Protein 5QIF (pdb70)

Structure (mmCIF, N/CA/C/O backbone):
data_5QIF
#
_entry.id   5QIF
#
_cell.length_a   97.780
_cell.length_b   97.780
_cell.length_c   81.268
_cell.angle_alpha   90.000
_cell.angle_beta   90.000
_cell.angle_gamma   90.000
#
_symmetry.space_group_name_H-M   'I 4'
#
loop_
_entity.id
_entity.type
_entity.pdbx_description
1 polymer 'Hydroxyacid oxidase 1'
2 non-polymer 'FLAVIN MONONUCLEOTIDE'
3 non-polymer 2-cyclohexyl-~{N}-pyridin-3-yl-ethanamide
4 water water
#
loop_
_atom_site.group_PDB
_atom_site.id
_atom_site.type_symbol
_atom_site.label_atom_id
_atom_site.label_alt_id
_atom_site.label_comp_id
_atom_site.label_asym_id
_atom_site.label_entity_id
_atom_site.label_seq_id
_atom_site.pdbx_PDB_ins_code
_atom_site.Cartn_x
_atom_site.Cartn_y
_atom_site.Cartn_z
_atom_site.occupancy
_atom_site.B_iso_or_equiv
_atom_site.auth_seq_id
_atom_site.auth_comp_id
_atom_site.auth_asym_id
_atom_site.auth_atom_id
_atom_site.pdbx_PDB_model_num
ATOM 1 N N . ARG A 1 5 ? 25.879 12.064 36.450 1.00 32.95 4 ARG A N 1
ATOM 2 C CA . ARG A 1 5 ? 24.406 12.232 36.445 1.00 25.08 4 ARG A CA 1
ATOM 3 C C . ARG A 1 5 ? 23.699 12.296 35.063 1.00 18.31 4 ARG A C 1
ATOM 4 O O . ARG A 1 5 ? 22.994 11.367 34.767 1.00 21.64 4 ARG A O 1
ATOM 7 N N . LEU A 1 6 ? 23.805 13.382 34.294 1.00 15.75 5 LEU A N 1
ATOM 8 C CA . LEU A 1 6 ? 22.913 13.626 33.124 1.00 13.64 5 LEU A CA 1
ATOM 9 C C . LEU A 1 6 ? 23.689 13.372 31.852 1.00 13.25 5 LEU A C 1
ATOM 10 O O . LEU A 1 6 ? 24.649 14.063 31.563 1.00 15.93 5 LEU A O 1
ATOM 15 N N . ILE A 1 7 ? 23.278 12.340 31.102 1.00 12.10 6 ILE A N 1
ATOM 16 C CA . ILE A 1 7 ? 24.122 11.857 29.978 1.00 12.49 6 ILE A CA 1
ATOM 17 C C . ILE A 1 7 ? 23.430 11.899 28.626 1.00 11.13 6 ILE A C 1
ATOM 18 O O . ILE A 1 7 ? 24.049 11.629 27.616 1.00 12.22 6 ILE A O 1
ATOM 23 N N . CYS A 1 8 ? 22.156 12.247 28.608 1.00 11.03 7 CYS A N 1
ATOM 24 C CA . CYS A 1 8 ? 21.355 12.346 27.360 1.00 10.58 7 CYS A CA 1
ATOM 25 C C . CYS A 1 8 ? 20.335 13.444 27.576 1.00 10.08 7 CYS A C 1
ATOM 26 O O . CYS A 1 8 ? 20.092 13.908 28.718 1.00 10.75 7 CYS A O 1
ATOM 29 N N . ILE A 1 9 ? 19.687 13.878 26.500 1.00 10.15 8 ILE A N 1
ATOM 30 C CA . ILE A 1 9 ? 18.742 15.000 26.595 1.00 10.28 8 ILE A CA 1
ATOM 31 C C . ILE A 1 9 ? 17.549 14.654 27.486 1.00 10.02 8 ILE A C 1
ATOM 32 O O . ILE A 1 9 ? 17.110 15.506 28.281 1.00 11.06 8 ILE A O 1
ATOM 37 N N . ASN A 1 10 ? 17.056 13.437 27.403 1.00 10.30 9 ASN A N 1
ATOM 38 C CA . ASN A 1 10 ? 15.931 13.029 28.287 1.00 11.64 9 ASN A CA 1
ATOM 39 C C . ASN A 1 10 ? 16.255 13.226 29.772 1.00 11.99 9 ASN A C 1
ATOM 40 O O . ASN A 1 10 ? 15.388 13.619 30.574 1.00 12.72 9 ASN A O 1
ATOM 45 N N . ASP A 1 11 ? 17.494 12.958 30.154 1.00 11.23 10 ASP A N 1
ATOM 46 C CA . ASP A 1 11 ? 17.889 13.165 31.580 1.00 11.04 10 ASP A CA 1
ATOM 47 C C . ASP A 1 11 ? 17.748 14.614 31.997 1.00 11.93 10 ASP A C 1
ATOM 48 O O . ASP A 1 11 ? 17.348 14.911 33.142 1.00 12.86 10 ASP A O 1
ATOM 53 N N . TYR A 1 12 ? 18.091 15.537 31.096 1.00 11.23 11 TYR A N 1
ATOM 54 C CA . TYR A 1 12 ? 17.942 16.971 31.372 1.00 12.95 11 TYR A CA 1
ATOM 55 C C . TYR A 1 12 ? 16.469 17.359 31.568 1.00 12.59 11 TYR A C 1
ATOM 56 O O . TYR A 1 12 ? 16.145 18.150 32.478 1.00 13.38 11 TYR A O 1
ATOM 65 N N . GLU A 1 13 ? 15.565 16.809 30.777 1.00 12.52 12 GLU A N 1
ATOM 66 C CA . GLU A 1 13 ? 14.173 17.114 30.981 1.00 13.62 12 GLU A CA 1
ATOM 67 C C . GLU A 1 13 ? 13.718 16.612 32.361 1.00 14.25 12 GLU A C 1
ATOM 68 O O . GLU A 1 13 ? 13.004 17.325 33.093 1.00 15.16 12 GLU A O 1
ATOM 74 N N . GLN A 1 14 ? 14.080 15.370 32.682 1.00 14.40 13 GLN A N 1
ATOM 75 C CA . GLN A 1 14 ? 13.682 14.807 33.983 1.00 14.99 13 GLN A CA 1
ATOM 76 C C . GLN A 1 14 ? 14.203 15.645 35.138 1.00 14.81 13 GLN A C 1
ATOM 77 O O . GLN A 1 14 ? 13.455 15.920 36.088 1.00 15.75 13 GLN A O 1
ATOM 83 N N . HIS A 1 15 ? 15.442 16.097 35.077 1.00 14.41 14 HIS A N 1
ATOM 84 C CA . HIS A 1 15 ? 15.988 16.994 36.099 1.00 15.80 14 HIS A CA 1
ATOM 85 C C . HIS A 1 15 ? 15.234 18.313 36.169 1.00 16.21 14 HIS A C 1
ATOM 86 O O . HIS A 1 15 ? 14.906 18.810 37.253 1.00 15.06 14 HIS A O 1
ATOM 93 N N . ALA A 1 16 ? 14.898 18.878 35.017 1.00 14.83 15 ALA A N 1
ATOM 94 C CA . ALA A 1 16 ? 14.153 20.129 34.977 1.00 14.45 15 ALA A CA 1
ATOM 95 C C . ALA A 1 16 ? 12.799 20.024 35.654 1.00 15.06 15 ALA A C 1
ATOM 96 O O . ALA A 1 16 ? 12.434 20.916 36.442 1.00 16.35 15 ALA A O 1
ATOM 98 N N . LYS A 1 17 ? 12.085 18.933 35.406 1.00 14.41 16 LYS A N 1
ATOM 99 C CA . LYS A 1 17 ? 10.788 18.704 36.049 1.00 16.72 16 LYS A CA 1
ATOM 100 C C . LYS A 1 17 ? 10.964 18.690 37.583 1.00 17.79 16 LYS A C 1
ATOM 101 O O . LYS A 1 17 ? 10.116 19.207 38.308 1.00 20.07 16 LYS A O 1
ATOM 107 N N . SER A 1 18 ? 12.087 18.169 38.072 1.00 17.82 17 SER A N 1
ATOM 108 C CA . SER A 1 18 ? 12.321 18.042 39.527 1.00 18.75 17 SER A CA 1
ATOM 109 C C . SER A 1 18 ? 12.656 19.376 40.182 1.00 19.12 17 SER A C 1
ATOM 110 O O . SER A 1 18 ? 12.410 19.538 41.399 1.00 26.31 17 SER A O 1
ATOM 113 N N . VAL A 1 19 ? 13.209 20.340 39.446 1.00 18.46 18 VAL A N 1
ATOM 114 C CA . VAL A 1 19 ? 13.622 21.628 40.029 1.00 19.98 18 VAL A CA 1
ATOM 115 C C . VAL A 1 19 ? 12.771 22.847 39.688 1.00 20.49 18 VAL A C 1
ATOM 116 O O . VAL A 1 19 ? 12.784 23.807 40.449 1.00 22.47 18 VAL A O 1
ATOM 120 N N . LEU A 1 20 ? 12.053 22.848 38.558 1.00 15.96 19 LEU A N 1
ATOM 121 C CA . LEU A 1 20 ? 11.280 24.015 38.194 1.00 16.12 19 LEU A CA 1
ATOM 122 C C . LEU A 1 20 ? 9.908 24.066 38.839 1.00 15.84 19 LEU A C 1
ATOM 123 O O . LEU A 1 20 ? 9.279 23.027 38.998 1.00 17.27 19 LEU A O 1
ATOM 128 N N . PRO A 1 21 ? 9.412 25.283 39.157 1.00 15.48 20 PRO A N 1
ATOM 129 C CA . PRO A 1 21 ? 7.993 25.382 39.544 1.00 16.90 20 PRO A CA 1
ATOM 130 C C . PRO A 1 21 ? 7.074 24.770 38.473 1.00 16.33 20 PRO A C 1
ATOM 131 O O . PRO A 1 21 ? 7.369 24.872 37.272 1.00 15.46 20 PRO A O 1
ATOM 135 N N . LYS A 1 22 ? 5.994 24.127 38.885 1.00 17.17 21 LYS A N 1
ATOM 136 C CA . LYS A 1 22 ? 5.087 23.459 37.960 1.00 17.53 21 LYS A CA 1
ATOM 137 C C . LYS A 1 22 ? 4.649 24.334 36.814 1.00 15.68 21 LYS A C 1
ATOM 138 O O . LYS A 1 22 ? 4.680 23.899 35.631 1.00 16.64 21 LYS A O 1
ATOM 144 N N . SER A 1 23 ? 4.200 25.550 37.084 1.00 15.61 22 SER A N 1
ATOM 145 C CA . SER A 1 23 ? 3.685 26.425 36.023 1.00 16.75 22 SER A CA 1
ATOM 146 C C . SER A 1 23 ? 4.734 26.709 34.938 1.00 16.46 22 SER A C 1
ATOM 147 O O . SER A 1 23 ? 4.390 26.853 33.756 1.00 15.62 22 SER A O 1
ATOM 150 N N . ILE A 1 24 ? 6.001 26.806 35.357 1.00 13.93 23 ILE A N 1
ATOM 151 C CA . ILE A 1 24 ? 7.098 27.079 34.428 1.00 14.56 23 ILE A CA 1
ATOM 152 C C . ILE A 1 24 ? 7.419 25.826 33.629 1.00 13.31 23 ILE A C 1
ATOM 153 O O . ILE A 1 24 ? 7.523 25.905 32.400 1.00 13.36 23 ILE A O 1
ATOM 158 N N . TYR A 1 25 ? 7.569 24.688 34.307 1.00 12.64 24 TYR A N 1
ATOM 159 C CA . TYR A 1 25 ? 7.837 23.424 33.587 1.00 13.41 24 TYR A CA 1
ATOM 160 C C . TYR A 1 25 ? 6.702 23.174 32.589 1.00 13.38 24 TYR A C 1
ATOM 161 O O . TYR A 1 25 ? 6.964 22.827 31.436 1.00 12.80 24 TYR A O 1
ATOM 170 N N . ASP A 1 26 ? 5.458 23.327 33.017 1.00 13.00 25 ASP A N 1
ATOM 171 C CA . ASP A 1 26 ? 4.310 23.070 32.135 1.00 13.08 25 ASP A CA 1
ATOM 172 C C . ASP A 1 26 ? 4.304 24.011 30.938 1.00 12.80 25 ASP A C 1
ATOM 173 O O . ASP A 1 26 ? 3.993 23.572 29.813 1.00 12.75 25 ASP A O 1
ATOM 178 N N . TYR A 1 27 ? 4.601 25.287 31.123 1.00 12.19 26 TYR A N 1
ATOM 179 C CA . TYR A 1 27 ? 4.678 26.245 30.001 1.00 12.12 26 TYR A CA 1
ATOM 180 C C . TYR A 1 27 ? 5.686 25.758 28.973 1.00 11.07 26 TYR A C 1
ATOM 181 O O . TYR A 1 27 ? 5.421 25.757 27.777 1.00 11.46 26 TYR A O 1
ATOM 190 N N . TYR A 1 28 ? 6.855 25.328 29.437 1.00 11.77 27 TYR A N 1
ATOM 191 C CA . TYR A 1 28 ? 7.914 24.904 28.543 1.00 11.34 27 TYR A CA 1
ATOM 192 C C . TYR A 1 28 ? 7.583 23.547 27.881 1.00 10.88 27 TYR A C 1
ATOM 193 O O . TYR A 1 28 ? 7.873 23.362 26.689 1.00 11.24 27 TYR A O 1
ATOM 202 N N . ARG A 1 29 ? 7.026 22.603 28.616 1.00 9.64 28 ARG A N 1
ATOM 203 C CA . ARG A 1 29 ? 6.780 21.241 28.114 1.00 10.41 28 ARG A CA 1
ATOM 204 C C . ARG A 1 29 ? 5.621 21.196 27.130 1.00 10.22 28 ARG A C 1
ATOM 205 O O . ARG A 1 29 ? 5.665 20.385 26.188 1.00 10.68 28 ARG A O 1
ATOM 213 N N . SER A 1 30 ? 4.583 21.979 27.379 1.00 10.02 29 SER A N 1
ATOM 214 C CA . SER A 1 30 ? 3.275 21.748 26.768 1.00 10.50 29 SER A CA 1
ATOM 215 C C . SER A 1 30 ? 3.270 21.843 25.258 1.00 10.02 29 SER A C 1
ATOM 216 O O . SER A 1 30 ? 4.012 22.596 24.660 1.00 9.99 29 SER A O 1
ATOM 219 N N . GLY A 1 31 ? 2.351 21.061 24.695 1.00 9.92 30 GLY A N 1
ATOM 220 C CA . GLY A 1 31 ? 1.852 21.251 23.336 1.00 9.56 30 GLY A CA 1
ATOM 221 C C . GLY A 1 31 ? 0.426 21.772 23.357 1.00 9.25 30 GLY A C 1
ATOM 222 O O . GLY A 1 31 ? -0.144 22.054 24.420 1.00 11.16 30 GLY A O 1
ATOM 223 N N . ALA A 1 32 ? -0.157 21.933 22.177 1.00 9.21 31 ALA A N 1
ATOM 224 C CA . ALA A 1 32 ? -1.558 22.380 22.044 1.00 9.49 31 ALA A CA 1
ATOM 225 C C . ALA A 1 32 ? -2.547 21.237 22.283 1.00 8.75 31 ALA A C 1
ATOM 226 O O . ALA A 1 32 ? -2.365 20.128 21.814 1.00 8.90 31 ALA A O 1
ATOM 228 N N . ASN A 1 33 ? -3.657 21.584 22.953 1.00 9.13 32 ASN A N 1
ATOM 229 C CA . ASN A 1 33 ? -4.820 20.695 23.026 1.00 8.85 32 ASN A CA 1
ATOM 230 C C . ASN A 1 33 ? -4.428 19.315 23.554 1.00 9.38 32 ASN A C 1
ATOM 231 O O . ASN A 1 33 ? -3.799 19.236 24.613 1.00 10.08 32 ASN A O 1
ATOM 236 N N . ASP A 1 34 ? -4.781 18.224 22.874 1.00 9.02 33 ASP A N 1
ATOM 237 C CA . ASP A 1 34 ? -4.477 16.893 23.385 1.00 9.16 33 ASP A CA 1
ATOM 238 C C . ASP A 1 34 ? -3.058 16.428 23.072 1.00 9.75 33 ASP A C 1
ATOM 239 O O . ASP A 1 34 ? -2.674 15.303 23.403 1.00 10.99 33 ASP A O 1
ATOM 244 N N . GLU A 1 35 ? -2.230 17.299 22.476 1.00 8.99 34 GLU A N 1
ATOM 245 C CA . GLU A 1 35 ? -0.795 17.050 22.367 1.00 9.38 34 GLU A CA 1
ATOM 246 C C . GLU A 1 35 ? -0.468 15.855 21.475 1.00 8.70 34 GLU A C 1
ATOM 247 O O . GLU A 1 35 ? 0.519 15.126 21.669 1.00 9.88 34 GLU A O 1
ATOM 253 N N . GLU A 1 36 ? -1.299 15.664 20.444 1.00 9.03 35 GLU A N 1
ATOM 254 C CA . GLU A 1 36 ? -1.063 14.601 19.464 1.00 9.85 35 GLU A CA 1
ATOM 255 C C . GLU A 1 36 ? 0.204 14.867 18.637 1.00 9.33 35 GLU A C 1
ATOM 256 O O . GLU A 1 36 ? 1.049 13.957 18.464 1.00 10.36 35 GLU A O 1
ATOM 262 N N . THR A 1 37 ? 0.377 16.078 18.142 1.00 9.07 36 THR A N 1
ATOM 263 C CA . THR A 1 37 ? 1.552 16.399 17.359 1.00 8.98 36 THR A CA 1
ATOM 264 C C . THR A 1 37 ? 2.795 16.377 18.269 1.00 8.66 36 THR A C 1
ATOM 265 O O . THR A 1 37 ? 3.872 15.999 17.800 1.00 8.95 36 THR A O 1
ATOM 269 N N . LEU A 1 38 ? 2.668 16.778 19.542 1.00 8.70 37 LEU A N 1
ATOM 270 C CA . LEU A 1 38 ? 3.819 16.765 20.447 1.00 9.32 37 LEU A CA 1
ATOM 271 C C . LEU A 1 38 ? 4.444 15.379 20.529 1.00 9.70 37 LEU A C 1
ATOM 272 O O . LEU A 1 38 ? 5.664 15.191 20.409 1.00 10.49 37 LEU A O 1
ATOM 277 N N . ALA A 1 39 ? 3.586 14.377 20.673 1.00 9.73 38 ALA A N 1
ATOM 278 C CA . ALA A 1 39 ? 4.071 12.984 20.706 1.00 10.06 38 ALA A CA 1
ATOM 279 C C . ALA A 1 39 ? 4.621 12.567 19.353 1.00 9.62 38 ALA A C 1
ATOM 280 O O . ALA A 1 39 ? 5.663 11.861 19.292 1.00 10.25 38 ALA A O 1
ATOM 282 N N . ASP A 1 40 ? 3.958 12.966 18.274 1.00 9.61 39 ASP A N 1
ATOM 283 C CA . ASP A 1 40 ? 4.371 12.547 16.923 1.00 10.18 39 ASP A CA 1
ATOM 284 C C . ASP A 1 40 ? 5.703 13.169 16.486 1.00 9.32 39 ASP A C 1
ATOM 285 O O . ASP A 1 40 ? 6.454 12.526 15.762 1.00 9.27 39 ASP A O 1
ATOM 290 N N . ASN A 1 41 ? 6.023 14.381 16.932 1.00 9.20 40 ASN A N 1
ATOM 291 C CA . ASN A 1 41 ? 7.307 14.963 16.554 1.00 9.43 40 ASN A CA 1
ATOM 292 C C . ASN A 1 41 ? 8.460 14.054 16.952 1.00 9.57 40 ASN A C 1
ATOM 293 O O . ASN A 1 41 ? 9.472 13.990 16.235 1.00 11.45 40 ASN A O 1
ATOM 298 N N . ILE A 1 42 ? 8.312 13.358 18.091 1.00 9.67 41 ILE A N 1
ATOM 299 C CA . ILE A 1 42 ? 9.302 12.380 18.551 1.00 10.79 41 ILE A CA 1
ATOM 300 C C . ILE A 1 42 ? 9.104 11.015 17.880 1.00 10.64 41 ILE A C 1
ATOM 301 O O . ILE A 1 42 ? 10.049 10.414 17.337 1.00 10.80 41 ILE A O 1
ATOM 306 N N . ALA A 1 43 ? 7.889 10.493 17.890 1.00 10.09 42 ALA A N 1
ATOM 307 C CA . ALA A 1 43 ? 7.611 9.140 17.354 1.00 10.27 42 ALA A CA 1
ATOM 308 C C . ALA A 1 43 ? 7.960 9.044 15.869 1.00 10.12 42 ALA A C 1
ATOM 309 O O . ALA A 1 43 ? 8.416 7.995 15.393 1.00 10.68 42 ALA A O 1
ATOM 311 N N . ALA A 1 44 ? 7.757 10.117 15.111 1.00 9.58 43 ALA A N 1
ATOM 312 C CA . ALA A 1 44 ? 8.015 10.088 13.691 1.00 9.24 43 ALA A CA 1
ATOM 313 C C . ALA A 1 44 ? 9.490 9.828 13.409 1.00 9.44 43 ALA A C 1
ATOM 314 O O . ALA A 1 44 ? 9.817 9.149 12.413 1.00 10.16 43 ALA A O 1
ATOM 316 N N . PHE A 1 45 ? 10.404 10.399 14.199 1.00 9.49 44 PHE A N 1
ATOM 317 C CA . PHE A 1 45 ? 11.824 10.125 13.972 1.00 9.88 44 PHE A CA 1
ATOM 318 C C . PHE A 1 45 ? 12.094 8.639 14.086 1.00 10.75 44 PHE A C 1
ATOM 319 O O . PHE A 1 45 ? 12.940 8.121 13.354 1.00 10.73 44 PHE A O 1
ATOM 327 N N . SER A 1 46 ? 11.428 7.963 15.027 1.00 11.18 45 SER A N 1
ATOM 328 C CA . SER A 1 46 ? 11.708 6.539 15.237 1.00 12.00 45 SER A CA 1
ATOM 329 C C . SER A 1 46 ? 11.236 5.691 14.044 1.00 11.92 45 SER A C 1
ATOM 330 O O . SER A 1 46 ? 11.773 4.604 13.785 1.00 14.05 45 SER A O 1
ATOM 333 N N . ARG A 1 47 ? 10.238 6.153 13.267 1.00 12.03 46 ARG A N 1
ATOM 334 C CA . ARG A 1 47 ? 9.780 5.388 12.102 1.00 11.75 46 ARG A CA 1
ATOM 335 C C . ARG A 1 47 ? 10.704 5.456 10.906 1.00 13.09 46 ARG A C 1
ATOM 336 O O . ARG A 1 47 ? 10.647 4.589 10.026 1.00 15.58 46 ARG A O 1
ATOM 344 N N . TRP A 1 48 ? 11.532 6.490 10.844 1.00 10.57 47 TRP A N 1
ATOM 345 C CA . TRP A 1 48 ? 12.562 6.604 9.801 1.00 10.89 47 TRP A CA 1
ATOM 346 C C . TRP A 1 48 ? 13.758 5.739 10.214 1.00 10.63 47 TRP A C 1
ATOM 347 O O . TRP A 1 48 ? 14.407 6.029 11.208 1.00 13.03 47 TRP A O 1
ATOM 358 N N . LYS A 1 49 ? 14.019 4.689 9.467 1.00 10.52 48 LYS A N 1
ATOM 359 C CA . LYS A 1 49 ? 15.087 3.761 9.789 1.00 10.26 48 LYS A CA 1
ATOM 360 C C . LYS A 1 49 ? 16.374 4.078 9.033 1.00 9.81 48 LYS A C 1
ATOM 361 O O . LYS A 1 49 ? 16.352 4.588 7.915 1.00 11.42 48 LYS A O 1
ATOM 367 N N . LEU A 1 50 ? 17.502 3.771 9.643 1.00 10.54 49 LEU A N 1
ATOM 368 C CA . LEU A 1 50 ? 18.838 4.053 9.135 1.00 10.10 49 LEU A CA 1
ATOM 369 C C . LEU A 1 50 ? 19.468 2.819 8.472 1.00 9.50 49 LEU A C 1
ATOM 370 O O . LEU A 1 50 ? 19.393 1.700 8.974 1.00 10.12 49 LEU A O 1
ATOM 375 N N . TYR A 1 51 ? 20.149 3.093 7.367 1.00 9.08 50 TYR A N 1
ATOM 376 C CA . TYR A 1 51 ? 20.791 2.075 6.504 1.00 9.34 50 TYR A CA 1
ATOM 377 C C . TYR A 1 51 ? 22.254 2.421 6.379 1.00 9.68 50 TYR A C 1
ATOM 378 O O . TYR A 1 51 ? 22.686 3.040 5.380 1.00 10.70 50 TYR A O 1
ATOM 387 N N . PRO A 1 52 ? 23.055 2.102 7.397 1.00 9.68 51 PRO A N 1
ATOM 388 C CA . PRO A 1 52 ? 24.444 2.586 7.482 1.00 9.17 51 PRO A CA 1
ATOM 389 C C . PRO A 1 52 ? 25.388 1.902 6.511 1.00 9.61 51 PRO A C 1
ATOM 390 O O . PRO A 1 52 ? 25.265 0.683 6.279 1.00 10.47 51 PRO A O 1
ATOM 394 N N . ARG A 1 53 ? 26.328 2.670 5.959 1.00 9.79 52 ARG A N 1
ATOM 395 C CA . ARG A 1 53 ? 27.454 2.092 5.194 1.00 10.14 52 ARG A CA 1
ATOM 396 C C . ARG A 1 53 ? 28.611 1.787 6.120 1.00 10.38 52 ARG A C 1
ATOM 397 O O . ARG A 1 53 ? 28.895 2.553 7.064 1.00 11.36 52 ARG A O 1
ATOM 405 N N . MET A 1 54 ? 29.268 0.660 5.861 1.00 9.98 53 MET A N 1
ATOM 406 C CA . MET A 1 54 ? 30.411 0.192 6.621 1.00 10.61 53 MET A CA 1
ATOM 407 C C . MET A 1 54 ? 31.713 0.486 5.862 1.00 9.56 53 MET A C 1
ATOM 408 O O . MET A 1 54 ? 31.726 0.655 4.621 1.00 11.16 53 MET A O 1
ATOM 413 N N . LEU A 1 55 ? 32.805 0.570 6.592 1.00 9.95 54 LEU A N 1
ATOM 414 C CA . LEU A 1 55 ? 34.152 0.511 5.986 1.00 10.80 54 LEU A CA 1
ATOM 415 C C . LEU A 1 55 ? 34.455 1.730 5.120 1.00 11.47 54 LEU A C 1
ATOM 416 O O . LEU A 1 55 ? 35.040 1.611 4.019 1.00 13.41 54 LEU A O 1
ATOM 421 N N . ARG A 1 56 ? 34.045 2.919 5.577 1.00 11.42 55 ARG A N 1
ATOM 422 C CA . ARG A 1 56 ? 34.195 4.168 4.807 1.00 11.88 55 ARG A CA 1
ATOM 423 C C . ARG A 1 56 ? 35.338 5.069 5.261 1.00 12.49 55 ARG A C 1
ATOM 424 O O . ARG A 1 56 ? 35.610 6.092 4.602 1.00 15.94 55 ARG A O 1
ATOM 432 N N . ASN A 1 57 ? 36.027 4.693 6.329 1.00 11.99 56 ASN A N 1
ATOM 433 C CA . ASN A 1 57 ? 37.062 5.512 6.978 1.00 12.92 56 ASN A CA 1
ATOM 434 C C . ASN A 1 57 ? 36.463 6.735 7.662 1.00 12.78 56 ASN A C 1
ATOM 435 O O . ASN A 1 57 ? 36.304 7.778 7.060 1.00 14.29 56 ASN A O 1
ATOM 440 N N . VAL A 1 58 ? 36.153 6.588 8.957 1.00 11.72 57 VAL A N 1
ATOM 441 C CA . VAL A 1 58 ? 35.520 7.644 9.743 1.00 11.64 57 VAL A CA 1
ATOM 442 C C . VAL A 1 58 ? 36.428 8.072 10.921 1.00 11.80 57 VAL A C 1
ATOM 443 O O . VAL A 1 58 ? 35.942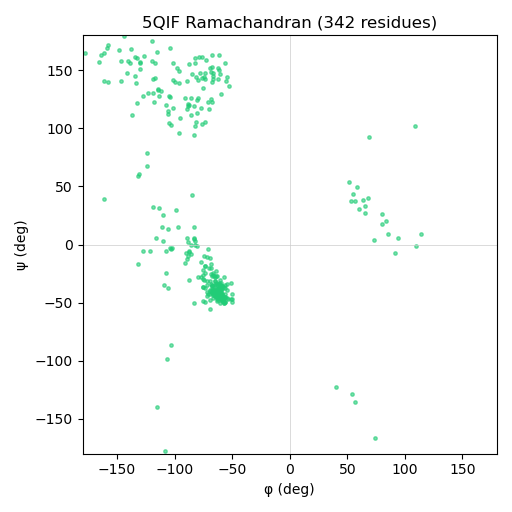 8.546 11.964 1.00 13.22 57 VAL A O 1
ATOM 447 N N . ALA A 1 59 ? 37.745 8.011 10.731 1.00 12.34 58 ALA A N 1
ATOM 448 C CA . ALA A 1 59 ? 38.702 8.492 11.727 1.00 13.40 58 ALA A CA 1
ATOM 449 C C . ALA A 1 59 ? 38.585 9.980 11.915 1.00 14.60 58 ALA A C 1
ATOM 450 O O . ALA A 1 59 ? 38.826 10.472 13.046 1.00 15.91 58 ALA A O 1
ATOM 452 N N . GLU A 1 60 ? 38.209 10.701 10.842 1.00 13.16 59 GLU A N 1
ATOM 453 C CA . GLU A 1 60 ? 38.175 12.194 10.879 1.00 16.29 59 GLU A CA 1
ATOM 454 C C . GLU A 1 60 ? 36.890 12.913 10.538 1.00 23.53 59 GLU A C 1
ATOM 455 O O . GLU A 1 60 ? 36.844 13.735 9.596 1.00 31.09 59 GLU A O 1
ATOM 457 N N . THR A 1 61 ? 35.896 12.772 11.382 1.00 18.87 60 THR A N 1
ATOM 458 C CA . THR A 1 61 ? 34.560 13.227 11.046 1.00 17.64 60 THR A CA 1
ATOM 459 C C . THR A 1 61 ? 34.456 14.730 11.240 1.00 17.08 60 THR A C 1
ATOM 460 O O . THR A 1 61 ? 34.782 15.234 12.308 1.00 21.86 60 THR A O 1
ATOM 464 N N . ASP A 1 62 ? 34.023 15.428 10.193 1.00 14.46 61 ASP A N 1
ATOM 465 C CA . ASP A 1 62 ? 33.912 16.887 10.148 1.00 13.33 61 ASP A CA 1
ATOM 466 C C . ASP A 1 62 ? 32.422 17.215 10.242 1.00 12.12 61 ASP A C 1
ATOM 467 O O . ASP A 1 62 ? 31.673 16.892 9.325 1.00 12.55 61 ASP A O 1
ATOM 472 N N . LEU A 1 63 ? 32.010 17.831 11.352 1.00 11.26 62 LEU A N 1
ATOM 473 C CA . LEU A 1 63 ? 30.565 18.157 11.560 1.00 11.09 62 LEU A CA 1
ATOM 474 C C . LEU A 1 63 ? 30.201 19.538 11.027 1.00 11.13 62 LEU A C 1
ATOM 475 O O . LEU A 1 63 ? 29.030 19.941 11.057 1.00 12.42 62 LEU A O 1
ATOM 480 N N . SER A 1 64 ? 31.192 20.307 10.596 1.00 10.51 63 SER A N 1
ATOM 481 C CA . SER A 1 64 ? 30.930 21.704 10.248 1.00 11.97 63 SER A CA 1
ATOM 482 C C . SER A 1 64 ? 30.045 21.867 9.021 1.00 12.27 63 SER A C 1
ATOM 483 O O . SER A 1 64 ? 29.993 21.022 8.136 1.00 12.91 63 SER A O 1
ATOM 486 N N . THR A 1 65 ? 29.323 22.985 8.986 1.00 12.87 64 THR A N 1
ATOM 487 C CA . THR A 1 65 ? 28.502 23.305 7.832 1.00 12.06 64 THR A CA 1
ATOM 488 C C . THR A 1 65 ? 28.314 24.824 7.815 1.00 12.21 64 THR A C 1
ATOM 489 O O . THR A 1 65 ? 29.050 25.545 8.457 1.00 13.32 64 THR A O 1
ATOM 493 N N A SER A 1 66 ? 27.333 25.282 7.040 0.25 13.35 65 SER A N 1
ATOM 494 N N B SER A 1 66 ? 27.324 25.293 7.079 0.25 12.24 65 SER A N 1
ATOM 495 N N C SER A 1 66 ? 27.333 25.282 7.040 0.25 13.35 65 SER A N 1
ATOM 496 N N D SER A 1 66 ? 27.324 25.293 7.079 0.25 12.24 65 SER A N 1
ATOM 497 C CA A SER A 1 66 ? 27.019 26.708 6.908 0.25 14.26 65 SER A CA 1
ATOM 498 C CA B SER A 1 66 ? 26.991 26.700 7.119 0.25 11.96 65 SER A CA 1
ATOM 499 C CA C SER A 1 66 ? 27.019 26.708 6.908 0.25 14.26 65 SER A CA 1
ATOM 500 C CA D SER A 1 66 ? 26.991 26.700 7.119 0.25 11.96 65 SER A CA 1
ATOM 501 C C A SER A 1 66 ? 25.503 26.932 6.955 0.25 13.42 65 SER A C 1
ATOM 502 C C B SER A 1 66 ? 25.489 26.867 7.122 0.25 12.30 65 SER A C 1
ATOM 503 C C C SER A 1 66 ? 25.503 26.932 6.955 0.25 13.42 65 SER A C 1
ATOM 504 C C D SER A 1 66 ? 25.489 26.867 7.122 0.25 12.30 65 SER A C 1
ATOM 505 O O A SER A 1 66 ? 24.752 26.117 6.420 0.25 13.97 65 SER A O 1
ATOM 506 O O B SER A 1 66 ? 24.740 25.952 6.771 0.25 13.65 65 SER A O 1
ATOM 507 O O C SER A 1 66 ? 24.752 26.117 6.420 0.25 13.97 65 SER A O 1
ATOM 508 O O D SER A 1 66 ? 24.740 25.952 6.771 0.25 13.65 65 SER A O 1
ATOM 517 N N . VAL A 1 67 ? 25.069 28.035 7.574 1.00 12.08 66 VAL A N 1
ATOM 518 C CA . VAL A 1 67 ? 23.623 28.407 7.672 1.00 12.27 66 VAL A CA 1
ATOM 519 C C . VAL A 1 67 ? 23.568 29.806 7.053 1.00 12.22 66 VAL A C 1
ATOM 520 O O . VAL A 1 67 ? 24.170 30.749 7.581 1.00 12.97 66 VAL A O 1
ATOM 524 N N . LEU A 1 68 ? 22.902 29.910 5.910 1.00 12.16 67 LEU A N 1
ATOM 525 C CA . LEU A 1 68 ? 22.746 31.202 5.205 1.00 13.83 67 LEU A CA 1
ATOM 526 C C . LEU A 1 68 ? 24.096 31.913 4.945 1.00 15.51 67 LEU A C 1
ATOM 527 O O . LEU A 1 68 ? 24.190 33.149 5.048 1.00 18.55 67 LEU A O 1
ATOM 532 N N . GLY A 1 69 ? 25.117 31.123 4.637 1.00 15.50 68 GLY A N 1
ATOM 533 C CA . GLY A 1 69 ? 26.453 31.634 4.328 1.00 16.25 68 GLY A CA 1
ATOM 534 C C . GLY A 1 69 ? 27.410 31.748 5.496 1.00 16.85 68 GLY A C 1
ATOM 535 O O . GLY A 1 69 ? 28.564 32.064 5.292 1.00 19.93 68 GLY A O 1
ATOM 536 N N . GLN A 1 70 ? 26.964 31.521 6.731 1.00 13.85 69 GLN A N 1
ATOM 537 C CA . GLN A 1 70 ? 27.779 31.701 7.927 1.00 13.94 69 GLN A CA 1
ATOM 538 C C . GLN A 1 70 ? 28.181 30.329 8.434 1.00 13.65 69 GLN A C 1
ATOM 539 O O . GLN A 1 70 ? 27.313 29.460 8.628 1.00 14.66 69 GLN A O 1
ATOM 545 N N . ARG A 1 71 ? 29.471 30.100 8.661 1.00 14.41 70 ARG A N 1
ATOM 546 C CA . ARG A 1 71 ? 29.966 28.824 9.138 1.00 14.92 70 ARG A CA 1
ATOM 547 C C . ARG A 1 71 ? 29.503 28.555 10.568 1.00 14.35 70 ARG A C 1
ATOM 548 O O . ARG A 1 71 ? 29.466 29.437 11.436 1.00 16.33 70 ARG A O 1
ATOM 556 N N . VAL A 1 72 ? 29.150 27.300 10.800 1.00 12.53 71 VAL A N 1
ATOM 557 C CA . VAL A 1 72 ? 28.841 26.771 12.136 1.00 12.16 71 VAL A CA 1
ATOM 558 C C . VAL A 1 72 ? 29.634 25.472 12.347 1.00 11.75 71 VAL A C 1
ATOM 559 O O . VAL A 1 72 ? 29.997 24.779 11.395 1.00 12.86 71 VAL A O 1
ATOM 563 N N . SER A 1 73 ? 29.843 25.146 13.619 1.00 10.80 72 SER A N 1
ATOM 564 C CA . SER A 1 73 ? 30.637 23.966 13.984 1.00 11.10 72 SER A CA 1
ATOM 565 C C . SER A 1 73 ? 29.874 22.656 13.818 1.00 10.45 72 SER A C 1
ATOM 566 O O . SER A 1 73 ? 30.483 21.577 13.794 1.00 11.42 72 SER A O 1
ATOM 569 N N . MET A 1 74 ? 28.540 22.724 13.669 1.00 10.30 73 MET A N 1
ATOM 570 C CA . MET A 1 74 ? 27.681 21.529 13.576 1.00 10.26 73 MET A CA 1
ATOM 571 C C . MET A 1 74 ? 26.331 21.992 13.054 1.00 9.87 73 MET A C 1
ATOM 572 O O . MET A 1 74 ? 25.968 23.156 13.243 1.00 10.19 73 MET A O 1
ATOM 577 N N . PRO A 1 75 ? 25.562 21.083 12.444 1.00 9.75 74 PRO A N 1
ATOM 578 C CA . PRO A 1 75 ? 24.263 21.470 11.886 1.00 10.05 74 PRO A CA 1
ATOM 579 C C . PRO A 1 75 ? 23.131 21.445 12.924 1.00 9.41 74 PRO A C 1
ATOM 580 O O . PRO A 1 75 ? 22.028 20.942 12.672 1.00 9.67 74 PRO A O 1
ATOM 584 N N . ILE A 1 76 ? 23.441 21.955 14.105 1.00 10.03 75 ILE A N 1
ATOM 585 C CA . ILE A 1 76 ? 22.588 21.895 15.300 1.00 9.07 75 ILE A CA 1
ATOM 586 C C . ILE A 1 76 ? 22.665 23.275 15.939 1.00 9.01 75 ILE A C 1
ATOM 587 O O . ILE A 1 76 ? 23.740 23.672 16.365 1.00 9.97 75 ILE A O 1
ATOM 592 N N . CYS A 1 77 ? 21.548 24.010 15.897 1.00 8.69 76 CYS A N 1
ATOM 593 C CA . CYS A 1 77 ? 21.509 25.406 16.317 1.00 8.93 76 CYS A CA 1
ATOM 594 C C . CYS A 1 77 ? 20.401 25.602 17.341 1.00 8.61 76 CYS A C 1
ATOM 595 O O . CYS A 1 77 ? 19.506 24.737 17.487 1.00 9.53 76 CYS A O 1
ATOM 598 N N . VAL A 1 78 ? 20.471 26.704 18.085 1.00 9.13 77 VAL A N 1
ATOM 599 C CA . VAL A 1 78 ? 19.501 27.002 19.149 1.00 9.08 77 VAL A CA 1
ATOM 600 C C . VAL A 1 78 ? 18.303 27.742 18.560 1.00 9.35 77 VAL A C 1
ATOM 601 O O . VAL A 1 78 ? 18.448 28.826 17.989 1.00 10.14 77 VAL A O 1
ATOM 605 N N . GLY A 1 79 ? 17.120 27.134 18.697 1.00 9.57 78 GLY A N 1
ATOM 606 C CA . GLY A 1 79 ? 15.869 27.790 18.278 1.00 10.01 78 GLY A CA 1
ATOM 607 C C . GLY A 1 79 ? 15.326 28.757 19.317 1.00 9.86 78 GLY A C 1
ATOM 608 O O . GLY A 1 79 ? 15.651 28.676 20.520 1.00 10.43 78 GLY A O 1
ATOM 609 N N . ALA A 1 80 ? 14.457 29.665 18.862 1.00 10.14 79 ALA A N 1
ATOM 610 C CA . ALA A 1 80 ? 13.843 30.685 19.740 1.00 10.37 79 ALA A CA 1
ATOM 611 C C . ALA A 1 80 ? 12.905 30.028 20.746 1.00 10.78 79 ALA A C 1
ATOM 612 O O . ALA A 1 80 ? 11.988 29.281 20.378 1.00 12.39 79 ALA A O 1
ATOM 614 N N . THR A 1 81 ? 13.158 30.254 22.029 1.00 10.95 80 THR A N 1
ATOM 615 C CA . THR A 1 81 ? 12.243 29.865 23.099 1.00 10.89 80 THR A CA 1
ATOM 616 C C . THR A 1 81 ? 12.107 31.063 24.010 1.00 11.44 80 THR A C 1
ATOM 617 O O . THR A 1 81 ? 13.099 31.587 24.520 1.00 12.97 80 THR A O 1
ATOM 621 N N . ALA A 1 82 ? 10.879 31.532 24.175 1.00 11.89 81 ALA A N 1
ATOM 622 C CA . ALA A 1 82 ? 10.601 32.707 24.935 1.00 11.53 81 ALA A CA 1
ATOM 623 C C . ALA A 1 82 ? 10.988 32.607 26.414 1.00 12.15 81 ALA A C 1
ATOM 624 O O . ALA A 1 82 ? 10.980 31.560 27.021 1.00 12.95 81 ALA A O 1
ATOM 626 N N . MET A 1 83 ? 11.296 33.767 26.985 1.00 12.12 82 MET A N 1
ATOM 627 C CA . MET A 1 83 ? 11.285 33.921 28.443 1.00 14.17 82 MET A CA 1
ATOM 628 C C . MET A 1 83 ? 12.203 32.971 29.184 1.00 14.94 82 MET A C 1
ATOM 629 O O . MET A 1 83 ? 11.809 32.330 30.166 1.00 15.72 82 MET A O 1
ATOM 634 N N . GLN A 1 84 ? 13.446 32.909 28.716 1.00 13.29 83 GLN A N 1
ATOM 635 C CA . GLN A 1 84 ? 14.415 31.966 29.260 1.00 13.29 83 GLN A CA 1
ATOM 636 C C . GLN A 1 84 ? 14.867 32.259 30.716 1.00 13.60 83 GLN A C 1
ATOM 637 O O . GLN A 1 84 ? 15.309 31.337 31.394 1.00 13.32 83 GLN A O 1
ATOM 643 N N . ARG A 1 85 ? 14.695 33.504 31.201 1.00 12.55 84 ARG A N 1
ATOM 644 C CA . ARG A 1 85 ? 15.050 33.784 32.600 1.00 13.54 84 ARG A CA 1
ATOM 645 C C . ARG A 1 85 ? 14.111 33.098 33.591 1.00 13.26 84 ARG A C 1
ATOM 646 O O . ARG A 1 85 ? 14.426 33.036 34.790 1.00 15.21 84 ARG A O 1
ATOM 654 N N . MET A 1 86 ? 12.975 32.546 33.149 1.00 13.39 85 MET A N 1
ATOM 655 C CA . MET A 1 86 ? 12.188 31.682 34.049 1.00 13.80 85 MET A CA 1
ATOM 656 C C . MET A 1 86 ? 12.921 30.411 34.431 1.00 14.12 85 MET A C 1
ATOM 657 O O . MET A 1 86 ? 12.676 29.833 35.473 1.00 15.24 85 MET A O 1
ATOM 662 N N . ALA A 1 87 ? 13.814 29.928 33.558 1.00 13.52 86 ALA A N 1
ATOM 663 C CA . ALA A 1 87 ? 14.524 28.672 33.781 1.00 14.07 86 ALA A CA 1
ATOM 664 C C . ALA A 1 87 ? 15.793 28.847 34.586 1.00 14.52 86 ALA A C 1
ATOM 665 O O . ALA A 1 87 ? 16.214 27.911 35.274 1.00 17.08 86 ALA A O 1
ATOM 667 N N . HIS A 1 88 ? 16.403 30.009 34.442 1.00 13.80 87 HIS A N 1
ATOM 668 C CA . HIS A 1 88 ? 17.699 30.296 35.075 1.00 14.65 87 HIS A CA 1
ATOM 669 C C . HIS A 1 88 ? 17.864 31.786 35.105 1.00 14.47 87 HIS A C 1
ATOM 670 O O . HIS A 1 88 ? 17.549 32.480 34.146 1.00 14.24 87 HIS A O 1
ATOM 677 N N . VAL A 1 89 ? 18.418 32.296 36.214 1.00 16.33 88 VAL A N 1
ATOM 678 C CA . VAL A 1 89 ? 18.567 33.744 36.363 1.00 16.61 88 VAL A CA 1
ATOM 679 C C . VAL A 1 89 ? 19.242 34.448 35.182 1.00 14.92 88 VAL A C 1
ATOM 680 O O . VAL A 1 89 ? 18.895 35.562 34.837 1.00 16.78 88 VAL A O 1
ATOM 684 N N . ASP A 1 90 ? 20.189 33.781 34.512 1.00 14.52 89 ASP A N 1
ATOM 685 C CA . ASP A 1 90 ? 20.949 34.416 33.415 1.00 15.60 89 ASP A CA 1
ATOM 686 C C . ASP A 1 90 ? 20.256 34.246 32.029 1.00 14.52 89 ASP A C 1
ATOM 687 O O . ASP A 1 90 ? 20.650 34.919 31.073 1.00 15.86 89 ASP A O 1
ATOM 692 N N . GLY A 1 91 ? 19.243 33.368 31.945 1.00 14.94 90 GLY A N 1
ATOM 693 C CA . GLY A 1 91 ? 18.434 33.198 30.739 1.00 14.66 90 GLY A CA 1
ATOM 694 C C . GLY A 1 91 ? 19.177 33.243 29.419 1.00 13.46 90 GLY A C 1
ATOM 695 O O . GLY A 1 91 ? 20.137 32.489 29.214 1.00 13.22 90 GLY A O 1
ATOM 696 N N . GLU A 1 92 ? 18.761 34.164 28.571 1.00 12.31 91 GLU A N 1
ATOM 697 C CA . GLU A 1 92 ? 19.270 34.276 27.205 1.00 12.60 91 GLU A CA 1
ATOM 698 C C . GLU A 1 92 ? 20.774 34.632 27.163 1.00 13.68 91 GLU A C 1
ATOM 699 O O . GLU A 1 92 ? 21.458 34.324 26.187 1.00 13.06 91 GLU A O 1
ATOM 705 N N . LEU A 1 93 ? 21.278 35.310 28.190 1.00 13.25 92 LEU A N 1
ATOM 706 C CA . LEU A 1 93 ? 22.721 35.609 28.256 1.00 13.21 92 LEU A CA 1
ATOM 707 C C . LEU A 1 93 ? 23.556 34.344 28.425 1.00 12.55 92 LEU A C 1
ATOM 708 O O . LEU A 1 93 ? 24.632 34.203 27.808 1.00 14.13 92 LEU A O 1
ATOM 713 N N . ALA A 1 94 ? 23.085 33.458 29.260 1.00 12.40 93 ALA A N 1
ATOM 714 C CA . ALA A 1 94 ? 23.709 32.152 29.421 1.00 11.78 93 ALA A CA 1
ATOM 715 C C . ALA A 1 94 ? 23.663 31.387 28.086 1.00 12.19 93 ALA A C 1
ATOM 716 O O . ALA A 1 94 ? 24.664 30.807 27.659 1.00 12.57 93 ALA A O 1
ATOM 718 N N . THR A 1 95 ? 22.512 31.392 27.408 1.00 11.60 94 THR A N 1
ATOM 719 C CA . THR A 1 95 ? 22.385 30.663 26.133 1.00 11.24 94 THR A CA 1
ATOM 720 C C . THR A 1 95 ? 23.344 31.174 25.086 1.00 11.31 94 THR A C 1
ATOM 721 O O . THR A 1 95 ? 24.002 30.357 24.401 1.00 11.43 94 THR A O 1
ATOM 725 N N . VAL A 1 96 ? 23.443 32.503 24.933 1.00 11.19 95 VAL A N 1
ATOM 726 C CA . VAL A 1 96 ? 24.300 33.025 23.889 1.00 11.29 95 VAL A CA 1
ATOM 727 C C . VAL A 1 96 ? 25.800 32.755 24.152 1.00 11.89 95 VAL A C 1
ATOM 728 O O . VAL A 1 96 ? 26.565 32.470 23.204 1.00 12.79 95 VAL A O 1
ATOM 732 N N . ARG A 1 97 ? 26.166 32.792 25.425 1.00 12.22 96 ARG A N 1
ATOM 733 C CA . ARG A 1 97 ? 27.543 32.478 25.796 1.00 12.61 96 ARG A CA 1
ATOM 734 C C . ARG A 1 97 ? 27.887 31.026 25.447 1.00 12.16 96 ARG A C 1
ATOM 735 O O . ARG A 1 97 ? 28.974 30.716 24.933 1.00 12.83 96 ARG A O 1
ATOM 743 N N . ALA A 1 98 ? 26.966 30.098 25.707 1.00 11.86 97 ALA A N 1
ATOM 744 C CA . ALA A 1 98 ? 27.177 28.707 25.344 1.00 11.47 97 ALA A CA 1
ATOM 745 C C . ALA A 1 98 ? 27.283 28.510 23.823 1.00 11.38 97 ALA A C 1
ATOM 746 O O . ALA A 1 98 ? 28.094 27.722 23.325 1.00 13.14 97 ALA A O 1
ATOM 748 N N . CYS A 1 99 ? 26.431 29.208 23.077 1.00 11.08 98 CYS A N 1
ATOM 749 C CA . CYS A 1 99 ? 26.501 29.142 21.621 1.00 11.51 98 CYS A CA 1
ATOM 750 C C . CYS A 1 99 ? 27.860 29.641 21.106 1.00 11.99 98 CYS A C 1
ATOM 751 O O . CYS A 1 99 ? 28.461 29.043 20.197 1.00 12.81 98 CYS A O 1
ATOM 754 N N . GLN A 1 100 ? 28.372 30.714 21.705 1.00 12.16 99 GLN A N 1
ATOM 755 C CA . GLN A 1 100 ? 29.694 31.249 21.333 1.00 13.25 99 GLN A CA 1
ATOM 756 C C . GLN A 1 100 ? 30.767 30.176 21.592 1.00 12.80 99 GLN A C 1
ATOM 757 O O . GLN A 1 100 ? 31.612 29.931 20.724 1.00 15.79 99 GLN A O 1
ATOM 763 N N . SER A 1 101 ? 30.706 29.525 22.732 1.00 12.62 100 SER A N 1
ATOM 764 C CA . SER A 1 101 ? 31.704 28.481 23.082 1.00 13.59 100 SER A CA 1
ATOM 765 C C . SER A 1 101 ? 31.647 27.330 22.078 1.00 14.30 100 SER A C 1
ATOM 766 O O . SER A 1 101 ? 32.677 26.810 21.652 1.00 15.53 100 SER A O 1
ATOM 769 N N . LEU A 1 102 ? 30.433 26.903 21.707 1.00 13.68 101 LEU A N 1
ATOM 770 C CA . LEU A 1 102 ? 30.246 25.793 20.784 1.00 13.44 101 LEU A CA 1
ATOM 771 C C . LEU A 1 102 ? 30.567 26.133 19.342 1.00 12.95 101 LEU A C 1
ATOM 772 O O . LEU A 1 102 ? 30.797 25.213 18.556 1.00 14.18 101 LEU A O 1
ATOM 777 N N . GLY A 1 103 ? 30.494 27.390 18.933 1.00 12.02 102 GLY A N 1
ATOM 778 C CA . GLY A 1 103 ? 30.613 27.727 17.522 1.00 12.39 102 GLY A CA 1
ATOM 779 C C . GLY A 1 103 ? 29.338 27.505 16.731 1.00 11.23 102 GLY A C 1
ATOM 780 O O . GLY A 1 103 ? 29.404 27.326 15.508 1.00 11.79 102 GLY A O 1
ATOM 781 N N . THR A 1 104 ? 28.183 27.578 17.403 1.00 11.23 103 THR A N 1
ATOM 782 C CA . THR A 1 104 ? 26.909 27.466 16.717 1.00 11.21 103 THR A CA 1
ATOM 783 C C . THR A 1 104 ? 26.076 28.736 16.909 1.00 11.54 103 THR A C 1
ATOM 784 O O . THR A 1 104 ? 26.458 29.633 17.654 1.00 12.99 103 THR A O 1
ATOM 788 N N . GLY A 1 105 ? 24.937 28.792 16.244 1.00 10.53 104 GLY A N 1
ATOM 789 C CA . GLY A 1 105 ? 24.102 29.974 16.229 1.00 11.02 104 GLY A CA 1
ATOM 790 C C . GLY A 1 105 ? 22.950 29.931 17.203 1.00 10.14 104 GLY A C 1
ATOM 791 O O . GLY A 1 105 ? 22.401 28.846 17.520 1.00 11.19 104 GLY A O 1
ATOM 792 N N . MET A 1 106 ? 22.537 31.119 17.639 1.00 10.53 105 MET A N 1
ATOM 793 C CA . MET A 1 106 ? 21.369 31.309 18.526 1.00 10.79 105 MET A CA 1
ATOM 794 C C . MET A 1 106 ? 20.309 32.157 17.833 1.00 10.48 105 MET A C 1
ATOM 795 O O . MET A 1 106 ? 20.591 33.296 17.436 1.00 11.24 105 MET A O 1
ATOM 800 N N . MET A 1 107 ? 19.101 31.596 17.711 1.00 9.95 106 MET A N 1
ATOM 801 C CA . MET A 1 107 ? 17.943 32.350 17.287 1.00 9.72 106 MET A CA 1
ATOM 802 C C . MET A 1 107 ? 17.276 32.957 18.526 1.00 10.73 106 MET A C 1
ATOM 803 O O . MET A 1 107 ? 16.816 32.227 19.404 1.00 11.25 106 MET A O 1
ATOM 808 N N . LEU A 1 108 ? 17.245 34.293 18.617 1.00 10.92 107 LEU A N 1
ATOM 809 C CA . LEU A 1 108 ? 16.707 34.999 19.778 1.00 11.03 107 LEU A CA 1
ATOM 810 C C . LEU A 1 108 ? 15.204 35.286 19.589 1.00 10.55 107 LEU A C 1
ATOM 811 O O . LEU A 1 108 ? 14.807 35.909 18.612 1.00 10.82 107 LEU A O 1
ATOM 816 N N . SER A 1 109 ? 14.406 34.865 20.558 1.00 10.28 108 SER A N 1
ATOM 817 C CA . SER A 1 109 ? 12.976 35.166 20.570 1.00 10.93 108 SER A CA 1
ATOM 818 C C . SER A 1 109 ? 12.660 36.646 20.644 1.00 11.15 108 SER A C 1
ATOM 819 O O . SER A 1 109 ? 13.264 37.357 21.455 1.00 11.96 108 SER A O 1
ATOM 822 N N . SER A 1 110 ? 11.621 37.072 19.935 1.00 11.47 109 SER A N 1
ATOM 823 C CA . SER A 1 110 ? 11.109 38.459 20.157 1.00 12.50 109 SER A CA 1
ATOM 824 C C . SER A 1 110 ? 10.566 38.622 21.575 1.00 12.54 109 SER A C 1
ATOM 825 O O . SER A 1 110 ? 10.447 39.755 22.076 1.00 13.78 109 SER A O 1
ATOM 828 N N . TRP A 1 111 ? 10.179 37.523 22.210 1.00 11.38 110 TRP A N 1
ATOM 829 C CA . TRP A 1 111 ? 9.619 37.455 23.588 1.00 12.10 110 TRP A CA 1
ATOM 830 C C . TRP A 1 111 ? 10.678 37.050 24.630 1.00 11.86 110 TRP A C 1
ATOM 831 O O . TRP A 1 111 ? 10.374 36.489 25.658 1.00 13.32 110 TRP A O 1
ATOM 842 N N . ALA A 1 112 ? 11.929 37.416 24.346 1.00 13.00 111 ALA A N 1
ATOM 843 C CA . ALA A 1 112 ? 13.007 37.163 25.284 1.00 13.52 111 ALA A CA 1
ATOM 844 C C . ALA A 1 112 ? 12.899 38.003 26.553 1.00 13.51 111 ALA A C 1
ATOM 845 O O . ALA A 1 112 ? 12.431 39.141 26.549 1.00 14.01 111 ALA A O 1
ATOM 847 N N . THR A 1 113 ? 13.368 37.420 27.653 1.00 13.71 112 THR A N 1
ATOM 848 C CA . THR A 1 113 ? 13.586 38.142 28.924 1.00 14.27 112 THR A CA 1
ATOM 849 C C . THR A 1 113 ? 14.927 38.905 29.007 1.00 14.86 112 THR A C 1
ATOM 850 O O . THR A 1 113 ? 15.316 39.355 30.079 1.00 16.15 112 THR A O 1
ATOM 854 N N . SER A 1 114 ? 15.582 39.095 27.864 1.00 14.59 113 SER A N 1
ATOM 855 C CA . SER A 1 114 ? 16.787 39.890 27.732 1.00 14.37 113 SER A CA 1
ATOM 856 C C . SER A 1 114 ? 16.691 40.647 26.412 1.00 16.12 113 SER A C 1
ATOM 857 O O . SER A 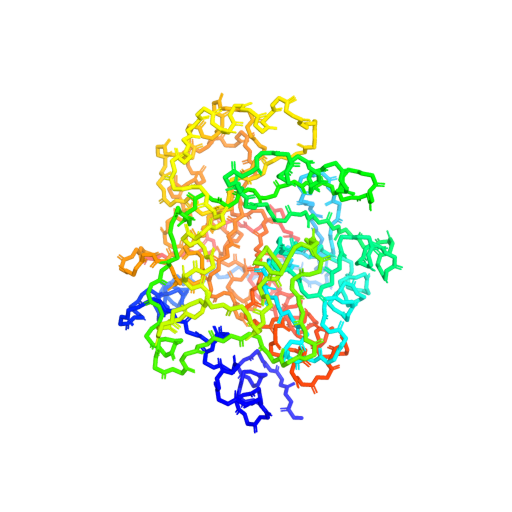1 114 ? 16.107 40.133 25.451 1.00 17.29 113 SER A O 1
ATOM 860 N N . SER A 1 115 ? 17.243 41.860 26.327 1.00 16.01 114 SER A N 1
ATOM 861 C CA . SER A 1 115 ? 17.083 42.645 25.091 1.00 16.99 114 SER A CA 1
ATOM 862 C C . SER A 1 115 ? 18.036 42.193 23.993 1.00 16.42 114 SER A C 1
ATOM 863 O O . SER A 1 115 ? 19.069 41.554 24.255 1.00 15.63 114 SER A O 1
ATOM 866 N N . ILE A 1 116 ? 17.702 42.578 22.772 1.00 14.89 115 ILE A N 1
ATOM 867 C CA . ILE A 1 116 ? 18.565 42.378 21.588 1.00 15.04 115 ILE A CA 1
ATOM 868 C C . ILE A 1 116 ? 19.996 42.875 21.874 1.00 15.71 115 ILE A C 1
ATOM 869 O O . ILE A 1 116 ? 20.989 42.178 21.601 1.00 16.10 115 ILE A O 1
ATOM 874 N N . GLU A 1 117 ? 20.112 44.070 22.435 1.00 17.66 116 GLU A N 1
ATOM 875 C CA . GLU A 1 117 ? 21.434 44.615 22.743 1.00 18.32 116 GLU A CA 1
ATOM 876 C C . GLU A 1 117 ? 22.148 43.834 23.861 1.00 16.11 116 GLU A C 1
ATOM 877 O O . GLU A 1 117 ? 23.339 43.566 23.747 1.00 17.19 116 GLU A O 1
ATOM 883 N N . GLU A 1 118 ? 21.432 43.455 24.917 1.00 16.57 117 GLU A N 1
ATOM 884 C CA . GLU A 1 118 ? 22.030 42.730 26.039 1.00 17.64 117 GLU A CA 1
ATOM 885 C C . GLU A 1 118 ? 22.609 41.387 25.530 1.00 17.34 117 GLU A C 1
ATOM 886 O O . GLU A 1 118 ? 23.707 40.979 25.925 1.00 17.39 117 GLU A O 1
ATOM 892 N N . VAL A 1 119 ? 21.865 40.717 24.635 1.00 15.68 118 VAL A N 1
ATOM 893 C CA . VAL A 1 119 ? 22.318 39.434 24.106 1.00 14.71 118 VAL A CA 1
ATOM 894 C C . VAL A 1 119 ? 23.533 39.619 23.207 1.00 14.89 118 VAL A C 1
ATOM 895 O O . VAL A 1 119 ? 24.486 38.824 23.300 1.00 16.50 118 VAL A O 1
ATOM 899 N N . ALA A 1 120 ? 23.531 40.641 22.358 1.00 15.62 119 ALA A N 1
ATOM 900 C CA . ALA A 1 120 ? 24.726 40.933 21.548 1.00 16.54 119 ALA A CA 1
ATOM 901 C C . ALA A 1 120 ? 25.974 41.246 22.397 1.00 17.59 119 ALA A C 1
ATOM 902 O O . ALA A 1 120 ? 27.083 40.842 22.045 1.00 18.30 119 ALA A O 1
ATOM 904 N N . GLU A 1 121 ? 25.781 41.933 23.515 1.00 17.57 120 GLU A N 1
ATOM 905 C CA . GLU A 1 121 ? 26.906 42.311 24.390 1.00 18.69 120 GLU A CA 1
ATOM 906 C C . GLU A 1 121 ? 27.449 41.081 25.106 1.00 18.64 120 GLU A C 1
ATOM 907 O O . GLU A 1 121 ? 28.651 41.001 25.383 1.00 20.41 120 GLU A O 1
ATOM 909 N N . ALA A 1 122 ? 26.575 40.139 25.453 1.00 17.75 121 ALA A N 1
ATOM 910 C CA . ALA A 1 122 ? 27.019 38.911 26.120 1.00 16.24 121 ALA A CA 1
ATOM 911 C C . ALA A 1 122 ? 27.699 37.913 25.162 1.00 16.80 121 ALA A C 1
ATOM 912 O O . ALA A 1 122 ? 28.574 37.149 25.603 1.00 18.99 121 ALA A O 1
ATOM 914 N N . GLY A 1 123 ? 27.299 37.930 23.882 1.00 17.05 122 GLY A N 1
ATOM 915 C CA . GLY A 1 123 ? 27.828 37.040 22.839 1.00 17.18 122 GLY A CA 1
ATOM 916 C C . GLY A 1 123 ? 28.248 37.750 21.586 1.00 19.54 122 GLY A C 1
ATOM 917 O O . GLY A 1 123 ? 27.768 37.437 20.503 1.00 22.40 122 GLY A O 1
ATOM 918 N N . PRO A 1 124 ? 29.215 38.669 21.700 1.00 20.54 123 PRO A N 1
ATOM 919 C CA . PRO A 1 124 ? 29.558 39.490 20.530 1.00 23.70 123 PRO A CA 1
ATOM 920 C C . PRO A 1 124 ? 30.071 38.653 19.347 1.00 26.07 123 PRO A C 1
ATOM 921 O O . PRO A 1 124 ? 29.722 38.926 18.203 1.00 30.72 123 PRO A O 1
ATOM 925 N N . GLU A 1 125 ? 30.824 37.602 19.642 1.00 22.73 124 GLU A N 1
ATOM 926 C CA . GLU A 1 125 ? 31.356 36.705 18.620 1.00 24.36 124 GLU A CA 1
ATOM 927 C C . GLU A 1 125 ? 30.456 35.561 18.221 1.00 23.36 124 GLU A C 1
ATOM 928 O O . GLU A 1 125 ? 30.773 34.831 17.299 1.00 26.37 124 GLU A O 1
ATOM 934 N N . ALA A 1 126 ? 29.334 35.392 18.906 1.00 19.31 125 ALA A N 1
ATOM 935 C CA . ALA A 1 126 ? 28.384 34.349 18.546 1.00 17.99 125 ALA A CA 1
ATOM 936 C C . ALA A 1 126 ? 27.597 34.709 17.294 1.00 16.22 125 ALA A C 1
ATOM 937 O O . ALA A 1 126 ? 27.268 35.892 17.077 1.00 17.09 125 ALA A O 1
ATOM 939 N N . LEU A 1 127 ? 27.306 33.702 16.475 1.00 14.00 126 LEU A N 1
ATOM 940 C CA . LEU A 1 127 ? 26.362 33.833 15.370 1.00 13.55 126 LEU A CA 1
ATOM 941 C C . LEU A 1 127 ? 24.957 33.941 15.979 1.00 12.63 126 LEU A C 1
ATOM 942 O O . LEU A 1 127 ? 24.518 33.101 16.757 1.00 12.37 126 LEU A O 1
ATOM 947 N N . ARG A 1 128 ? 24.263 35.037 15.645 1.00 11.58 127 ARG A N 1
ATOM 948 C CA . ARG A 1 128 ? 22.965 35.372 16.254 1.00 12.53 127 ARG A CA 1
ATOM 949 C C . ARG A 1 128 ? 21.972 35.776 15.197 1.00 11.61 127 ARG A C 1
ATOM 950 O O . ARG A 1 128 ? 22.333 36.495 14.257 1.00 12.32 127 ARG A O 1
ATOM 958 N N . TRP A 1 129 ? 20.726 35.315 15.335 1.00 11.51 128 TRP A N 1
ATOM 959 C CA . TRP A 1 129 ? 19.646 35.706 14.448 1.00 10.93 128 TRP A CA 1
ATOM 960 C C . TRP A 1 129 ? 18.459 36.134 15.312 1.00 10.55 128 TRP A C 1
ATOM 961 O O . TRP A 1 129 ? 18.358 35.743 16.455 1.00 11.55 128 TRP A O 1
ATOM 972 N N . LEU A 1 130 ? 17.574 36.966 14.742 1.00 10.70 129 LEU A N 1
ATOM 973 C CA . LEU A 1 130 ? 16.366 37.389 15.451 1.00 10.68 129 LEU A CA 1
ATOM 974 C C . LEU A 1 130 ? 15.141 36.667 14.931 1.00 10.76 129 LEU A C 1
ATOM 975 O O . LEU A 1 130 ? 14.870 36.685 13.738 1.00 11.82 129 LEU A O 1
ATOM 980 N N . GLN A 1 131 ? 14.382 36.054 15.847 1.00 10.62 130 GLN A N 1
ATOM 981 C CA . GLN A 1 131 ? 13.020 35.567 15.520 1.00 10.72 130 GLN A CA 1
ATOM 982 C C . GLN A 1 131 ? 12.076 36.758 15.734 1.00 11.04 130 GLN A C 1
ATOM 983 O O . GLN A 1 131 ? 12.096 37.409 16.792 1.00 12.86 130 GLN A O 1
ATOM 989 N N . LEU A 1 132 ? 11.315 37.040 14.675 1.00 10.89 131 LEU A N 1
ATOM 990 C CA . LEU A 1 132 ? 10.391 38.171 14.603 1.00 11.54 131 LEU A CA 1
ATOM 991 C C . LEU A 1 132 ? 8.932 37.742 14.578 1.00 11.08 131 LEU A C 1
ATOM 992 O O . LEU A 1 132 ? 8.556 36.880 13.782 1.00 10.80 131 LEU A O 1
ATOM 997 N N . TYR A 1 133 ? 8.138 38.390 15.432 1.00 11.20 132 TYR A N 1
ATOM 998 C CA . TYR A 1 133 ? 6.687 38.415 15.284 1.00 13.01 132 TYR A CA 1
ATOM 999 C C . TYR A 1 133 ? 6.278 39.759 14.685 1.00 14.71 132 TYR A C 1
ATOM 1000 O O . TYR A 1 133 ? 6.881 40.786 15.010 1.00 14.69 132 TYR A O 1
ATOM 1009 N N . ILE A 1 134 ? 5.305 39.720 13.802 1.00 13.70 133 ILE A N 1
ATOM 1010 C CA . ILE A 1 134 ? 4.699 40.920 13.275 1.00 13.75 133 ILE A CA 1
ATOM 1011 C C . ILE A 1 134 ? 3.629 41.450 14.246 1.00 13.80 133 ILE A C 1
ATOM 1012 O O . ILE A 1 134 ? 2.535 40.904 14.402 1.00 14.28 133 ILE A O 1
ATOM 1017 N N . TYR A 1 135 ? 4.008 42.491 14.988 1.00 12.94 134 TYR A N 1
ATOM 1018 C CA . TYR A 1 135 ? 3.099 43.208 15.902 1.00 13.43 134 TYR A CA 1
ATOM 1019 C C . TYR A 1 135 ? 2.114 44.063 15.125 1.00 12.56 134 TYR A C 1
ATOM 1020 O O . TYR A 1 135 ? 2.395 44.534 14.014 1.00 12.88 134 TYR A O 1
ATOM 1029 N N . LYS A 1 136 ? 0.908 44.208 15.687 1.00 12.41 135 LYS A N 1
ATOM 1030 C CA . LYS A 1 136 ? -0.078 45.171 15.110 1.00 12.59 135 LYS A CA 1
ATOM 1031 C C . LYS A 1 136 ? 0.608 46.531 14.910 1.00 12.43 135 LYS A C 1
ATOM 1032 O O . LYS A 1 136 ? 0.413 47.155 13.867 1.00 12.76 135 LYS A O 1
ATOM 1038 N N . ASP A 1 137 ? 1.407 46.935 15.899 1.00 11.97 136 ASP A N 1
ATOM 1039 C CA . ASP A 1 137 ? 2.253 48.135 15.789 1.00 12.06 136 ASP A CA 1
ATOM 1040 C C . ASP A 1 137 ? 3.470 47.829 14.902 1.00 12.98 136 ASP A C 1
ATOM 1041 O O . ASP A 1 137 ? 4.398 47.145 15.330 1.00 12.74 136 ASP A O 1
ATOM 1046 N N . ARG A 1 138 ? 3.438 48.298 13.663 1.00 11.89 137 ARG A N 1
ATOM 1047 C CA . ARG A 1 138 ? 4.560 48.131 12.722 1.00 13.48 137 ARG A CA 1
ATOM 1048 C C . ARG A 1 138 ? 5.775 48.951 13.062 1.00 14.67 137 ARG A C 1
ATOM 1049 O O . ARG A 1 138 ? 6.876 48.629 12.589 1.00 15.66 137 ARG A O 1
ATOM 1057 N N . GLU A 1 139 ? 5.600 50.003 13.858 1.00 13.22 138 GLU A N 1
ATOM 1058 C CA . GLU A 1 139 ? 6.746 50.788 14.307 1.00 15.79 138 GLU A CA 1
ATOM 1059 C C . GLU A 1 139 ? 7.569 49.964 15.318 1.00 15.34 138 GLU A C 1
ATOM 1060 O O . GLU A 1 139 ? 8.828 49.944 15.242 1.00 17.26 138 GLU A O 1
ATOM 1066 N N . VAL A 1 140 ? 6.910 49.262 16.240 1.00 15.99 139 VAL A N 1
ATOM 1067 C CA . VAL A 1 140 ? 7.546 48.294 17.184 1.00 16.92 139 VAL A CA 1
ATOM 1068 C C . VAL A 1 140 ? 8.297 47.262 16.334 1.00 15.80 139 VAL A C 1
ATOM 1069 O O . VAL A 1 140 ? 9.461 46.896 16.612 1.00 16.62 139 VAL A O 1
ATOM 1073 N N . THR A 1 141 ? 7.611 46.711 15.341 1.00 14.40 140 THR A N 1
ATOM 1074 C CA . THR A 1 141 ? 8.182 45.611 14.570 1.00 14.82 140 THR A CA 1
ATOM 1075 C C . THR A 1 141 ? 9.446 46.078 13.847 1.00 14.03 140 THR A C 1
ATOM 1076 O O . THR A 1 141 ? 10.484 45.416 13.861 1.00 15.70 140 THR A O 1
ATOM 1080 N N . LYS A 1 142 ? 9.357 47.220 13.198 1.00 14.61 141 LYS A N 1
ATOM 1081 C CA . LYS A 1 142 ? 10.499 47.844 12.527 1.00 14.92 141 LYS A CA 1
ATOM 1082 C C . LYS A 1 142 ? 11.677 48.082 13.490 1.00 15.06 141 LYS A C 1
ATOM 1083 O O . LYS A 1 142 ? 12.825 47.814 13.166 1.00 15.84 141 LYS A O 1
ATOM 1085 N N . LYS A 1 143 ? 11.391 48.549 14.687 1.00 14.40 142 LYS A N 1
ATOM 1086 C CA . LYS A 1 143 ? 12.410 48.847 15.712 1.00 15.59 142 LYS A CA 1
ATOM 1087 C C . LYS A 1 143 ? 13.168 47.572 16.060 1.00 16.15 142 LYS A C 1
ATOM 1088 O O . LYS A 1 143 ? 14.400 47.602 16.165 1.00 18.57 142 LYS A O 1
ATOM 1090 N N . LEU A 1 144 ? 12.468 46.451 16.225 1.00 16.03 143 LEU A N 1
ATOM 1091 C CA . LEU A 1 144 ? 13.127 45.171 16.436 1.00 15.35 143 LEU A CA 1
ATOM 1092 C C . LEU A 1 144 ? 14.077 44.804 15.306 1.00 14.34 143 LEU A C 1
ATOM 1093 O O . LEU A 1 144 ? 15.229 44.412 15.560 1.00 15.47 143 LEU A O 1
ATOM 1098 N N . VAL A 1 145 ? 13.625 44.905 14.066 1.00 13.60 144 VAL A N 1
ATOM 1099 C CA . VAL A 1 145 ? 14.462 44.617 12.898 1.00 15.31 144 VAL A CA 1
ATOM 1100 C C . VAL A 1 145 ? 15.681 45.547 12.865 1.00 14.78 144 VAL A C 1
ATOM 1101 O O . VAL A 1 145 ? 16.813 45.095 12.631 1.00 16.01 144 VAL A O 1
ATOM 1105 N N . ARG A 1 146 ? 15.462 46.839 13.068 1.00 15.16 145 ARG A N 1
ATOM 1106 C CA . ARG A 1 146 ? 16.574 47.813 13.040 1.00 15.69 145 ARG A CA 1
ATOM 1107 C C . ARG A 1 146 ? 17.606 47.549 14.139 1.00 14.79 145 ARG A C 1
ATOM 1108 O O . ARG A 1 146 ? 18.833 47.689 13.896 1.00 15.77 145 ARG A O 1
ATOM 1116 N N A GLN A 1 147 ? 17.144 47.178 15.328 0.25 15.12 146 GLN A N 1
ATOM 1117 N N B GLN A 1 147 ? 17.144 47.178 15.328 0.25 15.12 146 GLN A N 1
ATOM 1118 N N C GLN A 1 147 ? 17.153 47.201 15.346 0.25 15.08 146 GLN A N 1
ATOM 1119 N N D GLN A 1 147 ? 17.153 47.201 15.346 0.25 15.08 146 GLN A N 1
ATOM 1120 C CA A GLN A 1 147 ? 18.038 46.830 16.422 0.25 16.47 146 GLN A CA 1
ATOM 1121 C CA B GLN A 1 147 ? 18.038 46.830 16.422 0.25 16.47 146 GLN A CA 1
ATOM 1122 C CA C GLN A 1 147 ? 18.067 46.831 16.435 0.25 16.55 146 GLN A CA 1
ATOM 1123 C CA D GLN A 1 147 ? 18.067 46.831 16.435 0.25 16.55 146 GLN A CA 1
ATOM 1124 C C A GLN A 1 147 ? 18.857 45.568 16.143 0.25 16.98 146 GLN A C 1
ATOM 1125 C C B GLN A 1 147 ? 18.857 45.568 16.143 0.25 16.98 146 GLN A C 1
ATOM 1126 C C C GLN A 1 147 ? 18.886 45.588 16.086 0.25 17.18 146 GLN A C 1
ATOM 1127 C C D GLN A 1 147 ? 18.886 45.588 16.086 0.25 17.18 146 GLN A C 1
ATOM 1128 O O A GLN A 1 147 ? 20.034 45.501 16.503 0.25 17.54 146 GLN A O 1
ATOM 1129 O O B GLN A 1 147 ? 20.034 45.501 16.503 0.25 17.54 146 GLN A O 1
ATOM 1130 O O C GLN A 1 147 ? 20.100 45.560 16.320 0.25 17.53 146 GLN A O 1
ATOM 1131 O O D GLN A 1 147 ? 20.100 45.560 16.320 0.25 17.53 146 GLN A O 1
ATOM 1152 N N . ALA A 1 148 ? 18.233 44.580 15.500 1.00 16.21 147 ALA A N 1
ATOM 1153 C CA . ALA A 1 148 ? 18.930 43.345 15.073 1.00 15.20 147 ALA A CA 1
ATOM 1154 C C . ALA A 1 148 ? 20.017 43.702 14.067 1.00 14.73 147 ALA A C 1
ATOM 1155 O O . ALA A 1 148 ? 21.153 43.216 14.184 1.00 16.20 147 ALA A O 1
ATOM 1157 N N . GLU A 1 149 ? 19.724 44.558 13.101 1.00 14.82 148 GLU A N 1
ATOM 1158 C CA . GLU A 1 149 ? 20.723 44.990 12.122 1.00 15.16 148 GLU A CA 1
ATOM 1159 C C . GLU A 1 149 ? 21.899 45.690 12.791 1.00 16.55 148 GLU A C 1
ATOM 1160 O O . GLU A 1 149 ? 23.072 45.318 12.560 1.00 17.33 148 GLU A O 1
ATOM 1166 N N . LYS A 1 150 ? 21.580 46.662 13.640 1.00 15.06 149 LYS A N 1
ATOM 1167 C CA . LYS A 1 150 ? 22.604 47.487 14.343 1.00 16.90 149 LYS A CA 1
ATOM 1168 C C . LYS A 1 150 ? 23.493 46.643 15.250 1.00 17.01 149 LYS A C 1
ATOM 1169 O O . LYS A 1 150 ? 24.679 46.930 15.419 1.00 18.42 149 LYS A O 1
ATOM 1171 N N . MET A 1 151 ? 22.912 45.608 15.837 1.00 16.20 150 MET A N 1
ATOM 1172 C CA . MET A 1 151 ? 23.600 44.807 16.837 1.00 16.78 150 MET A CA 1
ATOM 1173 C C . MET A 1 151 ? 24.238 43.512 16.280 1.00 14.58 150 MET A C 1
ATOM 1174 O O . MET A 1 151 ? 24.631 42.643 17.054 1.00 17.26 150 MET A O 1
ATOM 1179 N N . GLY A 1 152 ? 24.360 43.414 14.976 1.00 14.77 151 GLY A N 1
ATOM 1180 C CA . GLY A 1 152 ? 25.165 42.378 14.365 1.00 15.68 151 GLY A CA 1
ATOM 1181 C C . GLY A 1 152 ? 24.483 41.024 14.184 1.00 15.53 151 GLY A C 1
ATOM 1182 O O . GLY A 1 152 ? 25.177 40.005 14.006 1.00 15.89 151 GLY A O 1
ATOM 1183 N N . TYR A 1 153 ? 23.153 41.000 14.201 1.00 13.40 152 TYR A N 1
ATOM 1184 C CA . TYR A 1 153 ? 22.394 39.757 13.959 1.00 12.65 152 TYR A CA 1
ATOM 1185 C C . TYR A 1 153 ? 22.407 39.534 12.447 1.00 12.54 152 TYR A C 1
ATOM 1186 O O . TYR A 1 153 ? 22.417 40.480 11.649 1.00 16.23 152 TYR A O 1
ATOM 1195 N N . LYS A 1 154 ? 22.408 38.266 12.033 1.00 12.23 153 LYS A N 1
ATOM 1196 C CA . LYS A 1 154 ? 22.689 37.916 10.654 1.00 12.32 153 LYS A CA 1
ATOM 1197 C C . LYS A 1 154 ? 21.518 37.455 9.815 1.00 11.81 153 LYS A C 1
ATOM 1198 O O . LYS A 1 154 ? 21.661 37.213 8.647 1.00 13.74 153 LYS A O 1
ATOM 1200 N N . ALA A 1 155 ? 20.339 37.297 10.421 1.00 11.50 154 ALA A N 1
ATOM 1201 C CA . ALA A 1 155 ? 19.129 36.933 9.690 1.00 11.32 154 ALA A CA 1
ATOM 1202 C C . ALA A 1 155 ? 17.906 37.228 10.581 1.00 10.54 154 ALA A C 1
ATOM 1203 O O . ALA A 1 155 ? 18.020 37.405 11.800 1.00 12.14 154 ALA A O 1
ATOM 1205 N N . ILE A 1 156 ? 16.762 37.284 9.913 1.00 11.13 155 ILE A N 1
ATOM 1206 C CA . ILE A 1 156 ? 15.448 37.368 10.562 1.00 11.09 155 ILE A CA 1
ATOM 1207 C C . ILE A 1 156 ? 14.688 36.069 10.267 1.00 10.99 155 ILE A C 1
ATOM 1208 O O . ILE A 1 156 ? 14.536 35.699 9.104 1.00 11.52 155 ILE A O 1
ATOM 1213 N N . PHE A 1 157 ? 14.186 35.428 11.318 1.00 10.38 156 PHE A N 1
ATOM 1214 C CA . PHE A 1 157 ? 13.278 34.280 11.181 1.00 10.20 156 PHE A CA 1
ATOM 1215 C C . PHE A 1 157 ? 11.887 34.794 11.530 1.00 9.91 156 PHE A C 1
ATOM 1216 O O . PHE A 1 157 ? 11.609 35.061 12.692 1.00 11.27 156 PHE A O 1
ATOM 1224 N N . VAL A 1 158 ? 11.078 34.991 10.490 1.00 9.64 157 VAL A N 1
ATOM 1225 C CA . VAL A 1 158 ? 9.739 35.509 10.708 1.00 9.72 157 VAL A CA 1
ATOM 1226 C C . VAL A 1 158 ? 8.772 34.355 10.957 1.00 9.28 157 VAL A C 1
ATOM 1227 O O . VAL A 1 158 ? 8.649 33.448 10.125 1.00 9.48 157 VAL A O 1
ATOM 1231 N N . THR A 1 159 ? 8.129 34.383 12.116 1.00 9.19 158 THR A N 1
ATOM 1232 C CA . THR A 1 159 ? 7.191 33.315 12.490 1.00 9.65 158 THR A CA 1
ATOM 1233 C C . THR A 1 159 ? 5.871 33.553 11.813 1.00 10.57 158 THR A C 1
ATOM 1234 O O . THR A 1 159 ? 5.303 34.648 11.943 1.00 11.78 158 THR A O 1
ATOM 1238 N N . VAL A 1 160 ? 5.379 32.568 11.059 1.00 9.76 159 VAL A N 1
ATOM 1239 C CA . VAL A 1 160 ? 4.176 32.733 10.206 1.00 10.80 159 VAL A CA 1
ATOM 1240 C C . VAL A 1 160 ? 3.013 31.846 10.624 1.00 10.50 159 VAL A C 1
ATOM 1241 O O . VAL A 1 160 ? 2.005 31.860 9.931 1.00 11.22 159 VAL A O 1
ATOM 1245 N N . ASP A 1 161 ? 3.138 31.122 11.747 1.00 9.47 160 ASP A N 1
ATOM 1246 C CA . ASP A 1 161 ? 2.110 30.162 12.189 1.00 9.74 160 ASP A CA 1
ATOM 1247 C C . ASP A 1 161 ? 1.357 30.568 13.447 1.00 9.71 160 ASP A C 1
ATOM 1248 O O . ASP A 1 161 ? 0.606 29.764 14.004 1.00 9.96 160 ASP A O 1
ATOM 1253 N N . THR A 1 162 ? 1.460 31.835 13.844 1.00 9.95 161 THR A N 1
ATOM 1254 C CA . THR A 1 162 ? 0.927 32.319 15.123 1.00 10.17 161 THR A CA 1
ATOM 1255 C C . THR A 1 162 ? 0.108 33.613 14.934 1.00 10.04 161 THR A C 1
ATOM 1256 O O . THR A 1 162 ? 0.383 34.629 15.581 1.00 11.99 161 THR A O 1
ATOM 1260 N N . PRO A 1 163 ? -0.958 33.581 14.108 1.00 10.01 162 PRO A N 1
ATOM 1261 C CA . PRO A 1 163 ? -1.861 34.749 14.067 1.00 10.13 162 PRO A CA 1
ATOM 1262 C C . PRO A 1 163 ? -2.566 34.945 15.405 1.00 10.47 162 PRO A C 1
ATOM 1263 O O . PRO A 1 163 ? -2.941 36.085 15.746 1.00 11.40 162 PRO A O 1
ATOM 1267 N N . TYR A 1 164 ? -2.813 33.837 16.089 1.00 10.03 163 TYR A N 1
ATOM 1268 C CA . TYR A 1 164 ? -3.294 33.739 17.477 1.00 9.61 163 TYR A CA 1
ATOM 1269 C C . TYR A 1 164 ? -2.434 32.673 18.155 1.00 9.50 163 TYR A C 1
ATOM 1270 O O . TYR A 1 164 ? -1.853 31.828 17.475 1.00 9.92 163 TYR A O 1
ATOM 1279 N N . LEU A 1 165 ? -2.405 32.667 19.477 1.00 9.95 164 LEU A N 1
ATOM 1280 C CA . LEU A 1 165 ? -1.696 31.615 20.182 1.00 10.33 164 LEU A CA 1
ATOM 1281 C C . LEU A 1 165 ? -2.492 30.315 20.184 1.00 10.04 164 LEU A C 1
ATOM 1282 O O . LEU A 1 165 ? -3.706 30.303 20.350 1.00 10.58 164 LEU A O 1
ATOM 1287 N N . GLY A 1 166 ? -1.773 29.194 20.074 1.00 9.47 165 GLY A N 1
ATOM 1288 C CA . GLY A 1 166 ? -2.413 27.905 20.331 1.00 8.93 165 GLY A CA 1
ATOM 1289 C C . GLY A 1 166 ? -2.930 27.799 21.754 1.00 9.27 165 GLY A C 1
ATOM 1290 O O . GLY A 1 166 ? -2.526 28.552 22.641 1.00 10.45 165 GLY A O 1
ATOM 1291 N N . ASN A 1 167 ? -3.817 26.829 21.966 1.00 9.03 166 ASN A N 1
ATOM 1292 C CA . ASN A 1 167 ? -4.473 26.574 23.245 1.00 9.47 166 ASN A CA 1
ATOM 1293 C C . ASN A 1 167 ? -3.722 25.483 23.988 1.00 9.41 166 ASN A C 1
ATOM 1294 O O . ASN A 1 167 ? -3.923 24.301 23.741 1.00 10.45 166 ASN A O 1
ATOM 1299 N N . ARG A 1 168 ? -2.817 25.913 24.890 1.00 9.98 167 ARG A N 1
ATOM 1300 C CA . ARG A 1 168 ? -2.015 24.970 25.707 1.00 10.31 167 ARG A CA 1
ATOM 1301 C C . ARG A 1 168 ? -2.761 24.821 27.040 1.00 10.60 167 ARG A C 1
ATOM 1302 O O . ARG A 1 168 ? -2.856 25.765 27.809 1.00 11.60 167 ARG A O 1
ATOM 1310 N N . LEU A 1 169 ? -3.360 23.659 27.255 1.00 10.55 168 LEU A N 1
ATOM 1311 C CA . LEU A 1 169 ? -4.315 23.471 28.332 1.00 11.03 168 LEU A CA 1
ATOM 1312 C C . LEU A 1 169 ? -3.715 23.724 29.726 1.00 11.62 168 LEU A C 1
ATOM 1313 O O . LEU A 1 169 ? -4.363 24.394 30.555 1.00 12.72 168 LEU A O 1
ATOM 1318 N N . ASP A 1 170 ? -2.504 23.252 29.985 1.00 12.14 169 ASP A N 1
ATOM 1319 C CA . ASP A 1 170 ? -1.909 23.532 31.295 1.00 13.54 169 ASP A CA 1
ATOM 1320 C C . ASP A 1 170 ? -1.721 25.029 31.530 1.00 12.58 169 ASP A C 1
ATOM 1321 O O . ASP A 1 170 ? -1.859 25.470 32.697 1.00 13.93 169 ASP A O 1
ATOM 1326 N N . ASP A 1 171 ? -1.367 25.822 30.510 1.00 13.19 170 ASP A N 1
ATOM 1327 C CA . ASP A 1 171 ? -1.215 27.276 30.717 1.00 13.56 170 ASP A CA 1
ATOM 1328 C C . ASP A 1 171 ? -2.538 27.933 31.108 1.00 14.69 170 ASP A C 1
ATOM 1329 O O . ASP A 1 171 ? -2.537 28.923 31.859 1.00 15.16 170 ASP A O 1
ATOM 1334 N N . VAL A 1 172 ? -3.654 27.417 30.584 1.00 13.42 171 VAL A N 1
ATOM 1335 C CA . VAL A 1 172 ? -4.977 27.910 30.969 1.00 14.90 171 VAL A CA 1
ATOM 1336 C C . VAL A 1 172 ? -5.253 27.508 32.428 1.00 14.43 171 VAL A C 1
ATOM 1337 O O . VAL A 1 172 ? -5.640 28.360 33.234 1.00 15.36 171 VAL A O 1
ATOM 1341 N N . ARG A 1 173 ? -5.014 26.243 32.775 1.00 14.40 172 ARG A N 1
ATOM 1342 C CA . ARG A 1 173 ? -5.210 25.748 34.149 1.00 15.31 172 ARG A CA 1
ATOM 1343 C C . ARG A 1 173 ? -4.361 26.519 35.149 1.00 15.74 172 ARG A C 1
ATOM 1344 O O . ARG A 1 173 ? -4.853 26.943 36.206 1.00 17.94 172 ARG A O 1
ATOM 1352 N N . ASN A 1 174 ? -3.109 26.785 34.779 1.00 15.19 173 ASN A N 1
ATOM 1353 C CA . ASN A 1 174 ? -2.154 27.443 35.672 1.00 15.37 173 ASN A CA 1
ATOM 1354 C C . ASN A 1 174 ? -2.262 28.971 35.610 1.00 15.97 173 ASN A C 1
ATOM 1355 O O . ASN A 1 174 ? -1.580 29.684 36.361 1.00 19.06 173 ASN A O 1
ATOM 1360 N N . ARG A 1 175 ? -3.055 29.506 34.672 1.00 15.14 174 ARG A N 1
ATOM 1361 C CA . ARG A 1 175 ? -3.129 30.963 34.435 1.00 15.85 174 ARG A CA 1
ATOM 1362 C C . ARG A 1 175 ? -1.729 31.567 34.245 1.00 16.46 174 ARG A C 1
ATOM 1363 O O . ARG A 1 175 ? -1.299 32.503 34.928 1.00 17.79 174 ARG A O 1
ATOM 1371 N N . PHE A 1 176 ? -1.011 30.963 33.300 1.00 15.33 175 PHE A N 1
ATOM 1372 C CA . PHE A 1 176 ? 0.388 31.275 33.073 1.00 15.66 175 PHE A CA 1
ATOM 1373 C C . PHE A 1 176 ? 0.625 32.781 32.887 1.00 16.17 175 PHE A C 1
ATOM 1374 O O . PHE A 1 176 ? -0.107 33.444 32.141 1.00 16.86 175 PHE A O 1
ATOM 1382 N N . LYS A 1 177 ? 1.685 33.274 33.529 1.00 15.28 176 LYS A N 1
ATOM 1383 C CA . LYS A 1 177 ? 2.188 34.648 33.373 1.00 15.07 176 LYS A CA 1
ATOM 1384 C C . LYS A 1 177 ? 3.656 34.643 33.833 1.00 15.47 176 LYS A C 1
ATOM 1385 O O . LYS A 1 177 ? 4.141 33.667 34.418 1.00 15.38 176 LYS A O 1
ATOM 1387 N N . LEU A 1 178 ? 4.383 35.723 33.571 1.00 16.16 177 LEU A N 1
ATOM 1388 C CA . LEU A 1 178 ? 5.752 35.826 34.062 1.00 16.29 177 LEU A CA 1
ATOM 1389 C C . LEU A 1 178 ? 5.827 35.925 35.595 1.00 17.01 177 LEU A C 1
ATOM 1390 O O . LEU A 1 178 ? 4.950 36.551 36.204 1.00 18.41 177 LEU A O 1
ATOM 1395 N N . PRO A 1 179 ? 6.892 35.372 36.207 1.00 16.71 178 PRO A N 1
ATOM 1396 C CA . PRO A 1 179 ? 7.243 35.686 37.591 1.00 17.80 178 PRO A CA 1
ATOM 1397 C C . PRO A 1 179 ? 7.445 37.193 37.779 1.00 19.64 178 PRO A C 1
ATOM 1398 O O . PRO A 1 179 ? 7.716 37.899 36.791 1.00 18.14 178 PRO A O 1
ATOM 1402 N N . PRO A 1 180 ? 7.293 37.696 39.031 1.00 21.63 179 PRO A N 1
ATOM 1403 C CA . PRO A 1 180 ? 7.202 39.140 39.259 1.00 24.53 179 PRO A CA 1
ATOM 1404 C C . PRO A 1 180 ? 8.413 39.967 38.820 1.00 21.99 179 PRO A C 1
ATOM 1405 O O . PRO A 1 180 ? 8.243 41.116 38.427 1.00 27.52 179 PRO A O 1
ATOM 1409 N N . GLN A 1 181 ? 9.610 39.404 38.862 1.00 23.42 180 GLN A N 1
ATOM 1410 C CA . GLN A 1 181 ? 10.802 40.217 38.591 1.00 25.50 180 GLN A CA 1
ATOM 1411 C C . GLN A 1 181 ? 11.182 40.276 37.105 1.00 24.12 180 GLN A C 1
ATOM 1412 O O . GLN A 1 181 ? 12.180 40.896 36.780 1.00 27.84 180 GLN A O 1
ATOM 1414 N N . LEU A 1 182 ? 10.399 39.648 36.210 1.00 20.03 181 LEU A N 1
ATOM 1415 C CA . LEU A 1 182 ? 10.799 39.489 34.806 1.00 17.71 181 LEU A CA 1
ATOM 1416 C C . LEU A 1 182 ? 9.871 40.210 33.837 1.00 17.80 181 LEU A C 1
ATOM 1417 O O . LEU A 1 182 ? 8.706 40.420 34.134 1.00 19.30 181 LEU A O 1
ATOM 1422 N N . ARG A 1 183 ? 10.391 40.533 32.655 1.00 16.97 182 ARG A N 1
ATOM 1423 C CA . ARG A 1 183 ? 9.646 41.195 31.587 1.00 17.58 182 ARG A CA 1
ATOM 1424 C C . ARG A 1 183 ? 10.140 40.721 30.245 1.00 17.22 182 ARG A C 1
ATOM 1425 O O . ARG A 1 183 ? 11.264 40.209 30.133 1.00 18.49 182 ARG A O 1
ATOM 1433 N N . MET A 1 184 ? 9.303 40.869 29.224 1.00 16.39 183 MET A N 1
ATOM 1434 C CA . MET A 1 184 ? 9.794 40.813 27.841 1.00 17.06 183 MET A CA 1
ATOM 1435 C C . MET A 1 184 ? 10.542 42.116 27.577 1.00 17.22 183 MET A C 1
ATOM 1436 O O . MET A 1 184 ? 9.943 43.164 27.388 1.00 19.75 183 MET A O 1
ATOM 1441 N N . LYS A 1 185 ? 11.869 42.027 27.545 1.00 16.15 184 LYS A N 1
ATOM 1442 C CA . LYS A 1 185 ? 12.776 43.172 27.620 1.00 17.20 184 LYS A CA 1
ATOM 1443 C C . LYS A 1 185 ? 12.988 43.950 26.331 1.00 18.00 184 LYS A C 1
ATOM 1444 O O . LYS A 1 185 ? 13.735 44.938 26.351 1.00 22.62 184 LYS A O 1
ATOM 1450 N N . ASN A 1 186 ? 12.364 43.546 25.213 1.00 19.67 185 ASN A N 1
ATOM 1451 C CA . ASN A 1 186 ? 12.453 44.302 23.973 1.00 19.98 185 ASN A CA 1
ATOM 1452 C C . ASN A 1 186 ? 11.441 45.420 23.828 1.00 20.12 185 ASN A C 1
ATOM 1453 O O . ASN A 1 186 ? 11.404 46.076 22.783 1.00 23.49 185 ASN A O 1
ATOM 1458 N N . PHE A 1 187 ? 10.587 45.590 24.838 1.00 19.64 186 PHE A N 1
ATOM 1459 C CA . PHE A 1 187 ? 9.458 46.518 24.752 1.00 19.43 186 PHE A CA 1
ATOM 1460 C C . PHE A 1 187 ? 9.414 47.366 25.985 1.00 26.92 186 PHE A C 1
ATOM 1461 O O . PHE A 1 187 ? 9.932 46.987 27.047 1.00 29.65 186 PHE A O 1
ATOM 1469 N N . GLU A 1 188 ? 8.710 48.482 25.854 1.00 32.20 187 GLU A N 1
ATOM 1470 C CA . GLU A 1 188 ? 8.760 49.531 26.875 1.00 37.40 187 GLU A CA 1
ATOM 1471 C C . GLU A 1 188 ? 7.472 49.669 27.701 1.00 36.87 187 GLU A C 1
ATOM 1472 O O . GLU A 1 188 ? 7.543 49.912 28.915 1.00 48.40 187 GLU A O 1
ATOM 1478 N N . THR A 1 189 ? 6.316 49.456 27.077 1.00 27.31 188 THR A N 1
ATOM 1479 C CA . THR A 1 189 ? 5.028 49.632 27.763 1.00 24.53 188 THR A CA 1
ATOM 1480 C C . THR A 1 189 ? 4.684 48.380 28.584 1.00 23.79 188 THR A C 1
ATOM 1481 O O . THR A 1 189 ? 5.160 47.259 28.279 1.00 24.25 188 THR A O 1
ATOM 1485 N N . SER A 1 190 ? 3.848 48.540 29.606 1.00 25.93 189 SER A N 1
ATOM 1486 C CA . SER A 1 190 ? 3.506 47.432 30.504 1.00 27.73 189 SER A CA 1
ATOM 1487 C C . SER A 1 190 ? 2.857 46.274 29.742 1.00 26.68 189 SER A C 1
ATOM 1488 O O . SER A 1 190 ? 3.178 45.108 30.012 1.00 26.99 189 SER A O 1
ATOM 1491 N N . THR A 1 191 ? 2.027 46.574 28.749 1.00 22.93 190 THR A N 1
ATOM 1492 C CA . THR A 1 191 ? 1.326 45.517 28.004 1.00 24.42 190 THR A CA 1
ATOM 1493 C C . THR A 1 191 ? 2.305 44.801 27.085 1.00 20.99 190 THR A C 1
ATOM 1494 O O . THR A 1 191 ? 2.359 43.567 27.121 1.00 19.53 190 THR A O 1
ATOM 1498 N N . LEU A 1 192 ? 3.082 45.553 26.296 1.00 18.07 191 LEU A N 1
ATOM 1499 C CA . LEU A 1 192 ? 3.988 44.922 25.337 1.00 17.39 191 LEU A CA 1
ATOM 1500 C C . LEU A 1 192 ? 5.121 44.152 26.025 1.00 16.23 191 LEU A C 1
ATOM 1501 O O . LEU A 1 192 ? 5.633 43.163 25.498 1.00 17.38 191 LEU A O 1
ATOM 1506 N N . SER A 1 193 ? 5.487 44.553 27.232 1.00 17.45 192 SER A N 1
ATOM 1507 C CA . SER A 1 193 ? 6.502 43.840 28.012 1.00 17.53 192 SER A CA 1
ATOM 1508 C C . SER A 1 193 ? 5.941 42.628 28.747 1.00 17.50 192 SER A C 1
ATOM 1509 O O . SER A 1 193 ? 6.696 41.982 29.469 1.00 17.91 192 SER A O 1
ATOM 1512 N N . PHE A 1 194 ? 4.646 42.319 28.567 1.00 16.54 193 PHE A N 1
ATOM 1513 C CA . PHE A 1 194 ? 3.989 41.207 29.263 1.00 17.53 193 PHE A CA 1
ATOM 1514 C C . PHE A 1 194 ? 4.140 41.327 30.778 1.00 17.63 193 PHE A C 1
ATOM 1515 O O . PHE A 1 194 ? 4.412 40.349 31.477 1.00 17.89 193 PHE A O 1
ATOM 1523 N N . SER A 1 195 ? 3.957 42.546 31.315 1.00 18.46 194 SER A N 1
ATOM 1524 C CA . SER A 1 195 ? 4.069 42.728 32.751 1.00 21.38 194 SER A CA 1
ATOM 1525 C C . SER A 1 195 ? 3.028 41.848 33.451 1.00 19.69 194 SER A C 1
ATOM 1526 O O . SER A 1 195 ? 1.852 41.901 33.097 1.00 21.19 194 SER A O 1
ATOM 1529 N N . PRO A 1 196 ? 3.443 41.054 34.457 1.00 19.77 195 PRO A N 1
ATOM 1530 C CA . PRO A 1 196 ? 2.463 40.227 35.178 1.00 22.55 195 PRO A CA 1
ATOM 1531 C C . PRO A 1 196 ? 1.533 41.049 36.082 1.00 26.95 195 PRO A C 1
ATOM 1532 O O . PRO A 1 196 ? 0.605 40.486 36.681 1.00 29.81 195 PRO A O 1
ATOM 1536 N N . GLU A 1 197 ? 1.773 42.359 36.173 1.00 27.70 196 GLU A N 1
ATOM 1537 C CA . GLU A 1 197 ? 0.817 43.263 36.833 1.00 29.19 196 GLU A CA 1
ATOM 1538 C C . GLU A 1 197 ? -0.290 43.831 35.921 1.00 30.31 196 GLU A C 1
ATOM 1539 O O . GLU A 1 197 ? -1.189 44.498 36.429 1.00 34.04 196 GLU A O 1
ATOM 1545 N N . GLU A 1 198 ? -0.244 43.578 34.612 1.00 28.50 197 GLU A N 1
ATOM 1546 C CA . GLU A 1 198 ? -1.260 44.047 33.662 1.00 27.47 197 GLU A CA 1
ATOM 1547 C C . GLU A 1 198 ? -2.400 43.022 33.584 1.00 24.90 197 GLU A C 1
ATOM 1548 O O . GLU A 1 198 ? -2.197 41.839 33.847 1.00 25.41 197 GLU A O 1
ATOM 1551 N N . ASN A 1 199 ? -3.592 43.479 33.205 1.00 24.80 198 ASN A N 1
ATOM 1552 C CA . ASN A 1 199 ? -4.781 42.599 33.116 1.00 22.03 198 ASN A CA 1
ATOM 1553 C C . ASN A 1 199 ? -4.763 41.828 31.804 1.00 24.56 198 ASN A C 1
ATOM 1554 O O . ASN A 1 199 ? -5.016 42.405 30.749 1.00 26.11 198 ASN A O 1
ATOM 1559 N N . PHE A 1 200 ? -4.429 40.532 31.884 1.00 22.39 199 PHE A N 1
ATOM 1560 C CA . PHE A 1 200 ? -4.430 39.622 30.714 1.00 22.61 199 PHE A CA 1
ATOM 1561 C C . PHE A 1 200 ? -5.518 38.547 30.849 1.00 21.99 199 PHE A C 1
ATOM 1562 O O . PHE A 1 200 ? -5.377 37.422 30.347 1.00 23.62 199 PHE A O 1
ATOM 1570 N N . GLY A 1 201 ? -6.627 38.899 31.513 1.00 21.12 200 GLY A N 1
ATOM 1571 C CA . GLY A 1 201 ? -7.797 38.010 31.599 1.00 22.15 200 GLY A CA 1
ATOM 1572 C C . GLY A 1 201 ? -7.615 36.841 32.539 1.00 19.44 200 GLY A C 1
ATOM 1573 O O . GLY A 1 201 ? -6.679 36.804 33.311 1.00 19.77 200 GLY A O 1
ATOM 1574 N N . ASP A 1 202 ? -8.529 35.875 32.425 1.00 20.74 201 ASP A N 1
ATOM 1575 C CA . ASP A 1 202 ? -8.722 34.816 33.425 1.00 21.70 201 ASP A CA 1
ATOM 1576 C C . ASP A 1 202 ? -8.113 33.477 33.012 1.00 19.28 201 ASP A C 1
ATOM 1577 O O . ASP A 1 202 ? -8.173 32.516 33.795 1.00 19.91 201 ASP A O 1
ATOM 1582 N N . ASP A 1 203 ? -7.545 33.394 31.813 1.00 18.15 202 ASP A N 1
ATOM 1583 C CA . ASP A 1 203 ? -7.083 32.130 31.211 1.00 17.57 202 ASP A CA 1
ATOM 1584 C C . ASP A 1 203 ? -5.562 32.207 31.074 1.00 16.31 202 ASP A C 1
ATOM 1585 O O . ASP A 1 203 ? -4.893 32.620 32.012 1.00 17.59 202 ASP A O 1
ATOM 1587 N N . SER A 1 204 ? -4.970 31.731 29.974 1.00 15.24 203 SER A N 1
ATOM 1588 C CA . SER A 1 204 ? -3.518 31.910 29.797 1.00 15.08 203 SER A CA 1
ATOM 1589 C C . SER A 1 204 ? -3.209 33.379 29.583 1.00 14.73 203 SER A C 1
ATOM 1590 O O . SER A 1 204 ? -3.773 34.022 28.690 1.00 15.83 203 SER A O 1
ATOM 1593 N N . GLY A 1 205 ? -2.318 33.934 30.405 1.00 15.01 204 GLY A N 1
ATOM 1594 C CA . GLY A 1 205 ? -1.872 35.308 3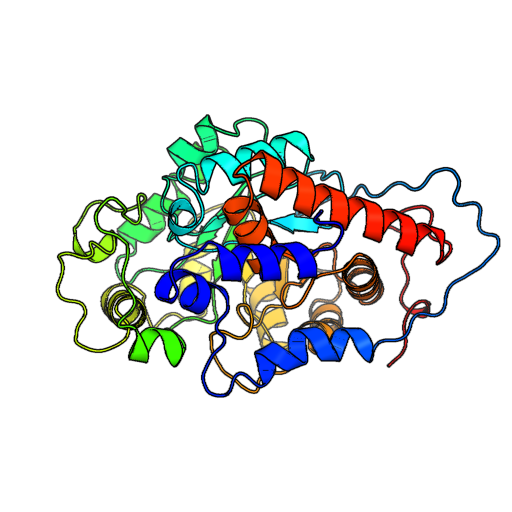0.221 1.00 14.64 204 GLY A CA 1
ATOM 1595 C C . GLY A 1 205 ? -1.225 35.522 28.867 1.00 14.33 204 GLY A C 1
ATOM 1596 O O . GLY A 1 205 ? -1.419 36.570 28.237 1.00 16.27 204 GLY A O 1
ATOM 1597 N N . LEU A 1 206 ? -0.462 34.526 28.401 1.00 13.05 205 LEU A N 1
ATOM 1598 C CA . LEU A 1 206 ? 0.242 34.656 27.116 1.00 13.92 205 LEU A CA 1
ATOM 1599 C C . LEU A 1 206 ? -0.735 34.663 25.945 1.00 14.03 205 LEU A C 1
ATOM 1600 O O . LEU A 1 206 ? -0.543 35.419 24.976 1.00 14.78 205 LEU A O 1
ATOM 1605 N N . ALA A 1 207 ? -1.793 33.837 25.998 1.00 13.32 206 ALA A N 1
ATOM 1606 C CA . ALA A 1 207 ? -2.769 33.852 24.879 1.00 14.10 206 ALA A CA 1
ATOM 1607 C C . ALA A 1 207 ? -3.411 35.237 24.751 1.00 12.89 206 ALA A C 1
ATOM 1608 O O . ALA A 1 207 ? -3.596 35.760 23.644 1.00 13.11 206 ALA A O 1
ATOM 1610 N N . ALA A 1 208 ? -3.737 35.862 25.885 1.00 13.34 207 ALA A N 1
ATOM 1611 C CA . ALA A 1 208 ? -4.301 37.214 25.909 1.00 14.58 207 ALA A CA 1
ATOM 1612 C C . ALA A 1 208 ? -3.304 38.262 25.441 1.00 14.75 207 ALA A C 1
ATOM 1613 O O . ALA A 1 208 ? -3.692 39.179 24.711 1.00 15.00 207 ALA A O 1
ATOM 1615 N N . TYR A 1 209 ? -2.030 38.118 25.825 1.00 15.14 208 TYR A N 1
ATOM 1616 C CA . TYR A 1 209 ? -0.970 39.008 25.343 1.00 15.09 208 TYR A CA 1
ATOM 1617 C C . TYR A 1 209 ? -0.938 38.969 23.819 1.00 15.40 208 TYR A C 1
ATOM 1618 O O . TYR A 1 209 ? -0.915 40.007 23.145 1.00 14.47 208 TYR A O 1
ATOM 1627 N N . VAL A 1 210 ? -0.911 37.761 23.261 1.00 13.36 209 VAL A N 1
ATOM 1628 C CA . VAL A 1 210 ? -0.870 37.614 21.793 1.00 12.98 209 VAL A CA 1
ATOM 1629 C C . VAL A 1 210 ? -2.065 38.304 21.147 1.00 12.79 209 VAL A C 1
ATOM 1630 O O . VAL A 1 210 ? -1.945 39.026 20.149 1.00 14.28 209 VAL A O 1
ATOM 1634 N N . ALA A 1 211 ? -3.256 38.055 21.675 1.00 13.19 210 ALA A N 1
ATOM 1635 C CA . ALA A 1 211 ? -4.474 38.644 21.113 1.00 14.40 210 ALA A CA 1
ATOM 1636 C C . ALA A 1 211 ? -4.428 40.192 21.118 1.00 15.56 210 ALA A C 1
ATOM 1637 O O . ALA A 1 211 ? -4.885 40.822 20.169 1.00 16.57 210 ALA A O 1
ATOM 1639 N N . LYS A 1 212 ? -3.823 40.753 22.161 1.00 13.77 211 LYS A N 1
ATOM 1640 C CA . LYS A 1 212 ? -3.658 42.222 22.258 1.00 15.97 211 LYS A CA 1
ATOM 1641 C C . LYS A 1 212 ? -2.576 42.801 21.374 1.00 16.14 211 LYS A C 1
ATOM 1642 O O . LYS A 1 212 ? -2.800 43.864 20.812 1.00 19.91 211 LYS A O 1
ATOM 1648 N N . ALA A 1 213 ? -1.454 42.079 21.201 1.00 13.91 212 ALA A N 1
ATOM 1649 C CA . ALA A 1 213 ? -0.235 42.613 20.624 1.00 14.45 212 ALA A CA 1
ATOM 1650 C C . ALA A 1 213 ? 0.086 42.176 19.187 1.00 13.21 212 ALA A C 1
ATOM 1651 O O . ALA A 1 213 ? 0.637 42.939 18.383 1.00 13.45 212 ALA A O 1
ATOM 1653 N N . ILE A 1 214 ? -0.206 40.926 18.859 1.00 13.04 213 ILE A N 1
ATOM 1654 C CA . ILE A 1 214 ? 0.237 40.287 17.628 1.00 11.67 213 ILE A CA 1
ATOM 1655 C C . ILE A 1 214 ? -0.878 40.371 16.551 1.00 11.38 213 ILE A C 1
ATOM 1656 O O . ILE A 1 214 ? -2.058 40.176 16.875 1.00 12.68 213 ILE A O 1
ATOM 1661 N N . ASP A 1 215 ? -0.514 40.648 15.304 1.00 11.38 214 ASP A N 1
ATOM 1662 C CA . ASP A 1 215 ? -1.511 40.960 14.271 1.00 11.66 214 ASP A CA 1
ATOM 1663 C C . ASP A 1 215 ? -2.064 39.698 13.600 1.00 11.94 214 ASP A C 1
ATOM 1664 O O . ASP A 1 215 ? -1.359 39.043 12.840 1.00 12.73 214 ASP A O 1
ATOM 1669 N N . PRO A 1 216 ? -3.349 39.371 13.823 1.00 12.00 215 PRO A N 1
ATOM 1670 C CA . PRO A 1 216 ? -3.897 38.170 13.149 1.00 12.55 215 PRO A CA 1
ATOM 1671 C C . PRO A 1 216 ? -4.181 38.356 11.658 1.00 12.46 215 PRO A C 1
ATOM 1672 O O . PRO A 1 216 ? -4.512 37.391 10.952 1.00 13.64 215 PRO A O 1
ATOM 1676 N N . SER A 1 217 ? -4.104 39.603 11.179 1.00 12.09 216 SER A N 1
ATOM 1677 C CA . SER A 1 217 ? -4.363 39.865 9.797 1.00 12.51 216 SER A CA 1
ATOM 1678 C C . SER A 1 217 ? -3.186 39.605 8.894 1.00 14.38 216 SER A C 1
ATOM 1679 O O . SER A 1 217 ? -3.287 39.810 7.683 1.00 16.79 216 SER A O 1
ATOM 1682 N N . ILE A 1 218 ? -2.051 39.182 9.417 1.00 15.47 217 ILE A N 1
ATOM 1683 C CA . ILE A 1 218 ? -0.975 39.247 8.463 1.00 19.52 217 ILE A CA 1
ATOM 1684 C C . ILE A 1 218 ? -1.075 38.258 7.330 1.00 18.28 217 ILE A C 1
ATOM 1685 O O . ILE A 1 218 ? -1.654 37.138 7.439 1.00 17.11 217 ILE A O 1
ATOM 1690 N N . SER A 1 219 ? -0.482 38.686 6.233 1.00 18.92 218 SER A N 1
ATOM 1691 C CA . SER A 1 219 ? -0.678 38.048 4.965 1.00 17.71 218 SER A CA 1
ATOM 1692 C C . SER A 1 219 ? 0.651 38.091 4.204 1.00 14.87 218 SER A C 1
ATOM 1693 O O . SER A 1 219 ? 1.648 38.664 4.675 1.00 14.93 218 SER A O 1
ATOM 1696 N N . TRP A 1 220 ? 0.636 37.527 3.014 1.00 14.28 219 TRP A N 1
ATOM 1697 C CA . TRP A 1 220 ? 1.794 37.642 2.131 1.00 14.57 219 TRP A CA 1
ATOM 1698 C C . TRP A 1 220 ? 2.164 39.100 1.835 1.00 15.47 219 TRP A C 1
ATOM 1699 O O . TRP A 1 220 ? 3.330 39.423 1.621 1.00 15.73 219 TRP A O 1
ATOM 1710 N N . GLU A 1 221 ? 1.204 40.022 1.863 1.00 15.98 220 GLU A N 1
ATOM 1711 C CA . GLU A 1 221 ? 1.554 41.449 1.722 1.00 16.96 220 GLU A CA 1
ATOM 1712 C C . GLU A 1 221 ? 2.475 41.988 2.830 1.00 16.02 220 GLU A C 1
ATOM 1713 O O . GLU A 1 221 ? 3.352 42.825 2.569 1.00 17.47 220 GLU A O 1
ATOM 1719 N N . ASP A 1 222 ? 2.339 41.469 4.037 1.00 15.13 221 ASP A N 1
ATOM 1720 C CA . ASP A 1 222 ? 3.218 41.820 5.145 1.00 15.36 221 ASP A CA 1
ATOM 1721 C C . ASP A 1 222 ? 4.605 41.220 4.978 1.00 15.61 221 ASP A C 1
ATOM 1722 O O . ASP A 1 222 ? 5.588 41.788 5.434 1.00 16.42 221 ASP A O 1
ATOM 1727 N N . ILE A 1 223 ? 4.676 40.063 4.339 1.00 14.91 222 ILE A N 1
ATOM 1728 C CA . ILE A 1 223 ? 5.985 39.489 3.966 1.00 13.84 222 ILE A CA 1
ATOM 1729 C C . ILE A 1 223 ? 6.674 40.381 2.948 1.00 16.09 222 ILE A C 1
ATOM 1730 O O . ILE A 1 223 ? 7.876 40.623 3.091 1.00 15.13 222 ILE A O 1
ATOM 1735 N N . LYS A 1 224 ? 5.919 40.899 1.987 1.00 15.31 223 LYS A N 1
ATOM 1736 C CA . LYS A 1 224 ? 6.474 41.858 1.005 1.00 16.06 223 LYS A CA 1
ATOM 1737 C C . LYS A 1 224 ? 7.019 43.066 1.724 1.00 15.05 223 LYS A C 1
ATOM 1738 O O . LYS A 1 224 ? 8.135 43.520 1.398 1.00 16.76 223 LYS A O 1
ATOM 1740 N N . TRP A 1 225 ? 6.278 43.597 2.698 1.00 16.06 224 TRP A N 1
ATOM 1741 C CA . TRP A 1 225 ? 6.715 44.736 3.529 1.00 16.10 224 TRP A CA 1
ATOM 1742 C C . TRP A 1 225 ? 8.026 44.421 4.251 1.00 16.44 224 TRP A C 1
ATOM 1743 O O . TRP A 1 225 ? 8.965 45.207 4.249 1.00 16.85 224 TRP A O 1
ATOM 1754 N N . LEU A 1 226 ? 8.112 43.252 4.880 1.00 14.84 225 LEU A N 1
ATOM 1755 C CA . LEU A 1 226 ? 9.302 42.864 5.615 1.00 14.09 225 LEU A CA 1
ATOM 1756 C C . LEU A 1 226 ? 10.506 42.690 4.667 1.00 14.47 225 LEU A C 1
ATOM 1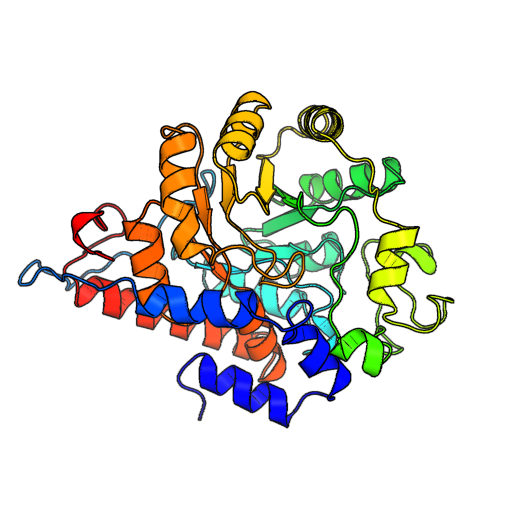757 O O . LEU A 1 226 ? 11.615 43.134 4.988 1.00 14.57 225 LEU A O 1
ATOM 1762 N N . ARG A 1 227 ? 10.264 42.103 3.497 1.00 13.44 226 ARG A N 1
ATOM 1763 C CA . ARG A 1 227 ? 11.325 41.901 2.502 1.00 14.43 226 ARG A CA 1
ATOM 1764 C C . ARG A 1 227 ? 11.915 43.262 2.037 1.00 15.12 226 ARG A C 1
ATOM 1765 O O . ARG A 1 227 ? 13.125 43.352 1.788 1.00 15.96 226 ARG A O 1
ATOM 1773 N N A ARG A 1 228 ? 11.069 44.281 1.911 0.18 15.72 227 ARG A N 1
ATOM 1774 N N B ARG A 1 228 ? 11.069 44.281 1.911 0.18 15.72 227 ARG A N 1
ATOM 1775 N N C ARG A 1 228 ? 11.076 44.294 1.964 0.32 15.26 227 ARG A N 1
ATOM 1776 N N D ARG A 1 228 ? 11.076 44.294 1.964 0.32 15.26 227 ARG A N 1
ATOM 1777 C CA A ARG A 1 228 ? 11.525 45.626 1.543 0.18 15.45 227 ARG A CA 1
ATOM 1778 C CA B ARG A 1 228 ? 11.525 45.626 1.543 0.18 15.45 227 ARG A CA 1
ATOM 1779 C CA C ARG A 1 228 ? 11.506 45.649 1.566 0.32 15.05 227 ARG A CA 1
ATOM 1780 C CA D ARG A 1 228 ? 11.506 45.649 1.566 0.32 15.05 227 ARG A CA 1
ATOM 1781 C C A ARG A 1 228 ? 12.226 46.341 2.704 0.18 15.56 227 ARG A C 1
ATOM 1782 C C B ARG A 1 228 ? 12.226 46.341 2.704 0.18 15.56 227 ARG A C 1
ATOM 1783 C C C ARG A 1 228 ? 12.089 46.459 2.712 0.32 15.71 227 ARG A C 1
ATOM 1784 C C D ARG A 1 228 ? 12.089 46.459 2.712 0.32 15.71 227 ARG A C 1
ATOM 1785 O O A ARG A 1 228 ? 13.143 47.139 2.473 0.18 17.33 227 ARG A O 1
ATOM 1786 O O B ARG A 1 228 ? 13.143 47.139 2.473 0.18 17.33 227 ARG A O 1
ATOM 1787 O O C ARG A 1 228 ? 12.726 47.492 2.487 0.32 17.70 227 ARG A O 1
ATOM 1788 O O D ARG A 1 228 ? 12.726 47.492 2.487 0.32 17.70 227 ARG A O 1
ATOM 1805 N N . LEU A 1 229 ? 11.815 46.041 3.939 1.00 15.26 228 LEU A N 1
ATOM 1806 C CA . LEU A 1 229 ? 12.299 46.717 5.126 1.00 15.73 228 LEU A CA 1
ATOM 1807 C C . LEU A 1 229 ? 13.766 46.440 5.406 1.00 17.37 228 LEU A C 1
ATOM 1808 O O . LEU A 1 229 ? 14.466 47.293 5.947 1.00 18.57 228 LEU A O 1
ATOM 1813 N N . THR A 1 230 ? 14.218 45.208 5.158 1.00 16.21 229 THR A N 1
ATOM 1814 C CA . THR A 1 230 ? 15.568 44.812 5.524 1.00 17.03 229 THR A CA 1
ATOM 1815 C C . THR A 1 230 ? 16.227 44.047 4.394 1.00 15.99 229 THR A C 1
ATOM 1816 O O . THR A 1 230 ? 15.569 43.289 3.667 1.00 16.66 229 THR A O 1
ATOM 1820 N N A SER A 1 231 ? 17.535 44.223 4.238 0.18 16.09 230 SER A N 1
ATOM 1821 N N B SER A 1 231 ? 17.535 44.223 4.238 0.18 16.09 230 SER A N 1
ATOM 1822 N N C SER A 1 231 ? 17.537 44.246 4.288 0.32 16.39 230 SER A N 1
ATOM 1823 N N D SER A 1 231 ? 17.537 44.246 4.288 0.32 16.39 230 SER A N 1
ATOM 1824 C CA A SER A 1 231 ? 18.312 43.392 3.313 0.18 15.54 230 SER A CA 1
ATOM 1825 C CA B SER A 1 231 ? 18.312 43.392 3.313 0.18 15.54 230 SER A CA 1
ATOM 1826 C CA C SER A 1 231 ? 18.383 43.486 3.379 0.32 16.86 230 SER A CA 1
ATOM 1827 C CA D SER A 1 231 ? 18.383 43.486 3.379 0.32 16.86 230 SER A CA 1
ATOM 1828 C C A SER A 1 231 ? 18.945 42.183 4.000 0.18 15.11 230 SER A C 1
ATOM 1829 C C B SER A 1 231 ? 18.945 42.183 4.000 0.18 15.11 230 SER A C 1
A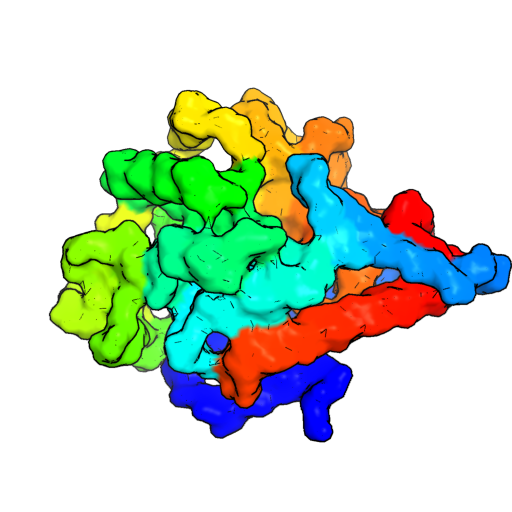TOM 1830 C C C SER A 1 231 ? 18.890 42.180 3.992 0.32 15.88 230 SER A C 1
ATOM 1831 C C D SER A 1 231 ? 18.890 42.180 3.992 0.32 15.88 230 SER A C 1
ATOM 1832 O O A SER A 1 231 ? 19.685 41.437 3.352 0.18 16.34 230 SER A O 1
ATOM 1833 O O B SER A 1 231 ? 19.685 41.437 3.352 0.18 16.34 230 SER A O 1
ATOM 1834 O O C SER A 1 231 ? 19.447 41.349 3.269 0.32 16.46 230 SER A O 1
ATOM 1835 O O D SER A 1 231 ? 19.447 41.349 3.269 0.32 16.46 230 SER A O 1
ATOM 1844 N N . LEU A 1 232 ? 18.695 41.994 5.298 1.00 14.39 231 LEU A N 1
ATOM 1845 C CA . LEU A 1 232 ? 19.141 40.756 5.981 1.00 13.91 231 LEU A CA 1
ATOM 1846 C C . LEU A 1 232 ? 18.454 39.546 5.365 1.00 13.33 231 LEU A C 1
ATOM 1847 O O . LEU A 1 232 ? 17.302 39.642 4.952 1.00 13.79 231 LEU A O 1
ATOM 1852 N N . PRO A 1 233 ? 19.116 38.389 5.381 1.00 13.07 232 PRO A N 1
ATOM 1853 C CA . PRO A 1 233 ? 18.406 37.171 5.011 1.00 12.06 232 PRO A CA 1
ATOM 1854 C C . PRO A 1 233 ? 17.129 36.959 5.874 1.00 10.68 232 PRO A C 1
ATOM 1855 O O . PRO A 1 233 ? 17.178 37.237 7.060 1.00 12.02 232 PRO A O 1
ATOM 1859 N N . ILE A 1 234 ? 16.058 36.495 5.234 1.00 11.02 233 ILE A N 1
ATOM 1860 C CA . ILE A 1 234 ? 14.803 36.239 5.933 1.00 11.00 233 ILE A CA 1
ATOM 1861 C C . ILE A 1 234 ? 14.414 34.782 5.720 1.00 11.22 233 ILE A C 1
ATOM 1862 O O . ILE A 1 234 ? 14.363 34.303 4.591 1.00 11.47 233 ILE A O 1
ATOM 1867 N N . VAL A 1 235 ? 14.084 34.092 6.820 1.00 10.24 234 VAL A N 1
ATOM 1868 C CA . VAL A 1 235 ? 13.602 32.711 6.778 1.00 10.46 234 VAL A CA 1
ATOM 1869 C C . VAL A 1 235 ? 12.157 32.699 7.253 1.00 9.97 234 VAL A C 1
ATOM 1870 O O . VAL A 1 235 ? 11.842 33.273 8.305 1.00 10.44 234 VAL A O 1
ATOM 1874 N N . ALA A 1 236 ? 11.292 32.010 6.509 1.00 9.77 235 ALA A N 1
ATOM 1875 C CA . ALA A 1 236 ? 9.892 31.809 6.944 1.00 10.02 235 ALA A CA 1
ATOM 1876 C C . ALA A 1 236 ? 9.874 30.625 7.892 1.00 9.61 235 ALA A C 1
ATOM 1877 O O . ALA A 1 236 ? 10.198 29.505 7.504 1.00 10.44 235 ALA A O 1
ATOM 1879 N N . LYS A 1 237 ? 9.443 30.865 9.123 1.00 8.97 236 LYS A N 1
ATOM 1880 C CA . LYS A 1 237 ? 9.424 29.851 10.201 1.00 9.01 236 LYS A CA 1
ATOM 1881 C C . LYS A 1 237 ? 7.983 29.427 10.471 1.00 9.74 236 LYS A C 1
ATOM 1882 O O . LYS A 1 237 ? 7.122 30.252 10.826 1.00 9.87 236 LYS A O 1
ATOM 1888 N N . GLY A 1 238 ? 7.693 28.124 10.288 1.00 9.03 237 GLY A N 1
ATOM 1889 C CA . GLY A 1 238 ? 6.352 27.585 10.568 1.00 9.52 237 GLY A CA 1
ATOM 1890 C C . GLY A 1 238 ? 5.599 27.091 9.354 1.00 10.07 237 GLY A C 1
ATOM 1891 O O . GLY A 1 238 ? 4.433 26.720 9.458 1.00 11.50 237 GLY A O 1
ATOM 1892 N N . ILE A 1 239 ? 6.247 27.006 8.209 1.00 10.79 238 ILE A N 1
ATOM 1893 C CA . ILE A 1 239 ? 5.654 26.478 6.994 1.00 10.91 238 ILE A CA 1
ATOM 1894 C C . ILE A 1 239 ? 5.556 24.952 7.045 1.00 9.94 238 ILE A C 1
ATOM 1895 O O . ILE A 1 239 ? 6.515 24.273 7.401 1.00 10.99 238 ILE A O 1
ATOM 1900 N N . LEU A 1 240 ? 4.392 24.426 6.643 1.00 9.84 239 LEU A N 1
ATOM 1901 C CA . LEU A 1 240 ? 4.120 22.991 6.639 1.00 10.04 239 LEU A CA 1
ATOM 1902 C C . LEU A 1 240 ? 3.615 22.450 5.306 1.00 11.26 239 LEU A C 1
ATOM 1903 O O . LEU A 1 240 ? 3.475 21.253 5.172 1.00 13.88 239 LEU A O 1
ATOM 1908 N N . ARG A 1 241 ? 3.356 23.325 4.324 1.00 11.65 240 ARG A N 1
ATOM 1909 C CA . ARG A 1 241 ? 2.848 22.954 3.005 1.00 11.05 240 ARG A CA 1
ATOM 1910 C C . ARG A 1 241 ? 3.841 23.367 1.908 1.00 11.34 240 ARG A C 1
ATOM 1911 O O . ARG A 1 241 ? 4.389 24.477 1.924 1.00 11.77 240 ARG A O 1
ATOM 1919 N N . GLY A 1 242 ? 3.954 22.510 0.898 1.00 12.47 241 GLY A N 1
ATOM 1920 C CA . GLY A 1 242 ? 4.780 22.826 -0.258 1.00 13.13 241 GLY A CA 1
ATOM 1921 C C . GLY A 1 242 ? 4.338 24.060 -1.034 1.00 12.29 241 GLY A C 1
ATOM 1922 O O . GLY A 1 242 ? 5.176 24.838 -1.483 1.00 13.16 241 GLY A O 1
ATOM 1923 N N . ASP A 1 243 ? 3.032 24.262 -1.147 1.00 12.22 242 ASP A N 1
ATOM 1924 C CA . ASP A 1 243 ? 2.550 25.465 -1.846 1.00 12.33 242 ASP A CA 1
ATOM 1925 C C . ASP A 1 243 ? 2.947 26.766 -1.149 1.00 11.70 242 ASP A C 1
ATOM 1926 O O . ASP A 1 243 ? 3.428 27.728 -1.774 1.00 13.02 242 ASP A O 1
ATOM 1931 N N . ASP A 1 244 ? 2.857 26.780 0.195 1.00 11.26 243 ASP A N 1
ATOM 1932 C CA . ASP A 1 244 ? 3.325 27.940 0.956 1.00 11.24 243 ASP A CA 1
ATOM 1933 C C . ASP A 1 244 ? 4.868 28.113 0.829 1.00 10.04 243 ASP A C 1
ATOM 1934 O O . ASP A 1 244 ? 5.344 29.243 0.785 1.00 10.97 243 ASP A O 1
ATOM 1939 N N . ALA A 1 245 ? 5.621 27.013 0.837 1.00 11.05 244 ALA A N 1
ATOM 1940 C CA . ALA A 1 245 ? 7.050 27.114 0.652 1.00 11.99 244 ALA A CA 1
ATOM 1941 C C . ALA A 1 245 ? 7.407 27.751 -0.702 1.00 12.17 244 ALA A C 1
ATOM 1942 O O . ALA A 1 245 ? 8.282 28.614 -0.763 1.00 13.57 244 ALA A O 1
ATOM 1944 N N . ARG A 1 246 ? 6.668 27.380 -1.749 1.00 12.90 245 ARG A N 1
ATOM 1945 C CA . ARG A 1 246 ? 6.927 27.983 -3.069 1.00 13.10 245 ARG A CA 1
ATOM 1946 C C . ARG A 1 246 ? 6.601 29.489 -3.049 1.00 12.90 245 ARG A C 1
ATOM 1947 O O . ARG A 1 246 ? 7.315 30.305 -3.653 1.00 13.51 245 ARG A O 1
ATOM 1955 N N . GLU A 1 247 ? 5.514 29.864 -2.362 1.00 12.89 246 GLU A N 1
ATOM 1956 C CA . GLU A 1 247 ? 5.157 31.267 -2.209 1.00 13.20 246 GLU A CA 1
ATOM 1957 C C . GLU A 1 247 ? 6.247 32.043 -1.461 1.00 13.47 246 GLU A C 1
ATOM 1958 O O . GLU A 1 247 ? 6.611 33.161 -1.847 1.00 13.51 246 GLU A O 1
ATOM 1964 N N . ALA A 1 248 ? 6.853 31.446 -0.420 1.00 12.51 247 ALA A N 1
ATOM 1965 C CA . ALA A 1 248 ? 7.925 32.124 0.278 1.00 11.90 247 ALA A CA 1
ATOM 1966 C C . ALA A 1 248 ? 9.134 32.403 -0.662 1.00 11.43 247 ALA A C 1
ATOM 1967 O O . ALA A 1 248 ? 9.726 33.480 -0.622 1.00 12.70 247 ALA A O 1
ATOM 1969 N N . VAL A 1 249 ? 9.452 31.421 -1.488 1.00 12.32 248 VAL A N 1
ATOM 1970 C CA . VAL A 1 249 ? 10.546 31.610 -2.454 1.00 13.23 248 VAL A CA 1
ATOM 1971 C C . VAL A 1 249 ? 10.191 32.758 -3.433 1.00 14.38 248 VAL A C 1
ATOM 1972 O O . VAL A 1 249 ? 11.030 33.638 -3.717 1.00 14.18 248 VAL A O 1
ATOM 1976 N N . LYS A 1 250 ? 8.942 32.789 -3.903 1.00 14.32 249 LYS A N 1
ATOM 1977 C CA . LYS A 1 250 ? 8.490 33.862 -4.834 1.00 14.67 249 LYS A CA 1
ATOM 1978 C C . LYS A 1 250 ? 8.547 35.248 -4.206 1.00 15.32 249 LYS A C 1
ATOM 1979 O O . LYS A 1 250 ? 8.674 36.238 -4.929 1.00 19.16 249 LYS A O 1
ATOM 1981 N N . HIS A 1 251 ? 8.432 35.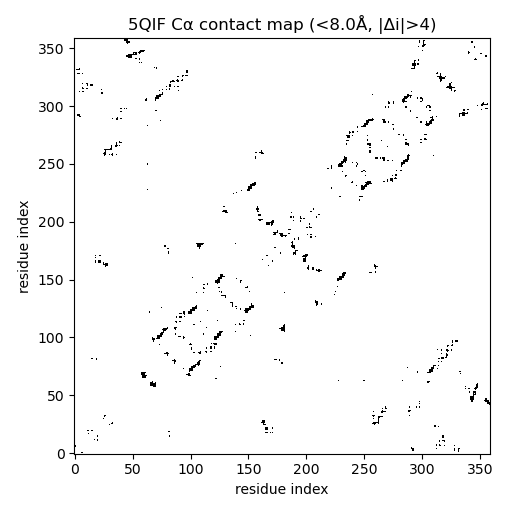344 -2.893 1.00 13.62 250 HIS A N 1
ATOM 1982 C CA . HIS A 1 251 ? 8.549 36.598 -2.163 1.00 15.23 250 HIS A CA 1
ATOM 1983 C C . HIS A 1 251 ? 9.983 37.004 -1.863 1.00 14.61 250 HIS A C 1
ATOM 1984 O O . HIS A 1 251 ? 10.203 37.964 -1.122 1.00 17.78 250 HIS A O 1
ATOM 1991 N N . GLY A 1 252 ? 10.959 36.259 -2.374 1.00 14.15 251 GLY A N 1
ATOM 1992 C CA . GLY A 1 252 ? 12.359 36.648 -2.204 1.00 14.76 251 GLY A CA 1
ATOM 1993 C C . GLY A 1 252 ? 12.936 36.280 -0.837 1.00 13.56 251 GLY A C 1
ATOM 1994 O O . GLY A 1 252 ? 13.972 36.841 -0.448 1.00 13.13 251 GLY A O 1
ATOM 1995 N N . LEU A 1 253 ? 12.269 35.361 -0.117 1.00 12.75 252 LEU A N 1
ATOM 1996 C CA . LEU A 1 253 ? 12.842 34.905 1.136 1.00 12.21 252 LEU A CA 1
ATOM 1997 C C . LEU A 1 253 ? 13.998 33.928 0.886 1.00 13.22 252 LEU A C 1
ATOM 1998 O O . LEU A 1 253 ? 14.167 33.404 -0.226 1.00 14.69 252 LEU A O 1
ATOM 2003 N N . ASN A 1 254 ? 14.840 33.748 1.893 1.00 11.40 253 ASN A N 1
ATOM 2004 C CA . ASN A 1 254 ? 16.123 33.073 1.750 1.00 11.96 253 ASN A CA 1
ATOM 2005 C C . ASN A 1 254 ? 16.186 31.719 2.423 1.00 10.76 253 ASN A C 1
ATOM 2006 O O . ASN A 1 254 ? 17.241 31.089 2.431 1.00 12.78 253 ASN A O 1
ATOM 2011 N N . GLY A 1 255 ? 15.087 31.233 3.012 1.00 10.70 254 GLY A N 1
ATOM 2012 C CA . GLY A 1 255 ? 15.063 29.899 3.637 1.00 11.01 254 GLY A CA 1
ATOM 2013 C C . GLY A 1 255 ? 13.697 29.595 4.170 1.00 10.18 254 GLY A C 1
ATOM 2014 O O . GLY A 1 255 ? 12.847 30.493 4.319 1.00 10.45 254 GLY A O 1
ATOM 2015 N N . ILE A 1 256 ? 13.492 28.313 4.467 1.00 10.32 255 ILE A N 1
ATOM 2016 C CA . ILE A 1 256 ? 12.233 27.834 5.079 1.00 10.99 255 ILE A CA 1
ATOM 2017 C C . ILE A 1 256 ? 12.653 27.047 6.319 1.00 9.64 255 ILE A C 1
ATOM 2018 O O . ILE A 1 256 ? 13.453 26.109 6.212 1.00 11.27 255 ILE A O 1
ATOM 2023 N N . LEU A 1 257 ? 12.070 27.367 7.477 1.00 9.16 256 LEU A N 1
ATOM 2024 C CA . LEU A 1 257 ? 12.193 26.554 8.683 1.00 8.60 256 LEU A CA 1
ATOM 2025 C C . LEU A 1 257 ? 10.871 25.774 8.827 1.00 8.56 256 LEU A C 1
ATOM 2026 O O . LEU A 1 257 ? 9.843 26.319 9.205 1.00 9.48 256 LEU A O 1
ATOM 2031 N N . VAL A 1 258 ? 10.961 24.498 8.459 1.00 8.55 257 VAL A N 1
ATOM 2032 C CA . VAL A 1 258 ? 9.861 23.558 8.574 1.00 8.38 257 VAL A CA 1
ATOM 2033 C C . VAL A 1 258 ? 9.673 23.317 10.079 1.00 8.49 257 VAL A C 1
ATOM 2034 O O . VAL A 1 258 ? 10.546 22.795 10.744 1.00 9.17 257 VAL A O 1
ATOM 2038 N N . SER A 1 259 ? 8.501 23.721 10.560 1.00 8.91 258 SER A N 1
ATOM 2039 C CA . SER A 1 259 ? 8.243 23.840 11.978 1.00 8.57 258 SER A CA 1
ATOM 2040 C C . SER A 1 259 ? 6.750 23.778 12.194 1.00 8.61 258 SER A C 1
ATOM 2041 O O . SER A 1 259 ? 5.986 24.382 11.440 1.00 9.13 258 SER A O 1
ATOM 2044 N N . ASN A 1 260 ? 6.352 23.068 13.258 1.00 8.42 259 ASN A N 1
ATOM 2045 C CA . ASN A 1 260 ? 4.991 23.134 13.797 1.00 8.36 259 ASN A CA 1
ATOM 2046 C C . ASN A 1 260 ? 4.981 23.836 15.141 1.00 8.76 259 ASN A C 1
ATOM 2047 O O . ASN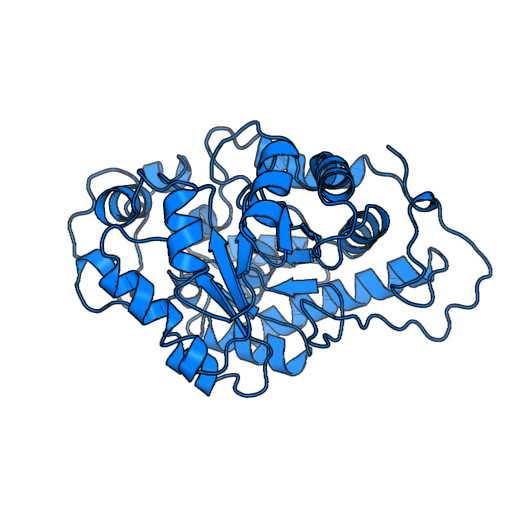 A 1 260 ? 4.072 23.667 15.951 1.00 8.66 259 ASN A O 1
ATOM 2052 N N . HIS A 1 261 ? 5.977 24.691 15.371 1.00 8.51 260 HIS A N 1
ATOM 2053 C CA . HIS A 1 261 ? 6.057 25.513 16.564 1.00 8.74 260 HIS A CA 1
ATOM 2054 C C . HIS A 1 261 ? 6.206 24.646 17.826 1.00 9.39 260 HIS A C 1
ATOM 2055 O O . HIS A 1 261 ? 5.589 24.920 18.862 1.00 9.81 260 HIS A O 1
ATOM 2062 N N . GLY A 1 262 ? 6.975 23.578 17.713 1.00 8.54 261 GLY A N 1
ATOM 2063 C CA . GLY A 1 262 ? 7.120 22.643 18.824 1.00 8.84 261 GLY A CA 1
ATOM 2064 C C . GLY A 1 262 ? 5.780 22.022 19.234 1.00 8.48 261 GLY A C 1
ATOM 2065 O O . GLY A 1 262 ? 5.579 21.657 20.401 1.00 9.06 261 GLY A O 1
ATOM 2066 N N . ALA A 1 263 ? 4.874 21.868 18.259 1.00 8.20 262 ALA A N 1
ATOM 2067 C CA . ALA A 1 263 ? 3.580 21.264 18.462 1.00 8.08 262 ALA A CA 1
ATOM 2068 C C . ALA A 1 263 ? 2.690 22.102 19.388 1.00 8.33 262 ALA A C 1
ATOM 2069 O O . ALA A 1 263 ? 1.771 21.561 20.023 1.00 9.15 262 ALA A O 1
ATOM 2071 N N . ARG A 1 264 ? 2.923 23.416 19.423 1.00 8.49 263 ARG A N 1
ATOM 2072 C CA . ARG A 1 264 ? 2.223 24.325 20.355 1.00 8.44 263 ARG A CA 1
ATOM 2073 C C . ARG A 1 264 ? 1.125 25.173 19.717 1.00 8.87 263 ARG A C 1
ATOM 2074 O O . ARG A 1 264 ? 0.486 25.969 20.441 1.00 9.00 263 ARG A O 1
ATOM 2082 N N . GLN A 1 265 ? 0.934 25.074 18.400 1.00 8.37 264 GLN A N 1
ATOM 2083 C CA . GLN A 1 265 ? -0.018 25.896 17.691 1.00 9.11 264 GLN A CA 1
ATOM 2084 C C . GLN A 1 265 ? -1.235 25.063 17.284 1.00 9.41 264 GLN A C 1
ATOM 2085 O O . GLN A 1 265 ? -2.128 24.858 18.123 1.00 9.62 264 GLN A O 1
ATOM 2091 N N . LEU A 1 266 ? -1.299 24.586 16.039 1.00 8.37 265 LEU A N 1
ATOM 2092 C CA . LEU A 1 266 ? -2.431 23.733 15.616 1.00 9.22 265 LEU A CA 1
ATOM 2093 C C . LEU A 1 266 ? -2.081 22.283 15.930 1.00 8.60 265 LEU A C 1
ATOM 2094 O O . LEU A 1 266 ? -1.063 21.786 15.451 1.00 9.55 265 LEU A O 1
ATOM 2099 N N . ASP A 1 267 ? -2.879 21.636 16.780 1.00 8.67 266 ASP A N 1
ATOM 2100 C CA . ASP A 1 267 ? -2.640 20.203 17.039 1.00 8.40 266 ASP A CA 1
ATOM 2101 C C . ASP A 1 267 ? -3.235 19.335 15.949 1.00 8.78 266 ASP A C 1
ATOM 2102 O O . ASP A 1 267 ? -4.300 19.651 15.407 1.00 11.23 266 ASP A O 1
ATOM 2107 N N . GLY A 1 268 ? -2.525 18.256 15.654 1.00 9.03 267 GLY A N 1
ATOM 2108 C CA . GLY A 1 268 ? -2.931 17.341 14.624 1.00 10.11 267 GLY A CA 1
ATOM 2109 C C . GLY A 1 268 ? -2.329 17.599 13.263 1.00 9.38 267 GLY A C 1
ATOM 2110 O O . GLY A 1 268 ? -2.690 16.919 12.277 1.00 10.81 267 GLY A O 1
ATOM 2111 N N . VAL A 1 269 ? -1.409 18.549 13.185 1.00 8.32 268 VAL A N 1
ATOM 2112 C CA . VAL A 1 269 ? -0.537 18.657 12.018 1.00 8.81 268 VAL A CA 1
ATOM 2113 C C . VAL A 1 269 ? 0.497 17.512 12.057 1.00 9.09 268 VAL A C 1
ATOM 2114 O O . VAL A 1 269 ? 0.748 16.938 13.131 1.00 9.73 268 VAL A O 1
ATOM 2118 N N . PRO A 1 270 ? 1.106 17.163 10.907 1.00 9.78 269 PRO A N 1
ATOM 2119 C CA . PRO A 1 270 ? 2.119 16.110 10.910 1.00 9.85 269 PRO A CA 1
ATOM 2120 C C . PRO A 1 270 ? 3.374 16.535 11.671 1.00 9.76 269 PRO A C 1
ATOM 2121 O O . PRO A 1 270 ? 3.624 17.735 11.938 1.00 9.63 269 PRO A O 1
ATOM 2125 N N . ALA A 1 271 ? 4.154 15.523 12.003 1.00 9.08 270 ALA A N 1
ATOM 2126 C CA . ALA A 1 271 ? 5.508 15.732 12.494 1.00 9.00 270 ALA A CA 1
ATOM 2127 C C . ALA A 1 271 ? 6.350 16.452 11.440 1.00 8.72 270 ALA A C 1
ATOM 2128 O O . ALA A 1 271 ? 6.204 16.217 10.222 1.00 9.29 270 ALA A O 1
ATOM 2130 N N . THR A 1 272 ? 7.288 17.298 11.898 1.00 8.90 271 THR A N 1
ATOM 2131 C CA . THR A 1 272 ? 8.108 18.028 10.951 1.00 9.04 271 THR A CA 1
ATOM 2132 C C . THR A 1 272 ? 9.001 17.118 10.112 1.00 8.97 271 THR A C 1
ATOM 2133 O O . THR A 1 272 ? 9.212 17.396 8.929 1.00 9.70 271 THR A O 1
ATOM 2137 N N . ILE A 1 273 ? 9.511 16.005 10.669 1.00 9.35 272 ILE A N 1
ATOM 2138 C CA . ILE A 1 273 ? 10.377 15.127 9.882 1.00 9.48 272 ILE A CA 1
ATOM 2139 C C . ILE A 1 273 ? 9.583 14.491 8.743 1.00 9.58 272 ILE A C 1
ATOM 2140 O O . ILE A 1 273 ? 10.161 14.170 7.690 1.00 10.58 272 ILE A O 1
ATOM 2145 N N . ASP A 1 274 ? 8.272 14.325 8.919 1.00 9.77 273 ASP A N 1
ATOM 2146 C CA . ASP A 1 274 ? 7.445 13.730 7.876 1.00 10.32 273 ASP A CA 1
ATOM 2147 C C . ASP A 1 274 ? 7.072 14.699 6.779 1.00 11.71 273 ASP A C 1
ATOM 2148 O O . ASP A 1 274 ? 6.888 14.256 5.632 1.00 13.47 273 ASP A O 1
ATOM 2153 N N . VAL A 1 275 ? 6.981 15.992 7.063 1.00 10.60 274 VAL A N 1
ATOM 2154 C CA . VAL A 1 275 ? 6.661 16.960 6.001 1.00 11.86 274 VAL A CA 1
ATOM 2155 C C . VAL A 1 275 ? 7.932 17.510 5.340 1.00 10.89 274 VAL A C 1
ATOM 2156 O O . VAL A 1 275 ? 7.881 18.018 4.217 1.00 11.69 274 VAL A O 1
ATOM 2160 N N . LEU A 1 276 ? 9.111 17.341 5.960 1.00 10.14 275 LEU A N 1
ATOM 2161 C CA . LEU A 1 276 ? 10.365 17.858 5.413 1.00 10.58 275 LEU A CA 1
ATOM 2162 C C . LEU A 1 276 ? 10.596 17.465 3.936 1.00 11.65 275 LEU A C 1
ATOM 2163 O O . LEU A 1 276 ? 10.925 18.356 3.144 1.00 11.59 275 LEU A O 1
ATOM 2168 N N . PRO A 1 277 ? 10.397 16.172 3.570 1.00 11.83 276 PRO A N 1
ATOM 2169 C CA . PRO A 1 277 ? 10.705 15.855 2.161 1.00 13.11 276 PRO A CA 1
ATOM 2170 C C . PRO A 1 277 ? 9.847 16.648 1.156 1.00 13.18 276 PRO A C 1
ATOM 2171 O O . PRO A 1 277 ? 10.365 17.076 0.105 1.00 13.62 276 PRO A O 1
ATOM 2175 N N . GLU A 1 278 ? 8.572 16.877 1.457 1.00 14.17 277 GLU A N 1
ATOM 2176 C CA . GLU A 1 278 ? 7.702 17.670 0.550 1.00 14.98 277 GLU A CA 1
ATOM 2177 C C . GLU A 1 278 ? 8.231 19.050 0.383 1.00 13.35 277 GLU A C 1
ATOM 2178 O O . GLU A 1 278 ? 8.177 19.619 -0.715 1.00 14.57 277 GLU A O 1
ATOM 2184 N N . ILE A 1 279 ? 8.699 19.657 1.458 1.00 12.74 278 ILE A N 1
ATOM 2185 C CA . ILE A 1 279 ? 9.165 21.016 1.401 1.00 12.11 278 ILE A CA 1
ATOM 2186 C C . ILE A 1 279 ? 10.494 21.116 0.646 1.00 12.00 278 ILE A C 1
ATOM 2187 O O . ILE A 1 279 ? 10.678 22.036 -0.167 1.00 12.56 278 ILE A O 1
ATOM 2192 N N . VAL A 1 280 ? 11.425 20.198 0.925 1.00 11.64 279 VAL A N 1
ATOM 2193 C CA . VAL A 1 280 ? 12.696 20.153 0.194 1.00 11.85 279 VAL A CA 1
ATOM 2194 C C . VAL A 1 280 ? 12.410 20.022 -1.326 1.00 12.44 279 VAL A C 1
ATOM 2195 O O . VAL A 1 280 ? 13.004 20.754 -2.118 1.00 13.47 279 VAL A O 1
ATOM 2199 N N . GLU A 1 281 ? 11.491 19.146 -1.703 1.00 12.43 280 GLU A N 1
ATOM 2200 C CA . GLU A 1 281 ? 11.142 18.995 -3.130 1.00 13.32 280 GLU A CA 1
ATOM 2201 C C . GLU A 1 281 ? 10.556 20.265 -3.714 1.00 14.78 280 GLU A C 1
ATOM 2202 O O . GLU A 1 281 ? 10.958 20.704 -4.802 1.00 15.66 280 GLU A O 1
ATOM 2208 N N . ALA A 1 282 ? 9.634 20.896 -2.966 1.00 13.61 281 ALA A N 1
ATOM 2209 C CA . ALA A 1 282 ? 8.927 22.083 -3.439 1.00 14.11 281 ALA A CA 1
ATOM 2210 C C . ALA A 1 282 ? 9.830 23.263 -3.729 1.00 14.80 281 ALA A C 1
ATOM 2211 O O . ALA A 1 282 ? 9.550 24.038 -4.649 1.00 15.44 281 ALA A O 1
ATOM 2213 N N . VAL A 1 283 ? 10.918 23.451 -2.982 1.00 13.39 282 VAL A N 1
ATOM 2214 C CA . VAL A 1 283 ? 11.749 24.636 -3.187 1.00 13.85 282 VAL A CA 1
ATOM 2215 C C . VAL A 1 283 ? 12.846 24.442 -4.253 1.00 12.93 282 VAL A C 1
ATOM 2216 O O . VAL A 1 283 ? 13.527 25.419 -4.590 1.00 14.76 282 VAL A O 1
ATOM 2220 N N . GLU A 1 284 ? 13.052 23.202 -4.711 1.00 13.73 283 GLU A N 1
ATOM 2221 C CA . GLU A 1 284 ? 13.897 22.975 -5.912 1.00 14.83 283 GLU A CA 1
ATOM 2222 C C . GLU A 1 284 ? 15.291 23.545 -5.744 1.00 15.89 283 GLU A C 1
ATOM 2223 O O . GLU A 1 284 ? 15.899 24.064 -6.689 1.00 16.72 283 GLU A O 1
ATOM 2229 N N . GLY A 1 285 ? 15.853 23.443 -4.538 1.00 14.88 284 GLY A N 1
ATOM 2230 C CA . GLY A 1 285 ? 17.204 23.930 -4.297 1.00 13.94 284 GLY A CA 1
ATOM 2231 C C . GLY A 1 285 ? 17.403 25.438 -4.227 1.00 14.05 284 GLY A C 1
ATOM 2232 O O . GLY A 1 285 ? 18.553 25.918 -4.114 1.00 15.42 284 GLY A O 1
ATOM 2233 N N . LYS A 1 286 ? 16.300 26.205 -4.314 1.00 12.95 285 LYS A N 1
ATOM 2234 C CA . LYS A 1 286 ? 16.431 27.648 -4.428 1.00 14.00 285 LYS A CA 1
ATOM 2235 C C . LYS A 1 286 ? 16.822 28.316 -3.132 1.00 13.28 285 LYS A C 1
ATOM 2236 O O . LYS A 1 286 ? 17.433 29.361 -3.149 1.00 14.82 285 LYS A O 1
ATOM 2242 N N . VAL A 1 287 ? 16.413 27.734 -1.979 1.00 12.38 286 VAL A N 1
ATOM 2243 C CA . VAL A 1 287 ? 16.752 28.237 -0.642 1.00 12.64 286 VAL A CA 1
ATOM 2244 C C . VAL A 1 287 ? 17.042 27.042 0.264 1.00 11.54 286 VAL A C 1
ATOM 2245 O O . VAL A 1 287 ? 16.590 25.948 -0.001 1.00 11.18 286 VAL A O 1
ATOM 2249 N N . GLU A 1 288 ? 17.788 27.319 1.320 1.00 11.59 287 GLU A N 1
ATOM 2250 C CA . GLU A 1 288 ? 18.001 26.315 2.375 1.00 11.01 287 GLU A CA 1
ATOM 2251 C C . GLU A 1 288 ? 16.703 26.006 3.123 1.00 10.00 287 GLU A C 1
ATOM 2252 O O . GLU A 1 288 ? 15.876 26.904 3.349 1.00 10.78 287 GLU A O 1
ATOM 2258 N N . VAL A 1 289 ? 16.570 24.745 3.522 1.00 10.49 288 VAL A N 1
ATOM 2259 C CA . VAL A 1 289 ? 15.471 24.270 4.315 1.00 10.03 288 VAL A CA 1
ATOM 2260 C C . VAL A 1 289 ? 16.026 23.724 5.650 1.00 9.60 288 VAL A C 1
ATOM 2261 O O . VAL A 1 289 ? 16.998 22.960 5.662 1.00 10.94 288 VAL A O 1
ATOM 2265 N N . PHE A 1 290 ? 15.431 24.171 6.769 1.00 9.34 289 PHE A N 1
ATOM 2266 C CA . PHE A 1 290 ? 15.783 23.780 8.129 1.00 9.13 289 PHE A CA 1
ATOM 2267 C C . PHE A 1 290 ? 14.615 23.043 8.760 1.00 8.99 289 PHE A C 1
ATOM 2268 O O . PHE A 1 290 ? 13.488 23.146 8.272 1.00 9.36 289 PHE A O 1
ATOM 2276 N N . LEU A 1 291 ? 14.869 22.359 9.874 1.00 8.39 290 LEU A N 1
ATOM 2277 C CA . LEU A 1 291 ? 13.817 21.673 10.614 1.00 8.47 290 LEU A CA 1
ATOM 2278 C C . LEU A 1 291 ? 13.948 21.962 12.101 1.00 8.33 290 LEU A C 1
ATOM 2279 O O . LEU A 1 291 ? 15.062 22.046 12.642 1.00 8.71 290 LEU A O 1
ATOM 2284 N N . ASP A 1 292 ? 12.809 22.064 12.785 1.00 7.65 291 ASP A N 1
ATOM 2285 C CA . ASP A 1 292 ? 12.767 21.925 14.245 1.00 7.95 291 ASP A CA 1
ATOM 2286 C C . ASP A 1 292 ? 11.557 21.094 14.599 1.00 8.08 291 ASP A C 1
ATOM 2287 O O . ASP A 1 292 ? 10.705 20.808 13.760 1.00 9.52 291 ASP A O 1
ATOM 2292 N N . GLY A 1 293 ? 11.497 20.658 15.861 1.00 7.85 292 GLY A N 1
ATOM 2293 C CA . GLY A 1 293 ? 10.414 19.846 16.389 1.00 8.25 292 GLY A CA 1
ATOM 2294 C C . GLY A 1 293 ? 10.827 18.410 16.658 1.00 8.42 292 GLY A C 1
ATOM 2295 O O . GLY A 1 293 ? 10.893 17.605 15.746 1.00 9.10 292 GLY A O 1
ATOM 2296 N N . GLY A 1 294 ? 11.060 18.106 17.933 1.00 8.44 293 GLY A N 1
ATOM 2297 C CA . GLY A 1 294 ? 11.350 16.754 18.347 1.00 8.66 293 GLY A CA 1
ATOM 2298 C C . GLY A 1 294 ? 12.788 16.296 18.255 1.00 7.52 293 GLY A C 1
ATOM 2299 O O . GLY A 1 294 ? 13.044 15.110 18.504 1.00 8.81 293 GLY A O 1
ATOM 2300 N N . VAL A 1 295 ? 13.731 17.209 17.984 1.00 7.64 294 VAL A N 1
ATOM 2301 C CA . VAL A 1 295 ? 15.139 16.805 17.927 1.00 8.61 294 VAL A CA 1
ATOM 2302 C C . VAL A 1 295 ? 15.675 16.635 19.351 1.00 8.03 294 VAL A C 1
ATOM 2303 O O . VAL A 1 295 ? 15.718 17.584 20.134 1.00 9.24 294 VAL A O 1
ATOM 2307 N N . ARG A 1 296 ? 16.076 15.401 19.657 1.00 7.68 295 ARG A N 1
ATOM 2308 C CA . ARG A 1 296 ? 16.573 15.037 20.986 1.00 8.30 295 ARG A CA 1
ATOM 2309 C C . ARG A 1 296 ? 17.865 14.255 20.953 1.00 8.47 295 ARG A C 1
ATOM 2310 O O . ARG A 1 296 ? 18.531 14.151 21.992 1.00 9.75 295 ARG A O 1
ATOM 2318 N N . LYS A 1 297 ? 18.226 13.690 19.807 1.00 8.46 296 LYS A N 1
ATOM 2319 C CA . LYS A 1 297 ? 19.319 12.724 19.682 1.00 8.87 296 LYS A CA 1
ATOM 2320 C C . LYS A 1 297 ? 20.118 13.014 18.421 1.00 8.35 296 LYS A C 1
ATOM 2321 O O . LYS A 1 297 ? 19.603 13.548 17.423 1.00 9.05 296 LYS A O 1
ATOM 2327 N N . GLY A 1 298 ? 21.380 12.578 18.427 1.00 8.69 297 GLY A N 1
ATOM 2328 C CA . GLY A 1 298 ? 22.203 12.690 17.220 1.00 8.34 297 GLY A CA 1
ATOM 2329 C C . GLY A 1 298 ? 21.613 12.011 16.005 1.00 8.62 297 GLY A C 1
ATOM 2330 O O . GLY A 1 298 ? 21.775 12.503 14.883 1.00 9.02 297 GLY A O 1
ATOM 2331 N N . THR A 1 299 ? 20.946 10.862 16.163 1.00 7.86 298 THR A N 1
ATOM 2332 C CA . THR A 1 299 ? 20.330 10.200 15.001 1.00 8.18 298 THR A CA 1
ATOM 2333 C C . THR A 1 299 ? 19.177 11.014 14.423 1.00 8.26 298 THR A C 1
ATOM 2334 O O . THR A 1 299 ? 18.896 10.898 13.239 1.00 8.89 298 THR A O 1
ATOM 2338 N N . ASP A 1 300 ? 18.516 11.852 15.223 1.00 8.54 299 ASP A N 1
ATOM 2339 C CA . ASP A 1 300 ? 17.462 12.726 14.684 1.00 8.47 299 ASP A CA 1
ATOM 2340 C C . ASP A 1 300 ? 18.082 13.731 13.723 1.00 8.41 299 ASP A C 1
ATOM 2341 O O . ASP A 1 300 ? 17.513 14.022 12.625 1.00 9.01 299 ASP A O 1
ATOM 2346 N N . VAL A 1 301 ? 19.217 14.309 14.115 1.00 8.51 300 VAL A N 1
ATOM 2347 C CA . VAL A 1 301 ? 19.941 15.255 13.271 1.00 8.33 300 VAL A CA 1
ATOM 2348 C C . VAL A 1 301 ? 20.338 14.580 11.951 1.00 8.82 300 VAL A C 1
ATOM 2349 O O . VAL A 1 301 ? 20.144 15.124 10.853 1.00 10.01 300 VAL A O 1
ATOM 2353 N N . LEU A 1 302 ? 20.890 13.362 12.039 1.00 8.82 301 LEU A N 1
ATOM 2354 C CA . LEU A 1 302 ? 21.313 12.625 10.848 1.00 8.81 301 LEU A CA 1
ATOM 2355 C C . LEU A 1 302 ? 20.143 12.407 9.886 1.00 8.59 301 LEU A C 1
ATOM 2356 O O . LEU A 1 302 ? 20.270 12.563 8.669 1.00 9.31 301 LEU A O 1
ATOM 2361 N N . LYS A 1 303 ? 19.004 11.984 10.421 1.00 8.80 302 LYS A N 1
ATOM 2362 C CA . LYS A 1 303 ? 17.827 11.739 9.610 1.00 9.08 302 LYS A CA 1
ATOM 2363 C C . LYS A 1 303 ? 17.348 13.008 8.897 1.00 8.89 302 LYS A C 1
ATOM 2364 O O . LYS A 1 303 ? 17.002 12.963 7.701 1.00 10.16 302 LYS A O 1
ATOM 2370 N N . ALA A 1 304 ? 17.304 14.127 9.614 1.00 9.06 303 ALA A N 1
ATOM 2371 C CA . ALA A 1 304 ? 16.902 15.368 8.986 1.00 9.42 303 ALA A CA 1
ATOM 2372 C C . ALA A 1 304 ? 17.832 15.781 7.855 1.00 9.71 303 ALA A C 1
ATOM 2373 O O . ALA A 1 304 ? 17.381 16.218 6.786 1.00 9.79 303 ALA A O 1
ATOM 2375 N N . LEU A 1 305 ? 19.137 15.649 8.058 1.00 9.44 304 LEU A N 1
ATOM 2376 C CA . LEU A 1 305 ? 20.087 15.992 6.981 1.00 9.54 304 LEU A CA 1
ATOM 2377 C C . LEU A 1 305 ? 19.961 15.017 5.811 1.00 9.23 304 LEU A C 1
ATOM 2378 O O . LEU A 1 305 ? 20.058 15.424 4.638 1.00 10.60 304 LEU A O 1
ATOM 2383 N N . ALA A 1 306 ? 19.752 13.739 6.063 1.00 9.32 305 ALA A N 1
ATOM 2384 C CA . ALA A 1 306 ? 19.573 12.775 4.971 1.00 10.03 305 ALA A CA 1
ATOM 2385 C C . ALA A 1 306 ? 18.386 13.122 4.111 1.00 11.41 305 ALA A C 1
ATOM 2386 O O . ALA A 1 306 ? 18.422 12.870 2.903 1.00 12.32 305 ALA A O 1
ATOM 2388 N N . LEU A 1 307 ? 17.340 13.696 4.711 1.00 10.53 306 LEU A N 1
ATOM 2389 C CA . LEU A 1 307 ? 16.125 14.084 3.979 1.00 11.63 306 LEU A CA 1
ATOM 2390 C C . LEU A 1 307 ? 16.209 15.500 3.426 1.00 12.14 306 LEU A C 1
ATOM 2391 O O . LEU A 1 307 ? 15.235 15.982 2.855 1.00 14.63 306 LEU A O 1
ATOM 2396 N N . GLY A 1 308 ? 17.365 16.165 3.550 1.00 11.52 307 GLY A N 1
ATOM 2397 C CA . GLY A 1 308 ? 17.616 17.393 2.808 1.00 11.31 307 GLY A CA 1
ATOM 2398 C C . GLY A 1 308 ? 17.651 18.663 3.612 1.00 10.25 307 GLY A C 1
ATOM 2399 O O . GLY A 1 308 ? 17.847 19.735 3.038 1.00 11.85 307 GLY A O 1
ATOM 2400 N N . ALA A 1 309 ? 17.429 18.608 4.929 1.00 9.80 308 ALA A N 1
ATOM 2401 C CA . ALA A 1 309 ? 17.628 19.804 5.762 1.00 10.33 308 ALA A CA 1
ATOM 2402 C C . ALA A 1 309 ? 19.093 20.214 5.815 1.00 10.23 308 ALA A C 1
ATOM 2403 O O . ALA A 1 309 ? 19.970 19.352 5.905 1.00 11.17 308 ALA A O 1
ATOM 2405 N N . LYS A 1 310 ? 19.369 21.513 5.810 1.00 9.74 309 LYS A N 1
ATOM 2406 C CA . LYS A 1 310 ? 20.747 22.017 5.988 1.00 10.65 309 LYS A CA 1
ATOM 2407 C C . LYS A 1 310 ? 21.193 21.921 7.440 1.00 10.37 309 LYS A C 1
ATOM 2408 O O . LYS A 1 310 ? 22.351 21.686 7.725 1.00 10.75 309 LYS A O 1
ATOM 2414 N N . ALA A 1 311 ? 20.254 22.172 8.363 1.00 9.69 310 ALA A N 1
ATOM 2415 C CA . ALA A 1 311 ? 20.525 22.184 9.785 1.00 9.19 310 ALA A CA 1
ATOM 2416 C C . ALA A 1 311 ? 19.217 22.031 10.504 1.00 8.96 310 ALA A C 1
ATOM 2417 O O . ALA A 1 311 ? 18.142 22.268 9.937 1.00 9.30 310 ALA A O 1
ATOM 2419 N N . VAL A 1 312 ? 19.330 21.699 11.789 1.00 8.71 311 VAL A N 1
ATOM 2420 C CA . VAL A 1 312 ? 18.160 21.633 12.669 1.00 8.70 311 VAL A CA 1
ATOM 2421 C C . VAL A 1 312 ? 18.316 22.611 13.821 1.00 8.44 311 VAL A C 1
ATOM 2422 O O . VAL A 1 312 ? 19.435 22.998 14.189 1.00 8.89 311 VAL A O 1
ATOM 2426 N N . PHE A 1 313 ? 17.184 22.987 14.413 1.00 8.36 312 PHE A N 1
ATOM 2427 C CA . PHE A 1 313 ? 17.109 23.826 15.586 1.00 8.74 312 PHE A CA 1
ATOM 2428 C C . PHE A 1 313 ? 16.478 23.039 16.726 1.00 8.96 312 PHE A C 1
ATOM 2429 O O . PHE A 1 313 ? 15.580 22.197 16.507 1.00 10.02 312 PHE A O 1
ATOM 2437 N N . VAL A 1 314 ? 16.994 23.287 17.946 1.00 9.77 313 VAL A N 1
ATOM 2438 C CA . VAL A 1 314 ? 16.490 22.680 19.162 1.00 10.07 313 VAL A CA 1
ATOM 2439 C C . VAL A 1 314 ? 15.885 23.740 20.040 1.00 9.51 313 VAL A C 1
ATOM 2440 O O . VAL A 1 314 ? 16.479 24.806 20.247 1.00 9.74 313 VAL A O 1
ATOM 2444 N N . GLY A 1 315 ? 14.705 23.430 20.556 1.00 9.47 314 GLY A N 1
ATOM 2445 C CA . GLY A 1 315 ? 13.974 24.323 21.437 1.00 9.78 314 GLY A CA 1
ATOM 2446 C C . GLY A 1 315 ? 14.081 23.887 22.874 1.00 9.27 314 GLY A C 1
ATOM 2447 O O . GLY A 1 315 ? 14.964 24.351 23.605 1.00 10.19 314 GLY A O 1
ATOM 2448 N N . ARG A 1 316 ? 13.196 22.998 23.306 1.00 8.66 315 ARG A N 1
ATOM 2449 C CA . ARG A 1 316 ? 13.114 22.616 24.719 1.00 8.96 315 ARG A CA 1
ATOM 2450 C C . ARG A 1 316 ? 14.426 22.132 25.337 1.00 9.78 315 ARG A C 1
ATOM 2451 O O . ARG A 1 316 ? 14.691 22.465 26.498 1.00 10.15 315 ARG A O 1
ATOM 2459 N N . PRO A 1 317 ? 15.247 21.350 24.611 1.00 9.19 316 PRO A N 1
ATOM 2460 C CA . PRO A 1 317 ? 16.488 20.864 25.282 1.00 9.69 316 PRO A CA 1
ATOM 2461 C C . PRO A 1 317 ? 17.338 21.987 25.865 1.00 9.72 316 PRO A C 1
ATOM 2462 O O . PRO A 1 317 ? 18.009 21.797 26.893 1.00 10.41 316 PRO A O 1
ATOM 2466 N N . ILE A 1 318 ? 17.350 23.141 25.206 1.00 9.92 317 ILE A N 1
ATOM 2467 C CA . ILE A 1 318 ? 18.136 24.285 25.659 1.00 10.16 317 ILE A CA 1
ATOM 2468 C C . ILE A 1 318 ? 17.606 24.787 26.988 1.00 9.95 317 ILE A C 1
ATOM 2469 O O . ILE A 1 318 ? 18.384 25.127 27.904 1.00 11.20 317 ILE A O 1
ATOM 2474 N N . VAL A 1 319 ? 16.293 24.893 27.089 1.00 10.06 318 VAL A N 1
ATOM 2475 C CA . VAL A 1 319 ? 15.658 25.345 28.341 1.00 10.71 318 VAL A CA 1
ATOM 2476 C C . VAL A 1 319 ? 15.975 24.375 29.476 1.00 9.93 318 VAL A C 1
ATOM 2477 O O . VAL A 1 319 ? 16.227 24.795 30.623 1.00 12.00 318 VAL A O 1
ATOM 2481 N N . TRP A 1 320 ? 15.992 23.075 29.174 1.00 10.09 319 TRP A N 1
ATOM 2482 C CA . TRP A 1 320 ? 16.315 22.107 30.221 1.00 10.85 319 TRP A CA 1
ATOM 2483 C C . TRP A 1 320 ? 17.789 22.256 30.639 1.00 11.37 319 TRP A C 1
ATOM 2484 O O . TRP A 1 320 ? 18.121 22.123 31.840 1.00 12.48 319 TRP A O 1
ATOM 2495 N N . GLY A 1 321 ? 18.668 22.565 29.690 1.00 10.70 320 GLY A N 1
ATOM 2496 C CA . GLY A 1 321 ? 20.060 22.878 30.050 1.00 11.22 320 GLY A CA 1
ATOM 2497 C C . GLY A 1 321 ? 20.164 24.049 30.991 1.00 11.02 320 GLY A C 1
ATOM 2498 O O . GLY A 1 321 ? 20.857 23.977 32.014 1.00 12.08 320 GLY A O 1
ATOM 2499 N N . LEU A 1 322 ? 19.478 25.130 30.663 1.00 11.09 321 LEU A N 1
ATOM 2500 C CA . LEU A 1 322 ? 19.428 26.293 31.567 1.00 12.13 321 LEU A CA 1
ATOM 2501 C C . LEU A 1 322 ? 18.945 25.892 32.970 1.00 12.21 321 LEU A C 1
ATOM 2502 O O . LEU A 1 322 ? 19.524 26.304 34.010 1.00 13.08 321 LEU A O 1
ATOM 2507 N N . ALA A 1 323 ? 17.888 25.099 33.034 1.00 12.06 322 ALA A N 1
ATOM 2508 C CA . ALA A 1 323 ? 17.282 24.739 34.333 1.00 13.11 322 ALA A CA 1
ATOM 2509 C C . ALA A 1 323 ? 18.287 23.952 35.181 1.00 14.57 322 ALA A C 1
ATOM 2510 O O . ALA A 1 323 ? 18.262 24.053 36.424 1.00 16.22 322 ALA A O 1
ATOM 2512 N N . PHE A 1 324 ? 19.131 23.131 34.561 1.00 14.26 323 PHE A N 1
ATOM 2513 C CA . PHE A 1 324 ? 20.179 22.401 35.280 1.00 13.55 323 PHE A CA 1
ATOM 2514 C C . PHE A 1 324 ? 21.268 23.355 35.790 1.00 13.74 323 PHE A C 1
ATOM 2515 O O . PHE A 1 324 ? 21.563 23.338 37.004 1.00 15.43 323 PHE A O 1
ATOM 2523 N N . GLN A 1 325 ? 21.883 24.145 34.921 1.00 13.01 324 GLN A N 1
ATOM 2524 C CA . GLN A 1 325 ? 23.095 24.905 35.310 1.00 14.58 324 GLN A CA 1
ATOM 2525 C C . GLN A 1 325 ? 23.428 26.060 34.414 1.00 12.79 324 GLN A C 1
ATOM 2526 O O . GLN A 1 325 ? 24.596 26.345 34.128 1.00 15.16 324 GLN A O 1
ATOM 2528 N N . GLY A 1 326 ? 22.422 26.791 33.949 1.00 12.37 325 GLY A N 1
ATOM 2529 C CA . GLY A 1 326 ? 22.669 27.996 33.223 1.00 12.20 325 GLY A CA 1
ATOM 2530 C C . GLY A 1 326 ? 23.547 27.763 32.001 1.00 12.33 325 GLY A C 1
ATOM 2531 O O . GLY A 1 326 ? 23.296 26.817 31.216 1.00 12.79 325 GLY A O 1
ATOM 2532 N N . GLU A 1 327 ? 24.533 28.635 31.779 1.00 12.86 326 GLU A N 1
ATOM 2533 C CA . GLU A 1 327 ? 25.409 28.538 30.611 1.00 12.90 326 GLU A CA 1
ATOM 2534 C C . GLU A 1 327 ? 26.044 27.140 30.509 1.00 12.68 326 GLU A C 1
ATOM 2535 O O . GLU A 1 327 ? 26.066 26.541 29.423 1.00 13.17 326 GLU A O 1
ATOM 2541 N N . LYS A 1 328 ? 26.578 26.627 31.608 1.00 12.07 327 LYS A N 1
ATOM 2542 C CA . LYS A 1 328 ? 27.232 25.315 31.620 1.00 11.69 327 LYS A CA 1
ATOM 2543 C C . LYS A 1 328 ? 26.259 24.235 31.211 1.00 11.95 327 LYS A C 1
ATOM 2544 O O . LYS A 1 328 ? 26.642 23.283 30.509 1.00 12.70 327 LYS A O 1
ATOM 2546 N N . GLY A 1 329 ? 25.006 24.342 31.658 1.00 11.44 328 GLY A N 1
ATOM 2547 C CA . GLY A 1 329 ? 24.004 23.342 31.314 1.00 10.88 328 GLY A CA 1
ATOM 2548 C C . GLY A 1 329 ? 23.628 23.389 29.826 1.00 10.64 328 GLY A C 1
ATOM 2549 O O . GLY A 1 329 ? 23.468 22.309 29.198 1.00 11.38 328 GLY A O 1
ATOM 2550 N N . VAL A 1 330 ? 23.514 24.589 29.251 1.00 10.47 329 VAL A N 1
ATOM 2551 C CA . VAL A 1 330 ? 23.269 24.694 27.795 1.00 10.08 329 VAL A CA 1
ATOM 2552 C C . VAL A 1 330 ? 24.472 24.135 27.015 1.00 10.57 329 VAL A C 1
ATOM 2553 O O . VAL A 1 330 ? 24.293 23.397 26.022 1.00 11.01 329 VAL A O 1
ATOM 2557 N N . GLN A 1 331 ? 25.696 24.441 27.478 1.00 10.79 330 GLN A N 1
ATOM 2558 C CA . GLN A 1 331 ? 26.894 23.933 26.842 1.00 11.42 330 GLN A CA 1
ATOM 2559 C C . GLN A 1 331 ? 26.889 22.401 26.899 1.00 11.16 330 GLN A C 1
ATOM 2560 O O . GLN A 1 331 ? 27.188 21.736 25.872 1.00 11.44 330 GLN A O 1
ATOM 2566 N N . ASP A 1 332 ? 26.493 21.823 28.015 1.00 11.28 331 ASP A N 1
ATOM 2567 C CA . ASP A 1 332 ? 26.482 20.369 28.151 1.00 12.00 331 ASP A CA 1
ATOM 2568 C C . ASP A 1 332 ? 25.476 19.756 27.167 1.00 10.68 331 ASP A C 1
ATOM 2569 O O . ASP A 1 332 ? 25.766 18.748 26.536 1.00 11.36 331 ASP A O 1
ATOM 2574 N N . VAL A 1 333 ? 24.274 20.344 27.071 1.00 9.70 332 VAL A N 1
ATOM 2575 C CA . VAL A 1 333 ? 23.248 19.823 26.179 1.00 9.65 332 VAL A CA 1
ATOM 2576 C C . VAL A 1 333 ? 23.751 19.863 24.729 1.00 9.46 332 VAL A C 1
ATOM 2577 O O . VAL A 1 333 ? 23.624 18.875 23.966 1.00 9.76 332 VAL A O 1
ATOM 2581 N N . LEU A 1 334 ? 24.337 20.988 24.329 1.00 9.34 333 LEU A N 1
ATOM 2582 C CA . LEU A 1 334 ? 24.850 21.088 22.964 1.00 9.61 333 LEU A CA 1
ATOM 2583 C C . LEU A 1 334 ? 26.006 20.146 22.697 1.00 9.38 333 LEU A C 1
ATOM 2584 O O . LEU A 1 334 ? 26.090 19.584 21.590 1.00 9.75 333 LEU A O 1
ATOM 2589 N N . GLU A 1 335 ? 26.866 19.941 23.710 1.00 9.23 334 GLU A N 1
ATOM 2590 C CA . GLU A 1 335 ? 27.950 18.973 23.563 1.00 10.12 334 GLU A CA 1
ATOM 2591 C C . GLU A 1 335 ? 27.474 17.541 23.475 1.00 10.23 334 GLU A C 1
ATOM 2592 O O . GLU A 1 335 ? 28.072 16.749 22.710 1.00 10.83 334 GLU A O 1
ATOM 2598 N N . ILE A 1 336 ? 26.417 17.188 24.209 1.00 10.05 335 ILE A N 1
ATOM 2599 C CA . ILE A 1 336 ? 25.842 15.857 24.080 1.00 10.57 335 ILE A CA 1
ATOM 2600 C C . ILE A 1 336 ? 25.300 15.663 22.659 1.00 9.71 335 ILE A C 1
ATOM 2601 O O . ILE A 1 336 ? 25.534 14.630 22.039 1.00 10.13 335 ILE A O 1
ATOM 2606 N N . LEU A 1 337 ? 24.526 16.635 22.160 1.00 9.42 336 LEU A N 1
ATOM 2607 C CA . LEU A 1 337 ? 23.990 16.530 20.786 1.00 9.37 336 LEU A CA 1
ATOM 2608 C C . LEU A 1 337 ? 25.102 16.422 19.759 1.00 9.27 336 LEU A C 1
ATOM 2609 O O . LEU A 1 337 ? 25.033 15.624 18.815 1.00 9.94 336 LEU A O 1
ATOM 2614 N N . LYS A 1 338 ? 26.155 17.212 19.938 1.00 10.08 337 LYS A N 1
ATOM 2615 C CA . LYS A 1 338 ? 27.292 17.175 19.003 1.00 9.93 337 LYS A CA 1
ATOM 2616 C C . LYS A 1 338 ? 27.968 15.804 19.011 1.00 9.19 337 LYS A C 1
ATOM 2617 O O . LYS A 1 338 ? 28.214 15.239 17.937 1.00 9.81 337 LYS A O 1
ATOM 2623 N N . GLU A 1 339 ? 28.214 15.233 20.191 1.00 9.52 338 GLU A N 1
ATOM 2624 C CA . GLU A 1 339 ? 28.834 13.930 20.282 1.00 9.92 338 GLU A CA 1
ATOM 2625 C C . GLU A 1 339 ? 27.954 12.820 19.771 1.00 9.20 338 GLU A C 1
ATOM 2626 O O . GLU A 1 339 ? 28.439 11.927 19.062 1.00 9.40 338 GLU A O 1
ATOM 2632 N N . GLU A 1 340 ? 26.663 12.865 20.086 1.00 8.51 339 GLU A N 1
ATOM 2633 C CA . GLU A 1 340 ? 25.763 11.853 19.544 1.00 8.33 339 GLU A CA 1
ATOM 2634 C C . GLU A 1 340 ? 25.715 11.953 18.020 1.00 8.63 339 GLU A C 1
ATOM 2635 O O . GLU A 1 340 ? 25.640 10.925 17.312 1.00 9.08 339 GLU A O 1
ATOM 2641 N N . PHE A 1 341 ? 25.736 13.168 17.477 1.00 8.07 340 PHE A N 1
ATOM 2642 C CA . PHE A 1 341 ? 25.709 13.341 16.026 1.00 8.43 340 PHE A CA 1
ATOM 2643 C C . PHE A 1 341 ? 27.002 12.813 15.400 1.00 8.24 340 PHE A C 1
ATOM 2644 O O . PHE A 1 341 ? 26.963 12.140 14.353 1.00 9.02 340 PHE A O 1
ATOM 2652 N N . ARG A 1 342 ? 28.148 13.122 16.012 1.00 8.60 341 ARG A N 1
ATOM 2653 C CA . ARG A 1 342 ? 29.443 12.594 15.525 1.00 8.83 341 ARG A CA 1
ATOM 2654 C C . ARG A 1 342 ? 29.394 11.075 15.476 1.00 8.63 341 ARG A C 1
ATOM 2655 O O . ARG A 1 342 ? 29.812 10.479 14.473 1.00 8.70 341 ARG A O 1
ATOM 2663 N N . LEU A 1 343 ? 28.946 10.446 16.561 1.00 8.14 342 LEU A N 1
ATOM 2664 C CA . LEU A 1 343 ? 28.900 8.997 16.589 1.00 8.84 342 LEU A CA 1
ATOM 2665 C C . LEU A 1 343 ? 27.947 8.440 15.521 1.00 8.27 342 LEU A C 1
ATOM 2666 O O . LEU A 1 343 ? 28.278 7.453 14.861 1.00 9.21 342 LEU A O 1
ATOM 2671 N N . ALA A 1 344 ? 26.798 9.063 15.361 1.00 8.57 343 ALA A N 1
ATOM 2672 C CA . ALA A 1 344 ? 25.846 8.603 14.367 1.00 8.40 343 ALA A CA 1
ATOM 2673 C C . ALA A 1 344 ? 26.418 8.714 12.959 1.00 8.69 343 ALA A C 1
ATOM 2674 O O . ALA A 1 344 ? 26.238 7.808 12.126 1.00 9.63 343 ALA A O 1
ATOM 2676 N N . MET A 1 345 ? 27.093 9.832 12.661 1.00 8.71 344 MET A N 1
ATOM 2677 C CA . MET A 1 345 ? 27.794 9.966 11.373 1.00 9.01 344 MET A CA 1
ATOM 2678 C C . MET A 1 345 ? 28.809 8.845 11.184 1.00 9.13 344 MET A C 1
ATOM 2679 O O . MET A 1 345 ? 28.870 8.185 10.135 1.00 10.45 344 MET A O 1
ATOM 2684 N N . ALA A 1 346 ? 29.646 8.624 12.180 1.00 8.85 345 ALA A N 1
ATOM 2685 C CA . ALA A 1 346 ? 30.694 7.629 12.069 1.00 9.43 345 ALA A CA 1
ATOM 2686 C C . ALA A 1 346 ? 30.145 6.230 11.863 1.00 9.79 345 ALA A C 1
ATOM 2687 O O . ALA A 1 346 ? 30.599 5.490 10.982 1.00 10.25 345 ALA A O 1
ATOM 2689 N N . LEU A 1 347 ? 29.146 5.859 12.653 1.00 8.56 346 LEU A N 1
ATOM 2690 C CA . LEU A 1 347 ? 28.573 4.523 12.550 1.00 8.71 346 LEU A CA 1
ATOM 2691 C C . LEU A 1 347 ? 27.826 4.296 11.252 1.00 9.71 346 LEU A C 1
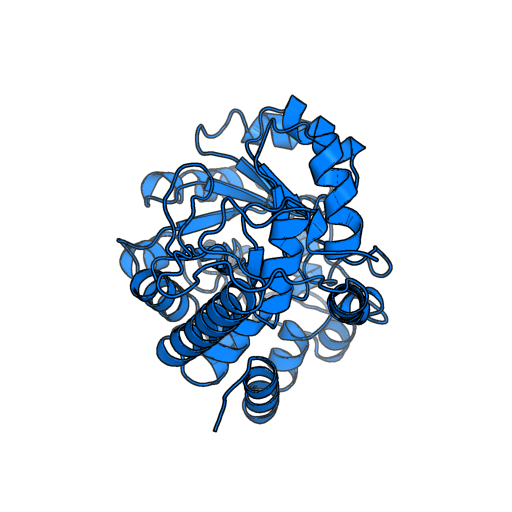ATOM 2692 O O . LEU A 1 347 ? 27.650 3.134 10.858 1.00 11.35 346 LEU A O 1
ATOM 2697 N N A SER A 1 348 ? 27.385 5.383 10.615 0.38 10.39 347 SER A N 1
ATOM 2698 N N B SER A 1 348 ? 27.366 5.366 10.604 0.12 8.17 347 SER A N 1
ATOM 2699 N N C SER A 1 348 ? 27.385 5.383 10.615 0.38 10.39 347 SER A N 1
ATOM 2700 N N D SER A 1 348 ? 27.366 5.366 10.604 0.12 8.17 347 SER A N 1
ATOM 2701 C CA A SER A 1 348 ? 26.702 5.353 9.323 0.38 11.52 347 SER A CA 1
ATOM 2702 C CA B SER A 1 348 ? 26.699 5.263 9.308 0.12 7.08 347 SER A CA 1
ATOM 2703 C CA C SER A 1 348 ? 26.702 5.353 9.323 0.38 11.52 347 SER A CA 1
ATOM 2704 C CA D SER A 1 348 ? 26.699 5.263 9.308 0.12 7.08 347 SER A CA 1
ATOM 2705 C C A SER A 1 348 ? 27.641 5.449 8.124 0.38 10.33 347 SER A C 1
ATOM 2706 C C B SER A 1 348 ? 27.627 5.522 8.112 0.12 8.16 347 SER A C 1
ATOM 2707 C C C SER A 1 348 ? 27.641 5.449 8.124 0.38 10.33 347 SER A C 1
ATOM 2708 C C D SER A 1 348 ? 27.627 5.522 8.112 0.12 8.16 347 SER A C 1
ATOM 2709 O O A SER A 1 348 ? 27.176 5.330 6.982 0.38 11.92 347 SER A O 1
ATOM 2710 O O B SER A 1 348 ? 27.156 5.571 6.971 0.12 8.64 347 SER A O 1
ATOM 2711 O O C SER A 1 348 ? 27.176 5.330 6.982 0.38 11.92 347 SER A O 1
ATOM 2712 O O D SER A 1 348 ? 27.156 5.571 6.971 0.12 8.64 347 SER A O 1
ATOM 2721 N N . GLY A 1 349 ? 28.923 5.709 8.364 1.00 9.39 348 GLY A N 1
ATOM 2722 C CA . GLY A 1 349 ? 29.927 5.799 7.294 1.00 10.16 348 GLY A CA 1
ATOM 2723 C C . GLY A 1 349 ? 30.123 7.163 6.695 1.00 10.67 348 GLY A C 1
ATOM 2724 O O . GLY A 1 349 ? 30.647 7.263 5.570 1.00 11.52 348 GLY A O 1
ATOM 2725 N N . CYS A 1 350 ? 29.706 8.224 7.392 1.00 10.47 349 CYS A N 1
ATOM 2726 C CA . CYS A 1 350 ? 29.752 9.595 6.883 1.00 10.27 349 CYS A CA 1
ATOM 2727 C C . CYS A 1 350 ? 30.939 10.373 7.449 1.00 10.90 349 CYS A C 1
ATOM 2728 O O . CYS A 1 350 ? 30.970 10.642 8.644 1.00 12.28 349 CYS A O 1
ATOM 2731 N N . GLN A 1 351 ? 31.847 10.807 6.575 1.00 12.04 350 GLN A N 1
ATOM 2732 C CA . GLN A 1 351 ? 33.009 11.593 6.946 1.00 14.44 350 GLN A CA 1
ATOM 2733 C C . GLN A 1 351 ? 32.700 13.068 7.223 1.00 12.56 350 GLN A C 1
ATOM 2734 O O . GLN A 1 351 ? 33.460 13.768 7.918 1.00 14.61 350 GLN A O 1
ATOM 2740 N N . ASN A 1 352 ? 31.658 13.578 6.576 1.00 12.20 351 ASN A N 1
ATOM 2741 C CA . ASN A 1 352 ? 31.333 15.002 6.608 1.00 11.58 351 ASN A CA 1
ATOM 2742 C C . ASN A 1 352 ? 29.857 15.150 6.274 1.00 11.16 351 ASN A C 1
ATOM 2743 O O . ASN A 1 352 ? 29.236 14.176 5.888 1.00 11.59 351 ASN A O 1
ATOM 2748 N N . VAL A 1 353 ? 29.290 16.353 6.402 1.00 11.42 352 VAL A N 1
ATOM 2749 C CA . VAL A 1 353 ? 27.862 16.510 6.181 1.00 12.19 352 VAL A CA 1
ATOM 2750 C C . VAL A 1 353 ? 27.458 16.447 4.716 1.00 13.24 352 VAL A C 1
ATOM 2751 O O . VAL A 1 353 ? 26.279 16.293 4.421 1.00 15.86 352 VAL A O 1
ATOM 2755 N N . LYS A 1 354 ? 28.415 16.644 3.812 1.00 13.09 353 LYS A N 1
ATOM 2756 C CA . LYS A 1 354 ? 28.124 16.701 2.359 1.00 14.59 353 LYS A CA 1
ATOM 2757 C C . LYS A 1 354 ? 27.818 15.308 1.804 1.00 15.67 353 LYS A C 1
ATOM 2758 O O . LYS A 1 354 ? 27.214 15.191 0.749 1.00 15.77 353 LYS A O 1
ATOM 2760 N N . VAL A 1 355 ? 28.203 14.246 2.528 1.00 14.06 354 VAL A N 1
ATOM 2761 C CA . VAL A 1 355 ? 27.971 12.864 2.085 1.00 13.82 354 VAL A CA 1
ATOM 2762 C C . VAL A 1 355 ? 26.842 12.161 2.861 1.00 15.65 354 VAL A C 1
ATOM 2763 O O . VAL A 1 355 ? 26.698 10.946 2.750 1.00 20.10 354 VAL A O 1
ATOM 2767 N N . ILE A 1 356 ? 26.034 12.921 3.613 1.00 14.23 355 ILE A N 1
ATOM 2768 C CA . ILE A 1 356 ? 24.849 12.394 4.267 1.00 13.60 355 ILE A CA 1
ATOM 2769 C C . ILE A 1 356 ? 23.691 12.374 3.271 1.00 16.94 355 ILE A C 1
ATOM 2770 O O . ILE A 1 356 ? 22.994 13.379 3.100 1.00 21.00 355 ILE A O 1
ATOM 2775 N N . ASP A 1 357 ? 23.500 11.228 2.618 1.00 16.31 356 ASP A N 1
ATOM 2776 C CA . ASP A 1 357 ? 22.618 11.121 1.451 1.00 16.53 356 ASP A CA 1
ATOM 2777 C C . ASP A 1 357 ? 21.285 10.452 1.772 1.00 15.24 356 ASP A C 1
ATOM 2778 O O . ASP A 1 357 ? 21.100 9.839 2.838 1.00 15.04 356 ASP A O 1
ATOM 2783 N N . LYS A 1 358 ? 20.345 10.513 0.842 1.00 15.38 357 LYS A N 1
ATOM 2784 C CA . LYS A 1 358 ? 18.982 10.043 1.023 1.00 15.16 357 LYS A CA 1
ATOM 2785 C C . LYS A 1 358 ? 18.926 8.519 1.179 1.00 13.69 357 LYS A C 1
ATOM 2786 O O . LYS A 1 358 ? 17.987 8.006 1.811 1.00 15.40 357 LYS A O 1
ATOM 2788 N N . THR A 1 359 ? 19.911 7.775 0.671 1.00 12.96 358 THR A N 1
ATOM 2789 C CA . THR A 1 359 ? 19.850 6.304 0.829 1.00 14.21 358 THR A CA 1
ATOM 2790 C C . THR A 1 359 ? 20.111 5.850 2.260 1.00 13.26 358 THR A C 1
ATOM 2791 O O . THR A 1 359 ? 19.904 4.675 2.599 1.00 14.91 358 THR A O 1
ATOM 2795 N N . LEU A 1 360 ? 20.568 6.755 3.125 1.00 11.19 359 LEU A N 1
ATOM 2796 C CA . LEU A 1 360 ? 20.721 6.425 4.534 1.00 10.89 359 LEU A CA 1
ATOM 2797 C C . LEU A 1 360 ? 19.418 6.208 5.279 1.00 10.49 359 LEU A C 1
ATOM 2798 O O . LEU A 1 360 ? 19.458 5.635 6.388 1.00 11.83 359 LEU A O 1
ATOM 2803 N N . VAL A 1 361 ? 18.260 6.639 4.757 1.00 11.37 360 VAL A N 1
ATOM 2804 C CA . VAL A 1 361 ? 17.014 6.497 5.480 1.00 12.66 360 VAL A CA 1
ATOM 2805 C C . VAL A 1 361 ? 15.927 5.885 4.646 1.00 14.74 360 VAL A C 1
ATOM 2806 O O . VAL A 1 361 ? 15.871 6.096 3.425 1.00 15.62 360 VAL A O 1
ATOM 2810 N N . ARG A 1 362 ? 15.003 5.185 5.289 1.00 13.62 361 ARG A N 1
ATOM 2811 C CA . ARG A 1 362 ? 13.765 4.715 4.669 1.00 15.86 361 ARG A CA 1
ATOM 2812 C C . ARG A 1 362 ? 12.643 4.718 5.676 1.00 18.61 361 ARG A C 1
ATOM 2813 O O . ARG A 1 362 ? 12.867 4.269 6.819 1.00 19.58 361 ARG A O 1
ATOM 2821 N N . LYS A 1 363 ? 11.437 5.115 5.250 1.00 21.69 362 LYS A N 1
ATOM 2822 C CA . LYS A 1 363 ? 10.202 4.905 6.051 1.00 24.62 362 LYS A CA 1
ATOM 2823 C C . LYS A 1 363 ? 9.289 3.880 5.350 1.00 27.23 362 LYS A C 1
ATOM 2824 O O . LYS A 1 363 ? 9.243 2.720 5.731 1.00 37.79 362 LYS A O 1
#

GO terms:
  GO:0001561 fatty acid alpha-oxidation (P, IDA)
  GO:0003973 (S)-2-hydroxy-acid oxidase activity (F, IDA)
  GO:0010181 FMN binding (F, IDA)
  GO:0046296 glycolate catabolic process (P, IDA)
  GO:0047969 glyoxylate oxidase activity (F, IDA)
  GO:0005782 peroxisomal matrix (C, TAS)
  GO:0005829 cytosol (C, TAS)
  GO:0005782 peroxisomal matrix (C, IDA)

Secondary structure (DSSP, 8-state):
---SHHHHHHHHHHHS-HHHHHHHH--STT-HHHHHHHHHHHHSEE-PPPSS--TT-B--EEETTEEESSSEEEPP-S-GGGTSTTHHHHHHHHHHHHT-EEEEPTT-SS-HHHHHHH-TTSEEEEEE--BS-HHHHHHHHHHHHHTT---EEEE-S-SS----HHHHHTT----TT---TT--STTTTT-TTS---SS-HHHHHHHHHB-TT--HHHHHHHHHH--S-EEEEEE--HHHHHHHHHTT--EEEE--GGGTSSTTPPPHHHHHHHHHHHHTTSSEEEEESS--SHHHHHHHHHTT-SEEEESHHHHHHHHHHHHHHHHHHHHHHHHHHHHHHHHHT-SBGGG--GGGEE-

Foldseek 3Di:
DAQFLVSLLVVLCVQADPLVNLVLQFFFDPCQQLVQLAVVLVVKAFDFDPDQDQPFAQQWFADLPHIARHLEAAEEDAALCSQAVCGLLLLLLLQLVRRHEHEYELRHQAALQRNCVSRVPGAYAYEAFAWPPNVLRLVNVVSCVVSPHFEYEYEDQPLFWGHGPSLFVVLDADDQVTFSPSDDDCLQRRHPPDDQDNGRSVRSSCVNIGHSPDDVVVLLVVVVSDPHAYEYEQDQALVVLLSCVVSVHAEYEQDNPLNHGDHPRHHSLVSLLSNQVSCPPSHAYEYEYNDTFLSSQLSSLQSRHSHYHYYSSQSSLCNVPRSVRNSSSVVSNVVRVSVVCVRRSHRYSVPSHNVRIDD

Radius of gyration: 19.18 Å; Cα contacts (8 Å, |Δi|>4): 813; chains: 1; bounding box: 47×51×46 Å

CATH classification: 3.20.20.70

Solvent-accessible surface area: 14206 Å² total; per-residue (Å²): 156,39,138,42,3,92,30,3,50,124,53,0,130,88,79,19,83,141,44,18,15,7,9,8,57,1,1,0,65,113,41,110,2,29,65,38,4,86,44,0,5,61,120,33,125,52,88,60,87,124,182,129,106,47,103,84,29,71,13,27,6,24,0,32,66,87,157,4,29,0,0,0,0,0,5,24,27,10,0,3,58,13,10,50,118,55,0,1,29,0,0,0,81,0,0,66,75,18,38,1,0,2,1,2,6,0,9,0,2,0,20,0,105,68,0,5,77,18,0,80,151,8,30,14,1,0,5,0,10,4,1,98,65,61,143,27,0,21,50,5,0,110,80,0,63,87,58,51,6,26,0,0,0,0,6,50,31,7,57,134,22,10,70,7,65,33,1,56,174,42,158,4,42,7,40,110,96,31,75,0,106,26,24,170,69,67,60,30,9,0,7,37,143,36,128,14,58,124,48,5,5,0,37,26,2,1,53,116,10,6,16,50,80,48,53,80,133,22,6,46,79,0,56,93,36,6,115,31,40,0,0,0,14,7,5,41,146,6,81,54,0,112,67,0,32,80,41,37,7,55,0,0,0,0,0,5,26,15,0,28,20,131,29,55,23,66,0,0,0,55,18,0,45,101,0,44,136,9,4,102,73,126,24,47,7,0,0,16,10,5,1,34,107,0,44,4,0,0,19,0,14,6,24,40,5,79,0,0,1,1,24,29,0,0,1,3,0,0,13,74,39,0,64,57,0,0,56,51,0,0,79,31,0,69,87,49,0,85,81,10,0,13,118,6,11,2,77,48,31,95,72,14,45,70,92,0,10,145,104

Sequence (359 aa):
RLICINDYEQHAKSVLPKSIYDYYRSGANDEETLADNIAAFSRWKLYPRMLRNVAETDLSTSSSSVLGQRVSMPICVGATAMQRMAHVDGELATVRACQSLGTGMMLSSWATSSIEEVAEAGPEALRWLQLYIYKDREVTKKLVRQQQQAEKMGYKAIFVTVDTPYLGNRLDDVRNRFKLPPQLRMKNFETSTLSFSPEENFGDDSGLAAYVAKAIDPSISWEDIKWLRRRRRLTSSSSLPIVAKGILRGDDAREAVKHGLNGILVSNHGARQLDGVPATIDVLPEIVEAVEGKVEVFLDGGVRKGTDVLKALALGAKAVFVGRPIVWGLAFQGEKGVQDVLEILKEEFRLAMALSSSSGCQNVKVIDKTLVRK

Nearest PDB structures (foldseek):
  6gmb-assembly1_A  TM=1.003E+00  e=2.873E-80  Homo sapiens
  6gmc-assembly1_A  TM=1.002E+00  e=7.452E-78  Homo sapiens
  5qie-assembly1_A  TM=9.999E-01  e=3.177E-77  Homo sapiens
  7r4o-assembly1_A  TM=1.002E+00  e=1.783E-72  Homo sapiens
  7r4p-assembly1_A  TM=1.002E+00  e=2.528E-70  Homo sapiens

Organism: Homo sapiens (NCBI:txid9606)

InterPro domains:
  IPR000262 FMN-dependent dehydrogenase [PF01070] (15-361)
  IPR008259 FMN-dependent alpha-hydroxy acid dehydrogenase, active site [PS00557] (258-264)
  IPR012133 Alpha-hydroxy acid dehydrogenase, FMN-dependent [PIRSF000138] (4-361)
  IPR012133 Alpha-hydroxy acid dehydrogenase, FMN-dependent [cd02809] (9-357)
  IPR013785 Aldolase-type TIM barrel [G3DSA:3.20.20.70] (4-370)
  IPR037396 FMN hydroxy acid dehydrogenase domain [PS51349] (1-365)

B-factor: mean 14.8, std 5.61, range [2.9, 51.67]